Protein 3KXW (pdb70)

Organism: Legionella pneumophila subsp. pneumophila (strain Philadelphia 1 / ATCC 33152 / DSM 7513) (NCBI:txid272624)

CATH classification: 3.30.300.30

Nearest PDB structures (foldseek):
  3kxw-assembly1_A  TM=1.002E+00  e=0.000E+00  Legionella pneumophila subsp. pneumophila str. Philadelphia 1
  3lnv-assembly1_A  TM=9.818E-01  e=0.000E+00  Legionella pneumophila subsp. pneumophila str. Philadelphia 1
  7r7e-assembly2_B  TM=7.739E-01  e=5.861E-59  Picosynechococcus sp. PCC 7002
  7r7f-assembly2_B  TM=7.727E-01  e=1.108E-57  Picosynechococcus sp. PCC 7002
  8hcz-assembly1_A  TM=8.948E-01  e=1.606E-40  Mycobacterium tuberculosis H37Rv

Secondary structure (DSSP, 8-state):
--SHHHHT-SSHHHHHHHHHHH-TTS--B-EEETTEEE--HHHHHHHHHHHHHHHHHTT--TT-EEEEE--SSHHHHHHHHHHHHTT-EEEEE----SHHHHHHHHHHHHHH--SEE--HHHHHHH----EETTEEB--GGG--GGGGGG-------TTSB-B--BPSS-----B--BHHHHHHHHHHHHHHT--TT-EE---S-TT----IIIIIHHHHHT-EE--HHHHHH-THHHHHHHHHHT-SEEEE-THHHHHHHHH--GGGGTT---TT--EEEE-SS---S---HHHHHHGGGT--GGGEEEEEE-GGGSSEEEE--TTSPPPEEEE-S---SSSB--B--TT-TT-EEEE---EESSEEEEE-TTT-PBPPTTB-EEEEEESTTS----TT-HHHHHHHH-B--TT---BEEEEEEEEEETTEEEEEEESS-HHHHHHHTTHHHHHHHH---GGGGGB-----EEEEETTEEEEE--EES----HHHHHHHHHHHHHHHHHHHS----EEEEEETT----S-HHHHHHHHHHHHHHT-S--SEEEETT--

Solvent-accessible surface area: 25122 Å² total

Structure (mmCIF, N/CA/C/O backbone):
data_3KXW
#
_entry.id   3KXW
#
_cell.length_a   48.590
_cell.length_b   112.695
_cell.length_c   67.731
_cell.angle_alpha   90.00
_cell.angle_beta   104.84
_cell.angle_gamma   90.00
#
_symmetry.space_group_name_H-M   'P 1 21 1'
#
loop_
_entity.id
_entity.type
_entity.pdbx_description
1 polymer 'Saframycin Mx1 synthetase B'
2 non-polymer "5'-O-[(S)-(dodecanoyloxy)(hydroxy)phosphoryl]adenosine"
3 water water
#
loop_
_atom_site.group_PDB
_atom_site.id
_atom_site.type_symbol
_atom_site.label_atom_id
_atom_site.label_alt_id
_atom_site.label_comp_id
_atom_site.label_asym_id
_atom_site.label_entity_id
_atom_site.label_seq_id
_atom_site.pdbx_PDB_ins_code
_atom_site.Cartn_x
_atom_site.Cartn_y
_atom_site.Cartn_z
_atom_site.occupancy
_atom_site.B_iso_or_equiv
_atom_site.auth_seq_id
_atom_site.auth_comp_id
_atom_site.auth_asym_id
_atom_site.auth_atom_id
_atom_site.pdbx_PDB_model_num
ATOM 1 N N . SER A 1 2 ? -9.716 56.750 24.583 1.00 38.06 0 SER A N 1
ATOM 2 C CA . SER A 1 2 ? -10.666 56.310 23.568 1.00 35.03 0 SER A CA 1
ATOM 3 C C . SER A 1 2 ? -11.630 57.426 23.228 1.00 40.76 0 SER A C 1
ATOM 4 O O . SER A 1 2 ? -11.236 58.467 22.685 1.00 43.85 0 SER A O 1
ATOM 7 N N . LEU A 1 3 ? -12.897 57.197 23.568 1.00 39.69 1 LEU A N 1
ATOM 8 C CA . LEU A 1 3 ? -13.988 58.017 23.090 1.00 38.43 1 LEU A CA 1
ATOM 9 C C . LEU A 1 3 ? -14.098 59.334 23.872 1.00 37.10 1 LEU A C 1
ATOM 10 O O . LEU A 1 3 ? -13.693 60.373 23.369 1.00 38.91 1 LEU A O 1
ATOM 15 N N . LYS A 1 4 ? -14.613 59.299 25.099 1.00 37.05 2 LYS A N 1
ATOM 16 C CA . LYS A 1 4 ? -14.927 60.548 25.801 1.00 36.54 2 LYS A CA 1
ATOM 17 C C . LYS A 1 4 ? -13.699 61.389 26.164 1.00 34.98 2 LYS A C 1
ATOM 18 O O . LYS A 1 4 ? -12.646 60.857 26.531 1.00 32.17 2 LYS A O 1
ATOM 24 N N . LYS A 1 5 ? -13.837 62.708 26.064 1.00 33.83 3 LYS A N 1
ATOM 25 C CA . LYS A 1 5 ? -12.678 63.591 26.189 1.00 34.97 3 LYS A CA 1
ATOM 26 C C . LYS A 1 5 ? -12.008 63.522 27.551 1.00 32.25 3 LYS A C 1
ATOM 27 O O . LYS A 1 5 ? -10.784 63.567 27.652 1.00 29.40 3 LYS A O 1
ATOM 33 N N . GLU A 1 6 ? -12.813 63.415 28.599 1.00 32.39 4 GLU A N 1
ATOM 34 C CA . GLU A 1 6 ? -12.286 63.345 29.957 1.00 31.68 4 GLU A CA 1
ATOM 35 C C . GLU A 1 6 ? -11.306 62.155 30.112 1.00 28.72 4 GLU A C 1
ATOM 36 O O . GLU A 1 6 ? -10.274 62.255 30.793 1.00 26.56 4 GLU A O 1
ATOM 42 N N . TYR A 1 7 ? -11.603 61.037 29.454 1.00 26.23 5 TYR A N 1
ATOM 43 C CA . TYR A 1 7 ? -10.688 59.894 29.505 1.00 26.17 5 TYR A CA 1
ATOM 44 C C . TYR A 1 7 ? -9.422 60.088 28.650 1.00 27.27 5 TYR A C 1
ATOM 45 O O . TYR A 1 7 ? -8.316 59.643 29.023 1.00 25.59 5 TYR A O 1
ATOM 54 N N . LEU A 1 8 ? -9.576 60.743 27.504 1.00 28.70 6 LEU A N 1
ATOM 55 C CA . LEU A 1 8 ? -8.432 61.025 26.636 1.00 27.11 6 LEU A CA 1
ATOM 56 C C . LEU A 1 8 ? -7.410 61.894 27.347 1.00 27.28 6 LEU A C 1
ATOM 57 O O . LEU A 1 8 ? -6.212 61.843 27.047 1.00 27.94 6 LEU A O 1
ATOM 62 N N . GLN A 1 9 ? -7.886 62.680 28.307 1.00 27.77 7 GLN A N 1
ATOM 63 C CA . GLN A 1 9 ? -7.039 63.638 28.999 1.00 29.55 7 GLN A CA 1
ATOM 64 C C . GLN A 1 9 ? -6.203 63.002 30.114 1.00 26.80 7 GLN A C 1
ATOM 65 O O . GLN A 1 9 ? -5.232 63.600 30.589 1.00 24.77 7 GLN A O 1
ATOM 71 N N . CYS A 1 10 ? -6.562 61.788 30.522 1.00 23.63 8 CYS A N 1
ATOM 72 C CA . CYS A 1 10 ? -5.856 61.129 31.616 1.00 22.40 8 CYS A CA 1
ATOM 73 C C . CYS A 1 10 ? -4.438 60.799 31.189 1.00 23.86 8 CYS A C 1
ATOM 74 O O . CYS A 1 10 ? -4.194 60.482 30.031 1.00 22.31 8 CYS A O 1
ATOM 77 N N . GLN A 1 11 ? -3.501 60.865 32.124 1.00 23.51 9 GLN A N 1
ATOM 78 C CA . GLN A 1 11 ? -2.101 60.699 31.771 1.00 25.01 9 GLN A CA 1
ATOM 79 C C . GLN A 1 11 ? -1.597 59.292 32.043 1.00 21.45 9 GLN A C 1
ATOM 80 O O . GLN A 1 11 ? -0.497 58.939 31.637 1.00 20.19 9 GLN A O 1
ATOM 86 N N . SER A 1 12 ? -2.401 58.495 32.742 1.00 18.76 10 SER A N 1
ATOM 87 C CA . SER A 1 12 ? -2.084 57.091 32.917 1.00 17.62 10 SER A CA 1
ATOM 88 C C . SER A 1 12 ? -3.348 56.249 32.959 1.00 15.14 10 SER A C 1
ATOM 89 O O . SER A 1 12 ? -4.437 56.764 33.179 1.00 15.40 10 SER A O 1
ATOM 92 N N . LEU A 1 13 ? -3.193 54.937 32.776 1.00 13.93 11 LEU A N 1
ATOM 93 C CA . LEU A 1 13 ? -4.325 54.031 32.880 1.00 14.32 11 LEU A CA 1
ATOM 94 C C . LEU A 1 13 ? -4.916 54.080 34.282 1.00 13.43 11 LEU A C 1
ATOM 95 O O . LEU A 1 13 ? -6.110 53.845 34.468 1.00 13.59 11 LEU A O 1
ATOM 100 N N . VAL A 1 14 ? -4.077 54.372 35.268 1.00 14.53 12 VAL A N 1
ATOM 101 C CA . VAL A 1 14 ? -4.565 54.500 36.654 1.00 14.60 12 VAL A CA 1
ATOM 102 C C . VAL A 1 14 ? -5.728 55.500 36.729 1.00 14.86 12 VAL A C 1
ATOM 103 O O . VAL A 1 14 ? -6.782 55.211 37.316 1.00 15.05 12 VAL A O 1
ATOM 107 N N . ASP A 1 15 ? -5.531 56.679 36.151 1.00 14.13 13 ASP A N 1
ATOM 108 C CA . ASP A 1 15 ? -6.557 57.723 36.221 1.00 16.17 13 ASP A CA 1
ATOM 109 C C . ASP A 1 15 ? -7.766 57.416 35.362 1.00 15.32 13 ASP A C 1
ATOM 110 O O . ASP A 1 15 ? -8.890 57.826 35.685 1.00 15.19 13 ASP A O 1
ATOM 115 N N . VAL A 1 16 ? -7.551 56.686 34.269 1.00 14.80 14 VAL A N 1
ATOM 116 C CA . VAL A 1 16 ? -8.679 56.239 33.467 1.00 13.98 14 VAL A CA 1
ATOM 117 C C . VAL A 1 16 ? -9.583 55.328 34.297 1.00 13.34 14 VAL A C 1
ATOM 118 O O . VAL A 1 16 ? -10.815 55.483 34.293 1.00 13.96 14 VAL A O 1
ATOM 122 N N . VAL A 1 17 ? -8.985 54.358 34.994 1.00 12.78 15 VAL A N 1
ATOM 123 C CA . VAL A 1 17 ? -9.776 53.436 35.809 1.00 13.59 15 VAL A CA 1
ATOM 124 C C . VAL A 1 17 ? -10.473 54.183 36.953 1.00 14.56 15 VAL A C 1
ATOM 125 O O . VAL A 1 17 ? -11.652 53.956 37.218 1.00 15.32 15 VAL A O 1
ATOM 129 N N . ARG A 1 18 ? -9.737 55.065 37.620 1.00 14.24 16 ARG A N 1
ATOM 130 C CA . ARG A 1 18 ? -10.316 55.870 38.709 1.00 17.02 16 ARG A CA 1
ATOM 131 C C . ARG A 1 18 ? -11.550 56.643 38.243 1.00 15.34 16 ARG A C 1
ATOM 132 O O . ARG A 1 18 ? -12.557 56.683 38.945 1.00 16.55 16 ARG A O 1
ATOM 140 N N . LEU A 1 19 ? -11.449 57.270 37.074 1.00 15.48 17 LEU A N 1
ATOM 141 C CA . LEU A 1 19 ? -12.526 58.105 36.551 1.00 17.51 17 LEU A CA 1
ATOM 142 C C . LEU A 1 19 ? -13.720 57.271 36.099 1.00 15.85 17 LEU A C 1
ATOM 143 O O . LEU A 1 19 ? -14.869 57.611 36.372 1.00 15.97 17 LEU A O 1
ATOM 148 N N . ARG A 1 20 ? -13.452 56.175 35.406 1.00 14.92 18 ARG A N 1
ATOM 149 C CA . ARG A 1 20 ? -14.532 55.263 35.056 1.00 14.76 18 ARG A CA 1
ATOM 150 C C . ARG A 1 20 ? -15.290 54.763 36.283 1.00 15.78 18 ARG A C 1
ATOM 151 O O . ARG A 1 20 ? -16.505 54.603 36.228 1.00 16.14 18 ARG A O 1
ATOM 159 N N . ALA A 1 21 ? -14.563 54.471 37.356 1.00 14.61 19 ALA A N 1
ATOM 160 C CA . ALA A 1 21 ? -15.206 54.022 38.599 1.00 16.81 19 ALA A CA 1
ATOM 161 C C . ALA A 1 21 ? -16.109 55.092 39.250 1.00 15.92 19 ALA A C 1
ATOM 162 O O . ALA A 1 21 ? -17.016 54.758 40.026 1.00 14.41 19 ALA A O 1
ATOM 164 N N . LEU A 1 22 ? -15.860 56.361 38.930 1.00 15.13 20 LEU A N 1
ATOM 165 C CA . LEU A 1 22 ? -16.746 57.446 39.386 1.00 17.14 20 LEU A CA 1
ATOM 166 C C . LEU A 1 22 ? -17.939 57.662 38.470 1.00 17.19 20 LEU A C 1
ATOM 167 O O . LEU A 1 22 ? -19.042 57.929 38.948 1.00 17.56 20 LEU A O 1
ATOM 172 N N . HIS A 1 23 ? -17.717 57.588 37.157 1.00 15.57 21 HIS A N 1
ATOM 173 C CA . HIS A 1 23 ? -18.780 57.819 36.184 1.00 17.87 21 HIS A CA 1
ATOM 174 C C . HIS A 1 23 ? -19.719 56.623 36.104 1.00 18.37 21 HIS A C 1
ATOM 175 O O . HIS A 1 23 ? -20.924 56.779 35.882 1.00 17.04 21 HIS A O 1
ATOM 182 N N . SER A 1 24 ? -19.163 55.424 36.240 1.00 16.97 22 SER A N 1
ATOM 183 C CA . SER A 1 24 ? -19.968 54.216 36.040 1.00 16.20 22 SER A CA 1
ATOM 184 C C . SER A 1 24 ? -19.504 53.084 36.951 1.00 17.95 22 SER A C 1
ATOM 185 O O . SER A 1 24 ? -18.995 52.067 36.485 1.00 16.18 22 SER A O 1
ATOM 188 N N . PRO A 1 25 ? -19.698 53.258 38.261 1.00 16.46 23 PRO A N 1
ATOM 189 C CA . PRO A 1 25 ? -19.202 52.316 39.268 1.00 17.40 23 PRO A CA 1
ATOM 190 C C . PRO A 1 25 ? -19.715 50.916 39.014 1.00 16.66 23 PRO A C 1
ATOM 191 O O . PRO A 1 25 ? -18.959 49.970 39.219 1.00 15.43 23 PRO A O 1
ATOM 195 N N . ASN A 1 26 ? -20.973 50.773 38.597 1.00 16.73 24 ASN A N 1
ATOM 196 C CA . ASN A 1 26 ? -21.556 49.432 38.441 1.00 18.67 24 ASN A CA 1
ATOM 197 C C . ASN A 1 26 ? -21.439 48.812 37.053 1.00 17.07 24 ASN A C 1
ATOM 198 O O . ASN A 1 26 ? -21.957 47.720 36.825 1.00 17.50 24 ASN A O 1
ATOM 203 N N . LYS A 1 27 ? -20.772 49.501 36.137 1.00 15.52 25 LYS A N 1
ATOM 204 C CA . LYS A 1 27 ? -20.526 48.956 34.805 1.00 16.39 25 LYS A 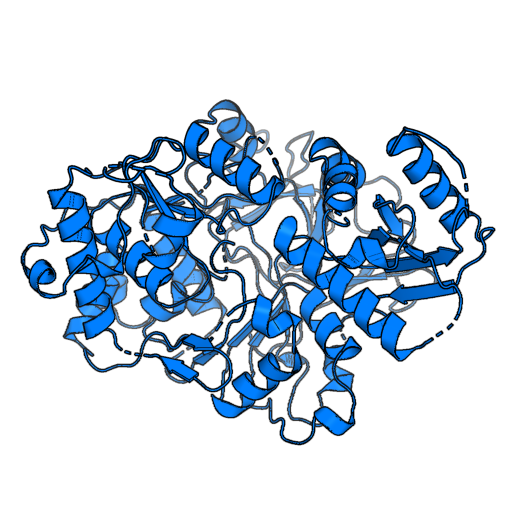CA 1
ATOM 205 C C . LYS A 1 27 ? -19.614 47.729 34.916 1.00 16.03 25 LYS A C 1
ATOM 206 O O . LYS A 1 27 ? -18.540 47.787 35.517 1.00 14.84 25 LYS A O 1
ATOM 212 N N . LYS A 1 28 ? -20.054 46.623 34.337 1.00 16.95 26 LYS A N 1
ATOM 213 C CA . LYS A 1 28 ? -19.249 45.403 34.303 1.00 18.43 26 LYS A CA 1
ATOM 214 C C . LYS A 1 28 ? -17.967 45.648 33.531 1.00 15.99 26 LYS A C 1
ATOM 215 O O . LYS A 1 28 ? -17.992 46.188 32.440 1.00 16.53 26 LYS A O 1
ATOM 221 N N . SER A 1 29 ? -16.843 45.217 34.077 1.00 15.44 27 SER A N 1
ATOM 222 C CA . SER A 1 29 ? -15.590 45.339 33.350 1.00 14.74 27 SER A CA 1
ATOM 223 C C . SER A 1 29 ? -15.049 43.979 32.906 1.00 15.33 27 SER A C 1
ATOM 224 O O . SER A 1 29 ? -14.970 43.687 31.712 1.00 16.14 27 SER A O 1
ATOM 227 N N . CYS A 1 30 ? -14.693 43.141 33.871 1.00 15.77 28 CYS A N 1
ATOM 228 C CA . CYS A 1 30 ? -14.007 41.889 33.569 1.00 16.46 28 CYS A CA 1
ATOM 229 C C . CYS A 1 30 ? -14.788 40.700 34.084 1.00 16.59 28 CYS A C 1
ATOM 230 O O . CYS A 1 30 ? -15.239 40.695 35.231 1.00 17.09 28 CYS A O 1
ATOM 233 N N . THR A 1 31 ? -14.934 39.693 33.235 1.00 14.70 29 THR A N 1
ATOM 234 C CA . THR A 1 31 ? -15.570 38.449 33.617 1.00 14.68 29 THR A CA 1
ATOM 235 C C . THR A 1 31 ? -14.615 37.306 33.305 1.00 15.37 29 THR A C 1
ATOM 236 O O . THR A 1 31 ? -14.102 37.198 32.177 1.00 13.91 29 THR A O 1
ATOM 240 N N . PHE A 1 32 ? -14.395 36.447 34.290 1.00 14.24 30 PHE A N 1
ATOM 241 C CA . PHE A 1 32 ? -13.563 35.256 34.076 1.00 14.53 30 PHE A CA 1
ATOM 242 C C . PHE A 1 32 ? -14.394 33.971 34.271 1.00 16.83 30 PHE A C 1
ATOM 243 O O . PHE A 1 32 ? -15.184 33.866 35.215 1.00 19.35 30 PHE A O 1
ATOM 251 N N . LEU A 1 33 ? -14.201 33.012 33.374 1.00 15.91 31 LEU A N 1
ATOM 252 C CA . LEU A 1 33 ? -15.022 31.823 33.314 1.00 18.29 31 LEU A CA 1
ATOM 253 C C . LEU A 1 33 ? -14.134 30.634 33.578 1.00 21.55 31 LEU A C 1
ATOM 254 O O . LEU A 1 33 ? -13.044 30.545 33.018 1.00 19.34 31 LEU A O 1
ATOM 259 N N . ASN A 1 34 ? -14.574 29.752 34.471 1.00 23.20 32 ASN A N 1
ATOM 260 C CA . ASN A 1 34 ? -13.929 28.455 34.618 1.00 28.43 32 ASN A CA 1
ATOM 261 C C . ASN A 1 34 ? -15.011 27.394 34.584 1.00 28.72 32 ASN A C 1
ATOM 262 O O . ASN A 1 34 ? -15.812 27.310 35.503 1.00 31.03 32 ASN A O 1
ATOM 267 N N . LYS A 1 35 ? -15.037 26.600 33.520 1.00 28.59 33 LYS A N 1
ATOM 268 C CA . LYS A 1 35 ? -16.120 25.636 33.301 1.00 33.11 33 LYS A CA 1
ATOM 269 C C . LYS A 1 35 ? -17.429 26.399 33.205 1.00 32.61 33 LYS A C 1
ATOM 270 O O . LYS A 1 35 ? -17.589 27.256 32.333 1.00 31.06 33 LYS A O 1
ATOM 276 N N . GLU A 1 36 ? -18.355 26.123 34.119 1.00 31.44 34 GLU A N 1
ATOM 277 C CA . GLU A 1 36 ? -19.643 26.800 34.074 1.00 33.36 34 GLU A CA 1
ATOM 278 C C . GLU A 1 36 ? -19.732 27.896 35.136 1.00 34.80 34 GLU A C 1
ATOM 279 O O . GLU A 1 36 ? -20.797 28.453 35.368 1.00 34.48 34 GLU A O 1
ATOM 285 N N . LEU A 1 37 ? -18.605 28.200 35.772 1.00 31.16 35 LEU A N 1
ATOM 286 C CA . LEU A 1 37 ? -18.572 29.222 36.813 1.00 32.56 35 LEU A CA 1
ATOM 287 C C . LEU A 1 37 ? -18.258 30.590 36.207 1.00 30.37 35 LEU A C 1
ATOM 288 O O . LEU A 1 37 ? -17.522 30.687 35.217 1.00 26.78 35 LEU A O 1
ATOM 293 N N . GLU A 1 38 ? -18.823 31.631 36.814 1.00 27.83 36 GLU A N 1
ATOM 294 C CA . GLU A 1 38 ? -18.696 33.015 36.349 1.00 26.98 36 GLU A CA 1
ATOM 295 C C . GLU A 1 38 ? -18.276 33.905 37.515 1.00 28.49 36 GLU A C 1
ATOM 296 O O . GLU A 1 38 ? -18.869 33.825 38.590 1.00 28.00 36 GLU A O 1
ATOM 302 N N . GLU A 1 39 ? -17.262 34.745 37.317 1.00 23.65 37 GLU A N 1
ATOM 303 C CA . GLU A 1 39 ? -16.965 35.806 38.271 1.00 23.47 37 GLU A CA 1
ATOM 304 C C . GLU A 1 39 ? -16.711 37.112 37.535 1.00 22.72 37 GLU A C 1
ATOM 305 O O . GLU A 1 39 ? -15.953 37.159 36.562 1.00 18.47 37 GLU A O 1
ATOM 311 N N . THR A 1 40 ? -17.347 38.173 38.014 1.00 20.32 38 THR A N 1
ATOM 312 C CA . THR A 1 40 ? -17.349 39.452 37.313 1.00 19.22 38 THR A CA 1
ATOM 313 C C . THR A 1 40 ? -16.891 40.555 38.257 1.00 20.67 38 THR A C 1
ATOM 314 O O . THR A 1 40 ? -17.169 40.504 39.448 1.00 19.91 38 THR A O 1
ATOM 326 N N . THR A 1 42 ? -16.871 44.922 38.542 1.00 16.18 40 THR A N 1
ATOM 327 C CA . THR A 1 42 ? -17.287 46.195 37.991 1.00 15.27 40 THR A CA 1
ATOM 328 C C . THR A 1 42 ? -16.106 47.153 38.070 1.00 15.27 40 THR A C 1
ATOM 329 O O . THR A 1 42 ? -15.088 46.823 38.663 1.00 14.30 40 THR A O 1
ATOM 333 N N . TYR A 1 43 ? -16.230 48.337 37.464 1.00 15.38 41 TYR A N 1
ATOM 334 C CA . TYR A 1 43 ? -15.181 49.349 37.624 1.00 14.45 41 TYR A CA 1
ATOM 335 C C . TYR A 1 43 ? -14.980 49.752 39.089 1.00 14.39 41 TYR A C 1
ATOM 336 O O . TYR A 1 43 ? -13.854 49.873 39.564 1.00 14.03 41 TYR A O 1
ATOM 345 N N . GLU A 1 44 ? -16.072 49.945 39.823 1.00 14.38 42 GLU A N 1
ATOM 346 C CA . GLU A 1 44 ? -15.928 50.288 41.239 1.00 13.74 42 GLU A CA 1
ATOM 347 C C . GLU A 1 44 ? -15.073 49.247 41.946 1.00 13.60 42 GLU A C 1
ATOM 348 O O . GLU A 1 44 ? -14.186 49.584 42.727 1.00 14.39 42 GLU A O 1
ATOM 354 N N . GLN A 1 45 ? -15.341 47.978 41.678 1.00 13.53 43 GLN A N 1
ATOM 355 C CA . GLN A 1 45 ? -14.606 46.894 42.347 1.00 13.59 43 GLN A CA 1
ATOM 356 C C . GLN A 1 45 ? -13.130 46.837 41.933 1.00 15.28 43 GLN A C 1
ATOM 357 O O . GLN A 1 45 ? -12.224 46.711 42.776 1.00 14.56 43 GLN A O 1
ATOM 363 N N . LEU A 1 46 ? -12.893 46.914 40.628 1.00 14.92 44 LEU A N 1
ATOM 364 C CA . LEU A 1 46 ? -11.532 46.913 40.117 1.00 15.52 44 LEU A CA 1
ATOM 365 C C . LEU A 1 46 ? -10.700 48.038 40.754 1.00 14.19 44 LEU A C 1
ATOM 366 O O . LEU A 1 46 ? -9.588 47.825 41.241 1.00 14.83 44 LEU A O 1
ATOM 371 N N . ASP A 1 47 ? -11.240 49.246 40.747 1.00 13.55 45 ASP A N 1
ATOM 372 C CA . ASP A 1 47 ? -10.588 50.387 41.397 1.00 14.28 45 ASP A CA 1
ATOM 373 C C . ASP A 1 47 ? -10.342 50.141 42.910 1.00 13.70 45 ASP A C 1
ATOM 374 O O . ASP A 1 47 ? -9.244 50.425 43.433 1.00 13.85 45 ASP A O 1
ATOM 379 N N . GLN A 1 48 ? -11.337 49.615 43.621 1.00 15.05 46 GLN A N 1
ATOM 380 C CA . GLN A 1 48 ? -11.150 49.357 45.056 1.00 14.99 46 GLN A CA 1
ATOM 381 C C . GLN A 1 48 ? -10.066 48.290 45.323 1.00 15.00 46 GLN A C 1
ATOM 382 O O . GLN A 1 48 ? -9.213 48.472 46.201 1.00 15.23 46 GLN A O 1
ATOM 388 N N . HIS A 1 49 ? -10.102 47.180 44.581 1.00 17.33 47 HIS A N 1
ATOM 389 C CA . HIS A 1 49 ? -9.053 46.158 44.713 1.00 15.17 47 HIS A CA 1
ATOM 390 C C . HIS A 1 49 ? -7.662 46.703 44.400 1.00 14.40 47 HIS A C 1
ATOM 391 O O . HIS A 1 49 ? -6.720 46.472 45.145 1.00 13.75 47 HIS A O 1
ATOM 398 N N . ALA A 1 50 ? -7.543 47.446 43.300 1.00 15.26 48 ALA A N 1
ATOM 399 C CA . ALA A 1 50 ? -6.277 48.074 42.928 1.00 14.57 48 ALA A CA 1
ATOM 400 C C . ALA A 1 50 ? -5.732 48.985 44.021 1.00 15.24 48 ALA A C 1
ATOM 401 O O . ALA A 1 50 ? -4.529 48.957 44.341 1.00 14.05 48 ALA A O 1
ATOM 403 N N . LYS A 1 51 ? -6.610 49.798 44.606 1.00 14.77 49 LYS A N 1
ATOM 404 C CA . LYS A 1 51 ? -6.206 50.663 45.717 1.00 16.07 49 LYS A CA 1
ATOM 405 C C . LYS A 1 51 ? -5.749 49.873 46.933 1.00 15.81 49 LYS A C 1
ATOM 406 O O . LYS A 1 51 ? -4.725 50.213 47.543 1.00 15.26 49 LYS A O 1
ATOM 412 N N . ALA A 1 52 ? -6.499 48.827 47.282 1.00 14.69 50 ALA A N 1
ATOM 413 C CA . ALA A 1 52 ? -6.141 47.970 48.414 1.00 16.45 50 ALA A CA 1
ATOM 414 C C . ALA A 1 52 ? -4.768 47.324 48.213 1.00 16.64 50 ALA A C 1
ATOM 415 O O . ALA A 1 52 ? -3.948 47.253 49.135 1.00 14.59 50 ALA A O 1
ATOM 417 N N . ILE A 1 53 ? -4.522 46.839 47.001 1.00 15.25 51 ILE A N 1
ATOM 418 C CA . ILE A 1 53 ? -3.255 46.187 46.709 1.00 14.93 51 ILE A CA 1
ATOM 419 C C . ILE A 1 53 ? -2.127 47.199 46.700 1.00 14.61 51 ILE A C 1
ATOM 420 O O . ILE A 1 53 ? -1.049 46.946 47.257 1.00 15.69 51 ILE A O 1
ATOM 425 N N . ALA A 1 54 ? -2.367 48.359 46.095 1.00 14.13 52 ALA A N 1
ATOM 426 C CA . ALA A 1 54 ? -1.354 49.413 46.104 1.00 15.08 52 ALA A CA 1
ATOM 427 C C . ALA A 1 54 ? -1.014 49.868 47.536 1.00 16.74 52 ALA A C 1
ATOM 428 O O . ALA A 1 54 ? 0.148 50.134 47.856 1.00 14.81 52 ALA A O 1
ATOM 430 N N . ALA A 1 55 ? -2.021 49.963 48.394 1.00 15.39 53 ALA A N 1
ATOM 431 C CA . ALA A 1 55 ? -1.771 50.418 49.768 1.00 16.12 53 ALA A CA 1
ATOM 432 C C . ALA A 1 55 ? -0.907 49.390 50.511 1.00 18.42 53 ALA A C 1
ATOM 433 O O . ALA A 1 55 ? -0.046 49.745 51.314 1.00 17.87 53 ALA A O 1
ATOM 435 N N . THR A 1 56 ? -1.170 48.114 50.254 1.00 16.16 54 THR A N 1
ATOM 436 C CA . THR A 1 56 ? -0.359 47.049 50.819 1.00 17.49 54 THR A CA 1
ATOM 437 C C . THR A 1 56 ? 1.090 47.111 50.320 1.00 18.20 54 THR A C 1
ATOM 438 O O . THR A 1 56 ? 2.038 47.015 51.107 1.00 16.87 54 THR A O 1
ATOM 442 N N . LEU A 1 57 ? 1.268 47.291 49.014 1.00 15.57 55 LEU A N 1
ATOM 443 C CA . LEU A 1 57 ? 2.621 47.438 48.467 1.00 16.70 55 LEU A CA 1
ATOM 444 C C . LEU A 1 57 ? 3.360 48.608 49.128 1.00 16.53 55 LEU A C 1
ATOM 445 O O . LEU A 1 57 ? 4.523 48.505 49.525 1.00 17.76 55 LEU A O 1
ATOM 450 N N . GLN A 1 58 ? 2.672 49.737 49.240 1.00 16.97 56 GLN A N 1
ATOM 451 C CA . GLN A 1 58 ? 3.259 50.901 49.881 1.00 17.48 56 GLN A CA 1
ATOM 452 C C . GLN A 1 58 ? 3.586 50.618 51.353 1.00 20.39 56 GLN A C 1
ATOM 453 O O . GLN A 1 58 ? 4.673 50.985 51.839 1.00 19.29 56 GLN A O 1
ATOM 459 N N . ALA A 1 59 ? 2.677 49.932 52.046 1.00 18.68 57 ALA A N 1
ATOM 460 C CA . ALA A 1 59 ? 2.875 49.638 53.461 1.00 20.16 57 ALA A CA 1
ATOM 461 C C . ALA A 1 59 ? 4.068 48.716 53.648 1.00 23.94 57 ALA A C 1
ATOM 462 O O . ALA A 1 59 ? 4.732 48.748 54.691 1.00 22.69 57 ALA A O 1
ATOM 464 N N . GLU A 1 60 ? 4.350 47.909 52.630 1.00 20.82 58 GLU A N 1
ATOM 465 C CA . GLU A 1 60 ? 5.456 46.957 52.699 1.00 21.29 58 GLU A CA 1
ATOM 466 C C . GLU A 1 60 ? 6.775 47.494 52.159 1.00 21.97 58 GLU A C 1
ATOM 467 O O . GLU A 1 60 ? 7.748 46.747 52.028 1.00 25.53 58 GLU A O 1
ATOM 473 N N . GLY A 1 61 ? 6.812 48.780 51.846 1.00 20.16 59 GLY A N 1
ATOM 474 C CA . GLY A 1 61 ? 8.058 49.433 51.521 1.00 22.54 59 GLY A CA 1
ATOM 475 C C . GLY A 1 61 ? 8.353 49.543 50.036 1.00 22.05 59 GLY A C 1
ATOM 476 O O . GLY A 1 61 ? 9.398 50.059 49.677 1.00 19.51 59 GLY A O 1
ATOM 477 N N . ALA A 1 62 ? 7.455 49.075 49.168 1.00 18.56 60 ALA A N 1
ATOM 478 C CA . ALA A 1 62 ? 7.674 49.267 47.729 1.00 18.68 60 ALA A CA 1
ATOM 479 C C . ALA A 1 62 ? 7.531 50.733 47.325 1.00 19.71 60 ALA A C 1
ATOM 480 O O . ALA A 1 62 ? 6.607 51.420 47.768 1.00 21.99 60 ALA A O 1
ATOM 482 N N . LYS A 1 63 ? 8.430 51.190 46.459 1.00 19.73 61 LYS A N 1
ATOM 483 C CA . LYS A 1 63 ? 8.522 52.596 46.052 1.00 20.23 61 LYS A CA 1
ATOM 484 C C . LYS A 1 63 ? 8.315 52.718 44.550 1.00 19.59 61 LYS A C 1
ATOM 485 O O . LYS A 1 63 ? 8.505 51.743 43.835 1.00 17.95 61 LYS A O 1
ATOM 491 N N . PRO A 1 64 ? 7.937 53.916 44.063 1.00 18.93 62 PRO A N 1
ATOM 492 C CA . PRO A 1 64 ? 7.798 54.093 42.616 1.00 20.19 62 PRO A CA 1
ATOM 493 C C . PRO A 1 64 ? 9.052 53.697 41.862 1.00 19.55 62 PRO A C 1
ATOM 494 O O . PRO A 1 64 ? 10.158 54.125 42.220 1.00 19.90 62 PRO A O 1
ATOM 498 N N . GLY A 1 65 ? 8.884 52.888 40.821 1.00 16.62 63 GLY A N 1
ATOM 499 C CA . GLY A 1 65 ? 10.019 52.400 40.055 1.00 16.78 63 GLY A CA 1
ATOM 500 C C . GLY A 1 65 ? 10.518 51.018 40.464 1.00 15.89 63 GLY A C 1
ATOM 501 O O . GLY A 1 65 ? 11.203 50.370 39.685 1.00 14.65 63 GLY A O 1
ATOM 502 N N . ASP A 1 66 ? 10.161 50.561 41.663 1.00 16.92 64 ASP A N 1
ATOM 503 C CA . ASP A 1 66 ? 10.473 49.190 42.091 1.00 15.65 64 ASP A CA 1
ATOM 504 C C . ASP A 1 66 ? 9.672 48.198 41.233 1.00 15.19 64 ASP A C 1
ATOM 505 O O . ASP A 1 66 ? 8.522 48.487 40.840 1.00 15.07 64 ASP A O 1
ATOM 510 N N . ARG A 1 67 ? 10.255 47.032 40.972 1.00 13.73 65 ARG A N 1
ATOM 511 C CA . ARG A 1 67 ? 9.551 45.988 40.251 1.00 14.02 65 ARG A CA 1
ATOM 512 C C . ARG A 1 67 ? 8.824 45.085 41.244 1.00 14.34 65 ARG A C 1
ATOM 513 O O . ARG A 1 67 ? 9.372 44.723 42.284 1.00 16.60 65 ARG A O 1
ATOM 521 N N . VAL A 1 68 ? 7.596 44.719 40.892 1.00 14.11 66 VAL A N 1
ATOM 522 C CA . VAL A 1 68 ? 6.816 43.768 41.667 1.00 14.69 66 VAL A CA 1
ATOM 523 C C . VAL A 1 68 ? 6.483 42.606 40.756 1.00 14.73 66 VAL A C 1
ATOM 524 O O . VAL A 1 68 ? 5.866 42.785 39.703 1.00 14.94 66 VAL A O 1
ATOM 528 N N . LEU A 1 69 ? 6.946 41.419 41.139 1.00 14.79 67 LEU A N 1
ATOM 529 C CA . LEU A 1 69 ? 6.715 40.206 40.367 1.00 14.37 67 LEU A CA 1
ATOM 530 C C . LEU A 1 69 ? 5.283 39.711 40.570 1.00 14.14 67 LEU A C 1
ATOM 531 O O . LEU A 1 69 ? 4.800 39.666 41.694 1.00 14.90 67 LEU A O 1
ATOM 536 N N . LEU A 1 70 ? 4.610 39.314 39.499 1.00 12.77 68 LEU A N 1
ATOM 537 C CA . LEU A 1 70 ? 3.231 38.859 39.630 1.00 15.04 68 LEU A CA 1
ATOM 538 C C . LEU A 1 70 ? 3.139 37.431 39.163 1.00 15.29 68 LEU A C 1
ATOM 539 O O . LEU A 1 70 ? 3.196 37.166 37.973 1.00 14.89 68 LEU A O 1
ATOM 544 N N . LEU A 1 71 ? 3.030 36.511 40.118 1.00 16.49 69 LEU A N 1
ATOM 545 C CA . LEU A 1 71 ? 3.015 35.092 39.784 1.00 14.82 69 LEU A CA 1
ATOM 546 C C . LEU A 1 71 ? 1.582 34.617 39.884 1.00 15.48 69 LEU A C 1
ATOM 547 O O . LEU A 1 71 ? 1.080 34.371 40.996 1.00 17.66 69 LEU A O 1
ATOM 552 N N . PHE A 1 72 ? 0.905 34.512 38.736 1.00 15.96 70 PHE A N 1
ATOM 553 C CA . PHE A 1 72 ? -0.517 34.164 38.700 1.00 16.60 70 PHE A CA 1
ATOM 554 C C . PHE A 1 72 ? -0.864 33.358 37.471 1.00 18.14 70 PHE A C 1
ATOM 555 O O . PHE A 1 72 ? -0.355 33.635 36.370 1.00 18.69 70 PHE A O 1
ATOM 563 N N . ALA A 1 73 ? -1.757 32.390 37.647 1.00 17.89 71 ALA A N 1
ATOM 564 C CA . ALA A 1 73 ? -2.475 31.817 36.520 1.00 17.89 71 ALA A CA 1
ATOM 565 C C . ALA A 1 73 ? -3.467 32.874 36.006 1.00 17.24 71 ALA A C 1
ATOM 566 O O . ALA A 1 73 ? -3.767 33.850 36.708 1.00 17.08 71 ALA A O 1
ATOM 568 N N . PRO A 1 74 ? -3.979 32.686 34.787 1.00 17.19 72 PRO A N 1
ATOM 569 C CA . PRO A 1 74 ? -5.004 33.601 34.287 1.00 17.64 72 PRO A CA 1
ATOM 570 C C . PRO A 1 74 ? -6.183 33.710 35.261 1.00 16.88 72 PRO A C 1
ATOM 571 O O . PRO A 1 74 ? -6.542 32.735 35.900 1.00 15.49 72 PRO A O 1
ATOM 575 N N . GLY A 1 75 ? -6.789 34.886 35.353 1.00 17.61 73 GLY A N 1
ATOM 576 C CA . GLY A 1 75 ? -7.897 35.089 36.255 1.00 15.54 73 GLY A CA 1
ATOM 577 C C . GLY A 1 75 ? -8.040 36.531 36.685 1.00 15.61 73 GLY A C 1
ATOM 578 O O . GLY A 1 75 ? -7.274 37.412 36.273 1.00 13.78 73 GLY A O 1
ATOM 579 N N . LEU A 1 76 ? -9.030 36.791 37.531 1.00 15.02 74 LEU A N 1
ATOM 580 C CA . LEU A 1 76 ? -9.229 38.157 37.987 1.00 16.69 74 LEU A CA 1
ATOM 581 C C . LEU A 1 76 ? -8.131 38.595 38.966 1.00 15.33 74 LEU A C 1
ATOM 582 O O . LEU A 1 76 ? -7.781 39.781 38.981 1.00 14.97 74 LEU A O 1
ATOM 587 N N . PRO A 1 77 ? -7.597 37.665 39.790 1.00 15.54 75 PRO A N 1
ATOM 588 C CA . PRO A 1 77 ? -6.536 38.140 40.707 1.00 14.52 75 PRO A CA 1
ATOM 589 C C . PRO A 1 77 ? -5.314 38.726 39.979 1.00 15.11 75 PRO A C 1
ATOM 590 O O . PRO A 1 77 ? -4.763 39.739 40.418 1.00 14.21 75 PRO A O 1
ATOM 594 N N . LEU A 1 78 ? -4.903 38.118 38.872 1.00 15.48 76 LEU A N 1
ATOM 595 C CA . LEU A 1 78 ? -3.794 38.687 38.097 1.00 14.13 76 LEU A CA 1
ATOM 596 C C . LEU A 1 78 ? -4.101 40.132 37.685 1.00 12.11 76 LEU A C 1
ATOM 597 O O . LEU A 1 78 ? -3.252 41.008 37.780 1.00 12.38 76 LEU A O 1
ATOM 602 N N . ILE A 1 79 ? -5.322 40.378 37.233 1.00 12.77 77 ILE A N 1
ATOM 603 C CA . ILE A 1 79 ? -5.704 41.710 36.740 1.00 13.19 77 ILE A CA 1
ATOM 604 C C . ILE A 1 79 ? -5.760 42.728 37.875 1.00 13.95 77 ILE A C 1
ATOM 605 O O . ILE A 1 79 ? -5.295 43.867 37.738 1.00 12.90 77 ILE A O 1
ATOM 610 N N . GLN A 1 80 ? -6.310 42.321 39.012 1.00 13.15 78 GLN A N 1
ATOM 611 C CA . GLN A 1 80 ? -6.310 43.203 40.188 1.00 14.38 78 GLN A CA 1
ATOM 612 C C . GLN A 1 80 ? -4.871 43.551 40.605 1.00 13.96 78 GLN A C 1
ATOM 613 O O . GLN A 1 80 ? -4.575 44.699 40.932 1.00 13.24 78 GLN A O 1
ATOM 619 N N . ALA A 1 81 ? -3.995 42.549 40.618 1.00 12.55 79 ALA A N 1
ATOM 620 C CA . ALA A 1 81 ? -2.611 42.740 41.087 1.00 13.48 79 ALA A CA 1
ATOM 621 C C . ALA A 1 81 ? -1.854 43.654 40.135 1.00 12.56 79 ALA A C 1
ATOM 622 O O . ALA A 1 81 ? -1.109 44.536 40.564 1.00 12.18 79 ALA A O 1
ATOM 624 N N . PHE A 1 82 ? -2.068 43.461 38.835 1.00 12.24 80 PHE A N 1
ATOM 625 C CA . PHE A 1 82 ? -1.431 44.289 37.816 1.00 11.28 80 PHE A CA 1
ATOM 626 C C . PHE A 1 82 ? -1.832 45.765 38.004 1.00 12.47 80 PHE A C 1
ATOM 627 O O . PHE A 1 82 ? -0.978 46.657 38.030 1.00 12.59 80 PHE A O 1
ATOM 635 N N . LEU A 1 83 ? -3.123 46.038 38.137 1.00 12.18 81 LEU A N 1
ATOM 636 C CA . LEU A 1 83 ? -3.528 47.424 38.306 1.00 13.25 81 LEU A CA 1
ATOM 637 C C . LEU A 1 83 ? -3.012 47.949 39.655 1.00 13.18 81 LEU A C 1
ATOM 638 O O . LEU A 1 83 ? -2.603 49.112 39.781 1.00 14.01 81 LEU A O 1
ATOM 643 N N . GLY A 1 84 ? -3.042 47.092 40.662 1.00 13.47 82 GLY A N 1
ATOM 644 C CA . GLY A 1 84 ? -2.566 47.470 41.984 1.00 13.50 82 GLY A CA 1
ATOM 645 C C . GLY A 1 84 ? -1.106 47.920 41.904 1.00 14.81 82 GLY A C 1
ATOM 646 O O . GLY A 1 84 ? -0.721 48.902 42.539 1.00 13.02 82 GLY A O 1
ATOM 647 N N . CYS A 1 85 ? -0.301 47.234 41.087 1.00 13.59 83 CYS A N 1
ATOM 648 C CA . CYS A 1 85 ? 1.088 47.666 40.873 1.00 12.97 83 CYS A CA 1
ATOM 649 C C . CYS A 1 85 ? 1.135 49.050 40.258 1.00 13.69 83 CYS A C 1
ATOM 650 O O . CYS A 1 85 ? 1.889 49.912 40.702 1.00 14.71 83 CYS A O 1
ATOM 653 N N . LEU A 1 86 ? 0.348 49.267 39.212 1.00 12.90 84 LEU A N 1
ATOM 654 C CA . LEU A 1 86 ? 0.367 50.559 38.554 1.00 14.27 84 LEU A CA 1
ATOM 655 C C . LEU A 1 86 ? -0.057 51.695 39.497 1.00 13.95 84 LEU A C 1
ATOM 656 O O . LEU A 1 86 ? 0.529 52.777 39.472 1.00 13.31 84 LEU A O 1
ATOM 661 N N . TYR A 1 87 ? -1.100 51.459 40.290 1.00 12.33 85 TYR A N 1
ATOM 662 C CA . TYR A 1 87 ? -1.557 52.461 41.248 1.00 13.34 85 TYR A CA 1
ATOM 663 C C . TYR A 1 87 ? -0.486 52.819 42.269 1.00 14.20 85 TYR A C 1
ATOM 664 O O . TYR A 1 87 ? -0.520 53.904 42.820 1.00 16.62 85 TYR A O 1
ATOM 673 N N . ALA A 1 88 ? 0.428 51.898 42.546 1.00 14.10 86 ALA A N 1
ATOM 674 C CA . ALA A 1 88 ? 1.535 52.179 43.463 1.00 14.60 86 ALA A CA 1
ATOM 675 C C . ALA A 1 88 ? 2.746 52.802 42.764 1.00 16.13 86 ALA A C 1
ATOM 676 O O . ALA A 1 88 ? 3.750 53.106 43.409 1.00 19.46 86 ALA A O 1
ATOM 678 N N . GLY A 1 89 ? 2.661 52.992 41.454 1.00 15.01 87 GLY A N 1
ATOM 679 C CA . GLY A 1 89 ? 3.791 53.470 40.677 1.00 17.86 87 GLY A CA 1
ATOM 680 C C . GLY A 1 89 ? 4.894 52.432 40.531 1.00 17.28 87 GLY A C 1
ATOM 681 O O . GLY A 1 89 ? 6.018 52.758 40.146 1.00 19.52 87 GLY A O 1
ATOM 682 N N . CYS A 1 90 ? 4.573 51.180 40.837 1.00 15.17 88 CYS A N 1
ATOM 683 C CA . CYS A 1 90 ? 5.534 50.094 40.708 1.00 14.72 88 CYS A CA 1
ATOM 684 C C . CYS A 1 90 ? 5.473 49.496 39.303 1.00 15.81 88 CYS A C 1
ATOM 685 O O . CYS A 1 90 ? 4.466 49.629 38.609 1.00 15.97 88 CYS A O 1
ATOM 688 N N . ILE A 1 91 ? 6.577 48.883 38.891 1.00 12.79 89 ILE A N 1
ATOM 689 C CA . ILE A 1 91 ? 6.694 48.274 37.575 1.00 13.05 89 ILE A CA 1
ATOM 690 C C . ILE A 1 91 ? 6.215 46.816 37.675 1.00 12.19 89 ILE A C 1
ATOM 691 O O . ILE A 1 91 ? 6.859 45.994 38.311 1.00 13.61 89 ILE A O 1
ATOM 696 N N . ALA A 1 92 ? 5.080 46.504 37.054 1.00 11.86 90 ALA A N 1
ATOM 697 C CA . ALA A 1 92 ? 4.540 45.154 37.139 1.00 12.47 90 ALA A CA 1
ATOM 698 C C . ALA A 1 92 ? 5.377 44.200 36.312 1.00 13.89 90 ALA A C 1
ATOM 699 O O . ALA A 1 92 ? 5.769 44.539 35.200 1.00 12.82 90 ALA A O 1
ATOM 701 N N . VAL A 1 93 ? 5.637 43.005 36.847 1.00 14.06 91 VAL A N 1
ATOM 702 C CA . VAL A 1 93 ? 6.371 41.982 36.108 1.00 13.65 91 VAL A CA 1
ATOM 703 C C . VAL A 1 93 ? 5.628 40.647 36.166 1.00 14.74 91 VAL A C 1
ATOM 704 O O . VAL A 1 93 ? 5.849 39.826 37.063 1.00 14.60 91 VAL A O 1
ATOM 708 N N . PRO A 1 94 ? 4.730 40.429 35.202 1.00 14.26 92 PRO A N 1
ATOM 709 C CA . PRO A 1 94 ? 3.934 39.200 35.137 1.00 15.36 92 PRO A CA 1
ATOM 710 C C . PRO A 1 94 ? 4.725 37.976 34.689 1.00 16.38 92 PRO A C 1
ATOM 711 O O . PRO A 1 94 ? 5.479 38.072 33.719 1.00 18.10 92 PRO A O 1
ATOM 715 N N . ILE A 1 95 ? 4.541 36.845 35.364 1.00 17.63 93 ILE A N 1
ATOM 716 C CA . ILE A 1 95 ? 5.157 35.597 34.918 1.00 19.89 93 ILE A CA 1
ATOM 717 C C . ILE A 1 95 ? 4.184 34.421 35.049 1.00 21.07 93 ILE A C 1
ATOM 718 O O . ILE A 1 95 ? 3.337 34.410 35.938 1.00 20.73 93 ILE A O 1
ATOM 723 N N . TYR A 1 96 ? 4.314 33.448 34.149 1.00 23.78 94 TYR A N 1
ATOM 724 C CA . TYR A 1 96 ? 3.621 32.161 34.251 1.00 24.78 94 TYR A CA 1
ATOM 725 C C . TYR A 1 96 ? 4.034 31.469 35.536 1.00 23.57 94 TYR A C 1
ATOM 726 O O . TYR A 1 96 ? 5.209 31.468 35.880 1.00 24.33 94 TYR A O 1
ATOM 735 N N . PRO A 1 97 ? 3.082 30.862 36.250 1.00 21.98 95 PRO A N 1
ATOM 736 C CA . PRO A 1 97 ? 3.481 30.061 37.411 1.00 24.96 95 PRO A CA 1
ATOM 737 C C . PRO A 1 97 ? 4.506 28.999 36.983 1.00 26.28 95 PRO A C 1
ATOM 738 O O . PRO A 1 97 ? 4.313 28.361 35.941 1.00 27.79 95 PRO A O 1
ATOM 742 N N . PRO A 1 98 ? 5.601 28.848 37.752 1.00 26.15 96 PRO A N 1
ATOM 743 C CA . PRO A 1 98 ? 6.744 27.997 37.374 1.00 25.02 96 PRO A CA 1
ATOM 744 C C . PRO A 1 98 ? 6.459 26.528 37.676 1.00 27.76 96 PRO A C 1
ATOM 745 O O . PRO A 1 98 ? 7.118 25.918 38.525 1.00 27.08 96 PRO A O 1
ATOM 749 N N . ALA A 1 99 ? 5.475 25.978 36.974 1.00 26.23 97 ALA A N 1
ATOM 750 C CA . ALA A 1 99 ? 4.938 24.657 37.296 1.00 30.60 97 ALA A CA 1
ATOM 751 C C . ALA A 1 99 ? 5.865 23.515 36.896 1.00 30.46 97 ALA A C 1
ATOM 752 O O . ALA A 1 99 ? 5.779 22.416 37.440 1.00 29.94 97 ALA A O 1
ATOM 754 N N . GLN A 1 100 ? 6.753 23.772 35.947 1.00 30.03 98 GLN A N 1
ATOM 755 C CA . GLN A 1 100 ? 7.675 22.736 35.496 1.00 29.21 98 GLN A CA 1
ATOM 756 C C . GLN A 1 100 ? 9.075 23.301 35.310 1.00 29.21 98 GLN A C 1
ATOM 757 O O . GLN A 1 100 ? 9.322 24.501 35.492 1.00 25.43 98 GLN A O 1
ATOM 763 N N . GLU A 1 101 ? 10.002 22.421 34.952 1.00 27.90 99 GLU A N 1
ATOM 764 C CA . GLU A 1 101 ? 11.413 22.772 35.009 1.00 28.74 99 GLU A CA 1
ATOM 765 C C . GLU A 1 101 ? 11.766 24.046 34.245 1.00 27.33 99 GLU A C 1
ATOM 766 O O . GLU A 1 101 ? 12.383 24.971 34.801 1.00 25.29 99 GLU A O 1
ATOM 772 N N . LYS A 1 102 ? 11.383 24.083 32.971 1.00 25.54 100 LYS A N 1
ATOM 773 C CA . LYS A 1 102 ? 11.737 25.204 32.104 1.00 27.63 100 LYS A CA 1
ATOM 774 C C . LYS A 1 102 ? 11.012 26.483 32.530 1.00 27.04 100 LYS A C 1
ATOM 775 O O . LYS A 1 102 ? 11.598 27.568 32.511 1.00 28.59 100 LYS A O 1
ATOM 781 N N . LEU A 1 103 ? 9.743 26.370 32.911 1.00 25.89 101 LEU A N 1
ATOM 782 C CA . LEU A 1 103 ? 9.024 27.552 33.410 1.00 28.88 101 LEU A CA 1
ATOM 783 C C . LEU A 1 103 ? 9.692 28.127 34.662 1.00 26.01 101 LEU A C 1
ATOM 784 O O . LEU A 1 103 ? 9.596 29.327 34.936 1.00 26.19 101 LEU A O 1
ATOM 789 N N . LEU A 1 104 ? 10.342 27.260 35.432 1.00 26.50 102 LEU A N 1
ATOM 790 C CA . LEU A 1 104 ? 10.994 27.690 36.673 1.00 26.43 102 LEU A CA 1
ATOM 791 C C . LEU A 1 104 ? 12.343 28.342 36.394 1.00 25.78 102 LEU A C 1
ATOM 792 O O . LEU A 1 104 ? 12.711 29.349 37.011 1.00 23.07 102 LEU A O 1
ATOM 797 N N . ASP A 1 105 ? 13.068 27.768 35.444 1.00 26.35 103 ASP A N 1
ATOM 798 C CA . ASP A 1 105 ? 14.287 28.376 34.943 1.00 25.92 103 ASP A CA 1
ATOM 799 C C . ASP A 1 105 ? 14.001 29.784 34.393 1.00 23.99 103 ASP A C 1
ATOM 800 O O . ASP A 1 105 ? 14.741 30.728 34.661 1.00 23.78 103 ASP A O 1
ATOM 805 N N . LYS A 1 106 ? 12.936 29.915 33.608 1.00 23.71 104 LYS A N 1
ATOM 806 C CA . LYS A 1 106 ? 12.569 31.212 33.048 1.00 23.77 104 LYS A CA 1
ATOM 807 C C . LYS A 1 106 ? 12.259 32.208 34.170 1.00 22.83 104 LYS A C 1
ATOM 808 O O . LYS A 1 106 ? 12.710 33.353 34.146 1.00 21.41 104 LYS A O 1
ATOM 814 N N . ALA A 1 107 ? 11.493 31.764 35.161 1.00 22.30 105 ALA A N 1
ATOM 815 C CA . ALA A 1 107 ? 11.181 32.622 36.304 1.00 21.63 105 ALA A CA 1
ATOM 816 C C . ALA A 1 107 ? 12.451 33.082 37.018 1.00 20.21 105 ALA A C 1
ATOM 817 O O . ALA A 1 107 ? 12.588 34.248 37.356 1.00 17.46 105 ALA A O 1
ATOM 819 N N . GLN A 1 108 ? 13.387 32.171 37.262 1.00 19.93 106 GLN A N 1
ATOM 820 C CA . GLN A 1 108 ? 14.623 32.559 37.926 1.00 18.68 106 GLN A CA 1
ATOM 821 C C . GLN A 1 108 ? 15.418 33.582 37.108 1.00 19.14 106 GLN A C 1
ATOM 822 O O . GLN A 1 108 ? 16.017 34.508 37.658 1.00 17.91 106 GLN A O 1
ATOM 828 N N . ARG A 1 109 ? 15.457 33.407 35.790 1.00 19.13 107 ARG A N 1
ATOM 829 C CA . ARG A 1 109 ? 16.189 34.364 34.959 1.00 18.72 107 ARG A CA 1
ATOM 830 C C . ARG A 1 109 ? 15.508 35.728 34.978 1.00 17.76 107 ARG A C 1
ATOM 831 O O . ARG A 1 109 ? 16.170 36.746 34.926 1.00 17.70 107 ARG A O 1
ATOM 839 N N . ILE A 1 110 ? 14.183 35.736 35.065 1.00 16.67 108 ILE A N 1
ATOM 840 C CA . ILE A 1 110 ? 13.435 36.990 35.132 1.00 16.97 108 ILE A CA 1
ATOM 841 C C . ILE A 1 110 ? 13.648 37.686 36.483 1.00 17.17 108 ILE A C 1
ATOM 842 O O . ILE A 1 110 ? 13.852 38.902 36.558 1.00 16.04 108 ILE A O 1
ATOM 847 N N . VAL A 1 111 ? 13.649 36.908 37.553 1.00 15.60 109 VAL A N 1
ATOM 848 C CA . VAL A 1 111 ? 13.971 37.474 38.857 1.00 16.83 109 VAL A CA 1
ATOM 849 C C . VAL A 1 111 ? 15.373 38.083 38.893 1.00 17.20 109 VAL A C 1
ATOM 850 O O . VAL A 1 111 ? 15.568 39.169 39.413 1.00 16.70 109 VAL A O 1
ATOM 854 N N . THR A 1 112 ? 16.349 37.389 38.331 1.00 18.40 110 THR A N 1
ATOM 855 C CA . THR A 1 112 ? 17.710 37.909 38.351 1.00 19.20 110 THR A CA 1
ATOM 856 C C . THR A 1 112 ? 17.822 39.216 37.559 1.00 19.55 110 THR A C 1
ATOM 857 O O . THR A 1 112 ? 18.517 40.134 37.964 1.00 19.08 110 THR A O 1
ATOM 861 N N . ASN A 1 113 ? 17.136 39.278 36.423 1.00 18.27 111 ASN A N 1
ATOM 862 C CA . ASN A 1 113 ? 17.176 40.460 35.576 1.00 19.25 111 ASN A CA 1
ATOM 863 C C . ASN A 1 113 ? 16.447 41.652 36.222 1.00 19.02 111 ASN A C 1
ATOM 864 O O . ASN A 1 113 ? 17.005 42.747 36.336 1.00 18.43 111 ASN A O 1
ATOM 869 N N . SER A 1 114 ? 15.216 41.419 36.668 1.00 17.61 112 SER A N 1
ATOM 870 C CA . SER A 1 114 ? 14.329 42.506 37.081 1.00 16.31 112 SER A CA 1
ATOM 871 C C . SER A 1 114 ? 14.468 42.905 38.553 1.00 16.61 112 SER A C 1
ATOM 872 O O . SER A 1 114 ? 14.013 43.978 38.933 1.00 16.56 112 SER A O 1
ATOM 875 N N . LYS A 1 115 ? 15.050 42.028 39.366 1.00 16.12 113 LYS A N 1
ATOM 876 C CA . LYS A 1 115 ? 15.270 42.298 40.795 1.00 18.95 113 LYS A CA 1
ATOM 877 C C . LYS A 1 115 ? 14.062 42.912 41.532 1.00 15.46 113 LYS A C 1
ATOM 878 O O . LYS A 1 115 ? 14.151 43.995 42.115 1.00 14.31 113 LYS A O 1
ATOM 884 N N . PRO A 1 116 ? 12.939 42.197 41.526 1.00 15.53 114 PRO A N 1
ATOM 885 C CA . PRO A 1 116 ? 11.724 42.731 42.146 1.00 16.00 114 PRO A CA 1
ATOM 886 C C . PRO A 1 116 ? 11.857 42.772 43.674 1.00 16.27 114 PRO A C 1
ATOM 887 O O . PRO A 1 116 ? 12.634 41.992 44.255 1.00 18.86 114 PRO A O 1
ATOM 891 N N . VAL A 1 117 ? 11.109 43.657 44.305 1.00 17.04 115 VAL A N 1
ATOM 892 C CA . VAL A 1 117 ? 11.180 43.808 45.755 1.00 16.93 115 VAL A CA 1
ATOM 893 C C . VAL A 1 117 ? 10.174 42.937 46.472 1.00 18.43 115 VAL A C 1
ATOM 894 O O . VAL A 1 117 ? 10.399 42.564 47.617 1.00 19.13 115 VAL A O 1
ATOM 898 N N . ILE A 1 118 ? 9.077 42.613 45.781 1.00 18.19 116 ILE A N 1
ATOM 899 C CA . ILE A 1 118 ? 7.963 41.832 46.320 1.00 17.80 116 ILE A CA 1
ATOM 900 C C . ILE A 1 118 ? 7.418 40.954 45.203 1.00 16.70 116 ILE A C 1
ATOM 901 O O . ILE A 1 118 ? 7.500 41.326 44.042 1.00 15.74 116 ILE A O 1
ATOM 906 N N . VAL A 1 119 ? 6.919 39.770 45.544 1.00 16.16 117 VAL A N 1
ATOM 907 C CA . VAL A 1 119 ? 6.141 38.972 44.598 1.00 16.49 117 VAL A CA 1
ATOM 908 C C . VAL A 1 119 ? 4.735 38.741 45.166 1.00 17.02 117 VAL A C 1
ATOM 909 O O . VAL A 1 119 ? 4.575 38.438 46.347 1.00 15.23 117 VAL A O 1
ATOM 913 N N . LEU A 1 120 ? 3.728 38.954 44.326 1.00 14.53 118 LEU A N 1
ATOM 914 C CA . LEU A 1 120 ? 2.344 38.645 44.661 1.00 15.80 118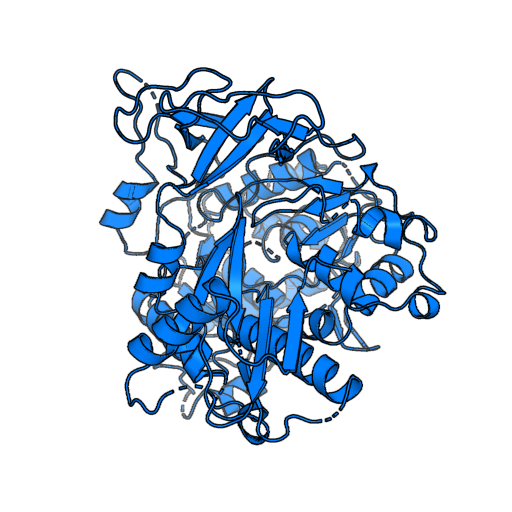 LEU A CA 1
ATOM 915 C C . LEU A 1 120 ? 1.917 37.344 44.004 1.00 16.63 118 LEU A C 1
ATOM 916 O O . LEU A 1 120 ? 2.270 37.059 42.864 1.00 15.10 118 LEU A O 1
ATOM 929 N N . ILE A 1 122 ? -1.342 33.904 44.562 1.00 18.93 120 ILE A N 1
ATOM 930 C CA . ILE A 1 122 ? -2.449 33.464 45.421 1.00 21.23 120 ILE A CA 1
ATOM 931 C C . ILE A 1 122 ? -1.972 32.562 46.572 1.00 23.01 120 ILE A C 1
ATOM 932 O O . ILE A 1 122 ? -0.911 31.954 46.487 1.00 22.24 120 ILE A O 1
ATOM 937 N N . ALA A 1 123 ? -2.764 32.489 47.644 1.00 21.72 121 ALA A N 1
ATOM 938 C CA . ALA A 1 123 ? -2.381 31.735 48.839 1.00 24.62 121 ALA A CA 1
ATOM 939 C C . ALA A 1 123 ? -1.968 30.295 48.542 1.00 24.72 121 ALA A C 1
ATOM 940 O O . ALA A 1 123 ? -0.965 29.813 49.064 1.00 26.63 121 ALA A O 1
ATOM 942 N N . ASP A 1 124 ? -2.733 29.618 47.699 1.00 26.13 122 ASP A N 1
ATOM 943 C CA . ASP A 1 124 ? -2.388 28.264 47.271 1.00 26.62 122 ASP A CA 1
ATOM 944 C C . ASP A 1 124 ? -0.970 28.200 46.737 1.00 28.82 122 ASP A C 1
ATOM 945 O O . ASP A 1 124 ? -0.275 27.195 46.915 1.00 28.99 122 ASP A O 1
ATOM 950 N N . HIS A 1 125 ? -0.539 29.265 46.068 1.00 26.63 123 HIS A N 1
ATOM 951 C CA . HIS A 1 125 ? 0.757 29.228 45.398 1.00 26.82 123 HIS A CA 1
ATOM 952 C C . HIS A 1 125 ? 1.915 29.533 46.338 1.00 26.67 123 HIS A C 1
ATOM 953 O O . HIS A 1 125 ? 3.035 29.081 46.101 1.00 26.58 123 HIS A O 1
ATOM 960 N N . ILE A 1 126 ? 1.657 30.279 47.413 1.00 25.72 124 ILE A N 1
ATOM 961 C CA . ILE A 1 126 ? 2.717 30.477 48.384 1.00 28.63 124 ILE A CA 1
ATOM 962 C C . ILE A 1 126 ? 3.054 29.117 49.022 1.00 31.95 124 ILE A C 1
ATOM 963 O O . ILE A 1 126 ? 4.203 28.853 49.362 1.00 31.88 124 ILE A O 1
ATOM 968 N N . LYS A 1 127 ? 2.059 28.240 49.141 1.00 30.02 125 LYS A N 1
ATOM 969 C CA . LYS A 1 127 ? 2.327 26.885 49.621 1.00 33.60 125 LYS A CA 1
ATOM 970 C C . LYS A 1 127 ? 3.083 26.034 48.596 1.00 30.99 125 LYS A C 1
ATOM 971 O O . LYS A 1 127 ? 4.040 25.342 48.931 1.00 31.42 125 LYS A O 1
ATOM 977 N N . LYS A 1 128 ? 2.661 26.105 47.345 1.00 29.51 126 LYS A N 1
ATOM 978 C CA . LYS A 1 128 ? 3.273 25.304 46.303 1.00 30.74 126 LYS A CA 1
ATOM 979 C C . LYS A 1 128 ? 4.661 25.791 45.904 1.00 32.30 126 LYS A C 1
ATOM 980 O O . LYS A 1 128 ? 5.536 24.975 45.614 1.00 35.13 126 LYS A O 1
ATOM 986 N N . PHE A 1 129 ? 4.880 27.104 45.890 1.00 29.29 127 PHE A N 1
ATOM 987 C CA . PHE A 1 129 ? 6.145 27.624 45.364 1.00 32.08 127 PHE A CA 1
ATOM 988 C C . PHE A 1 129 ? 7.119 28.198 46.373 1.00 32.31 127 PHE A C 1
ATOM 989 O O . PHE A 1 129 ? 8.233 28.559 46.006 1.00 32.62 127 PHE A O 1
ATOM 997 N N . THR A 1 130 ? 6.728 28.304 47.636 1.00 32.53 128 THR A N 1
ATOM 998 C CA . THR A 1 130 ? 7.689 28.788 48.625 1.00 34.57 128 THR A CA 1
ATOM 999 C C . THR A 1 130 ? 7.919 27.758 49.733 1.00 37.05 128 THR A C 1
ATOM 1000 O O . THR A 1 130 ? 7.349 26.665 49.691 1.00 36.59 128 THR A O 1
ATOM 1004 N N . ALA A 1 131 ? 8.760 28.109 50.707 1.00 38.06 129 ALA A N 1
ATOM 1005 C CA . ALA A 1 131 ? 9.179 27.164 51.752 1.00 42.04 129 ALA A CA 1
ATOM 1006 C C . ALA A 1 131 ? 8.000 26.635 52.571 1.00 44.32 129 ALA A C 1
ATOM 1007 O O . ALA A 1 131 ? 7.105 27.397 52.961 1.00 45.24 129 ALA A O 1
ATOM 1009 N N . ASN A 1 137 ? 8.419 34.755 57.252 1.00 38.66 135 ASN A N 1
ATOM 1010 C CA . ASN A 1 137 ? 8.043 35.463 56.033 1.00 37.08 135 ASN A CA 1
ATOM 1011 C C . ASN A 1 137 ? 8.377 34.649 54.785 1.00 34.66 135 ASN A C 1
ATOM 1012 O O . ASN A 1 137 ? 9.540 34.357 54.512 1.00 34.28 135 ASN A O 1
ATOM 1017 N N . PRO A 1 138 ? 7.346 34.269 54.029 1.00 30.47 136 PRO A N 1
ATOM 1018 C CA . PRO A 1 138 ? 7.537 33.420 52.852 1.00 28.21 136 PRO A CA 1
ATOM 1019 C C . PRO A 1 138 ? 8.356 34.146 51.794 1.00 26.70 136 PRO A C 1
ATOM 1020 O O . PRO A 1 138 ? 8.253 35.367 51.674 1.00 23.57 136 PRO A O 1
ATOM 1024 N N . LYS A 1 139 ? 9.153 33.389 51.043 1.00 26.09 137 LYS A N 1
ATOM 1025 C CA . LYS A 1 139 ? 9.956 33.925 49.945 1.00 25.08 137 LYS A CA 1
ATOM 1026 C C . LYS A 1 139 ? 9.909 33.009 48.725 1.00 25.50 137 LYS A C 1
ATOM 1027 O O . LYS A 1 139 ? 9.892 31.788 48.858 1.00 23.81 137 LYS A O 1
ATOM 1033 N N . PHE A 1 140 ? 9.848 33.609 47.537 1.00 22.65 138 PHE A N 1
ATOM 1034 C CA . PHE A 1 140 ? 9.962 32.858 46.297 1.00 21.16 138 PHE A CA 1
ATOM 1035 C C . PHE A 1 140 ? 11.253 33.276 45.600 1.00 22.85 138 PHE A C 1
ATOM 1036 O O . PHE A 1 140 ? 11.441 34.451 45.299 1.00 20.82 138 PHE A O 1
ATOM 1044 N N . LEU A 1 141 ? 12.154 32.322 45.374 1.00 23.23 139 LEU A N 1
ATOM 1045 C CA . LEU A 1 141 ? 13.473 32.653 44.844 1.00 23.13 139 LEU A CA 1
ATOM 1046 C C . LEU A 1 141 ? 14.036 33.905 45.508 1.00 21.67 139 LEU A C 1
ATOM 1047 O O . LEU A 1 141 ? 14.467 34.854 44.835 1.00 23.77 139 LEU A O 1
ATOM 1052 N N . LYS A 1 142 ? 14.010 33.900 46.842 1.00 22.36 140 LYS A N 1
ATOM 1053 C CA . LYS A 1 142 ? 14.557 34.960 47.697 1.00 22.13 140 LYS A CA 1
ATOM 1054 C C . LYS A 1 142 ? 13.789 36.269 47.706 1.00 21.48 140 LYS A C 1
ATOM 1055 O O . LYS A 1 142 ? 14.234 37.228 48.321 1.00 22.42 140 LYS A O 1
ATOM 1061 N N . ILE A 1 143 ? 12.651 36.321 47.022 1.00 20.98 141 ILE A N 1
ATOM 1062 C CA . ILE A 1 143 ? 11.860 37.550 47.003 1.00 19.65 141 ILE A CA 1
ATOM 1063 C C . ILE A 1 143 ? 10.723 37.431 48.003 1.00 20.34 141 ILE A C 1
ATOM 1064 O O . ILE A 1 143 ? 9.981 36.456 47.966 1.00 21.73 141 ILE A O 1
ATOM 1069 N N . PRO A 1 144 ? 10.571 38.419 48.892 1.00 20.07 142 PRO A N 1
ATOM 1070 C CA . PRO A 1 144 ? 9.456 38.343 49.841 1.00 22.78 142 PRO A CA 1
ATOM 1071 C C . PRO A 1 144 ? 8.122 38.216 49.107 1.00 22.33 142 PRO A C 1
ATOM 1072 O O . PRO A 1 144 ? 7.860 38.952 48.147 1.00 19.64 142 PRO A O 1
ATOM 1076 N N . ALA A 1 145 ? 7.295 37.289 49.571 1.00 20.69 143 ALA A N 1
ATOM 1077 C CA . ALA A 1 145 ? 6.055 36.951 48.887 1.00 19.88 143 ALA A CA 1
ATOM 1078 C C . ALA A 1 145 ? 4.857 37.348 49.736 1.00 20.43 143 ALA A C 1
ATOM 1079 O O . ALA A 1 145 ? 4.938 37.387 50.971 1.00 20.67 143 ALA A O 1
ATOM 1081 N N . ILE A 1 146 ? 3.758 37.684 49.071 1.00 19.70 144 ILE A N 1
ATOM 1082 C CA . ILE A 1 146 ? 2.529 38.081 49.744 1.00 19.85 144 ILE A CA 1
ATOM 1083 C C . ILE A 1 146 ? 1.357 37.441 49.031 1.00 20.32 144 ILE A C 1
ATOM 1084 O O . ILE A 1 146 ? 1.230 37.540 47.801 1.00 18.35 144 ILE A O 1
ATOM 1089 N N . ALA A 1 147 ? 0.516 36.756 49.793 1.00 19.22 145 ALA A N 1
ATOM 1090 C CA . ALA A 1 147 ? -0.691 36.159 49.247 1.00 19.69 145 ALA A CA 1
ATOM 1091 C C . ALA A 1 147 ? -1.732 37.226 48.974 1.00 18.28 145 ALA A C 1
ATOM 1092 O 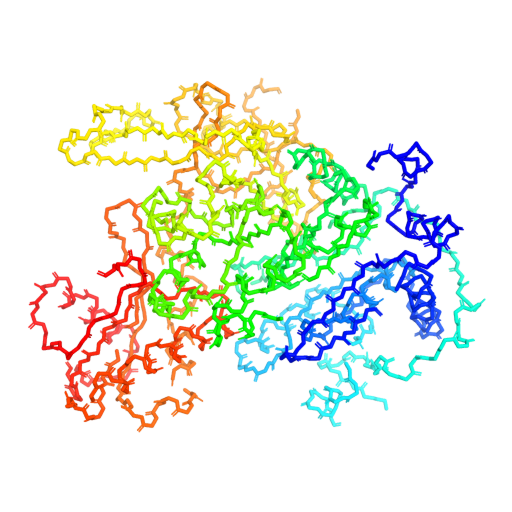O . ALA A 1 147 ? -2.074 38.009 49.858 1.00 19.14 145 ALA A O 1
ATOM 1094 N N . LEU A 1 148 ? -2.278 37.238 47.762 1.00 18.25 146 LEU A N 1
ATOM 1095 C CA . LEU A 1 148 ? -3.219 38.294 47.413 1.00 20.09 146 LEU A CA 1
ATOM 1096 C C . LEU A 1 148 ? -4.457 38.249 48.322 1.00 18.82 146 LEU A C 1
ATOM 1097 O O . LEU A 1 148 ? -4.971 39.295 48.712 1.00 19.99 146 LEU A O 1
ATOM 1102 N N . GLU A 1 149 ? -4.907 37.053 48.691 1.00 18.32 147 GLU A N 1
ATOM 1103 C CA . GLU A 1 149 ? -6.059 36.938 49.578 1.00 23.50 147 GLU A CA 1
ATOM 1104 C C . GLU A 1 149 ? -5.890 37.611 50.945 1.00 22.68 147 GLU A C 1
ATOM 1105 O O . GLU A 1 149 ? -6.878 37.842 51.652 1.00 22.72 147 GLU A O 1
ATOM 1111 N N . SER A 1 150 ? -4.649 37.898 51.330 1.00 20.71 148 SER A N 1
ATOM 1112 C CA . SER A 1 150 ? -4.372 38.513 52.623 1.00 22.11 148 SER A CA 1
ATOM 1113 C C . SER A 1 150 ? -4.726 40.000 52.575 1.00 23.23 148 SER A C 1
ATOM 1114 O O . SER A 1 150 ? -4.758 40.700 53.602 1.00 22.40 148 SER A O 1
ATOM 1117 N N . ILE A 1 151 ? -4.981 40.482 51.367 1.00 20.34 149 ILE A N 1
ATOM 1118 C CA . ILE A 1 151 ? -5.267 41.898 51.155 1.00 22.32 149 ILE A CA 1
ATOM 1119 C C . ILE A 1 151 ? -6.775 42.226 51.237 1.00 22.73 149 ILE A C 1
ATOM 1120 O O . ILE A 1 151 ? -7.560 41.811 50.394 1.00 21.53 149 ILE A O 1
ATOM 1125 N N . GLU A 1 152 ? -7.152 42.984 52.267 1.00 20.77 150 GLU A N 1
ATOM 1126 C CA . GLU A 1 152 ? -8.544 43.332 52.524 1.00 21.39 150 GLU A CA 1
ATOM 1127 C C . GLU A 1 152 ? -8.928 44.694 51.935 1.00 22.20 150 GLU A C 1
ATOM 1128 O O . GLU A 1 152 ? -8.109 45.630 51.886 1.00 19.75 150 GLU A O 1
ATOM 1134 N N . LEU A 1 153 ? -10.191 44.801 51.534 1.00 19.87 151 LEU A N 1
ATOM 1135 C CA . LEU A 1 153 ? -10.729 46.038 50.986 1.00 21.12 151 LEU A CA 1
ATOM 1136 C C . LEU A 1 153 ? -10.698 47.202 51.978 1.00 20.95 151 LEU A C 1
ATOM 1137 O O . LEU A 1 153 ? -10.746 48.368 51.580 1.00 19.83 151 LEU A O 1
ATOM 1142 N N . ASN A 1 154 ? -10.593 46.902 53.268 1.00 20.64 152 ASN A N 1
ATOM 1143 C CA . ASN A 1 154 ? -10.456 47.981 54.246 1.00 21.41 152 ASN A CA 1
ATOM 1144 C C . ASN A 1 154 ? -9.113 48.721 54.136 1.00 22.87 152 ASN A C 1
ATOM 1145 O O . ASN A 1 154 ? -8.884 49.701 54.841 1.00 22.08 152 ASN A O 1
ATOM 1150 N N . ARG A 1 155 ? -8.226 48.262 53.255 1.00 18.93 153 ARG A N 1
ATOM 1151 C CA . ARG A 1 155 ? -6.992 49.014 53.000 1.00 20.78 153 ARG A CA 1
ATOM 1152 C C . ARG A 1 155 ? -7.128 50.044 51.879 1.00 19.89 153 ARG A C 1
ATOM 1153 O O . ARG A 1 155 ? -6.282 50.931 51.768 1.00 19.51 153 ARG A O 1
ATOM 1161 N N . SER A 1 156 ? -8.178 49.929 51.053 1.00 18.83 154 SER A N 1
ATOM 1162 C CA . SER A 1 156 ? -8.313 50.803 49.882 1.00 20.47 154 SER A CA 1
ATOM 1163 C C . SER A 1 156 ? -8.108 52.284 50.230 1.00 20.54 154 SER A C 1
ATOM 1164 O O . SER A 1 156 ? -7.391 52.998 49.527 1.00 19.41 154 SER A O 1
ATOM 1167 N N . SER A 1 157 ? -8.740 52.744 51.306 1.00 21.32 155 SER A N 1
ATOM 1168 C CA . SER A 1 157 ? -8.725 54.176 51.609 1.00 22.12 155 SER A CA 1
ATOM 1169 C C . SER A 1 157 ? -7.353 54.607 52.107 1.00 22.87 155 SER A C 1
ATOM 1170 O O . SER A 1 157 ? -7.089 55.796 52.248 1.00 23.99 155 SER A O 1
ATOM 1173 N N . SER A 1 158 ? -6.476 53.644 52.373 1.00 19.99 156 SER A N 1
ATOM 1174 C CA . SER A 1 158 ? -5.135 53.989 52.804 1.00 21.57 156 SER A CA 1
ATOM 1175 C C . SER A 1 158 ? -4.179 54.287 51.639 1.00 22.24 156 SER A C 1
ATOM 1176 O O . SER A 1 158 ? -3.039 54.702 51.858 1.00 22.03 156 SER A O 1
ATOM 1179 N N . TRP A 1 159 ? -4.638 54.092 50.405 1.00 21.61 157 TRP A N 1
ATOM 1180 C CA . TRP A 1 159 ? -3.738 54.253 49.261 1.00 19.57 157 TRP A CA 1
ATOM 1181 C C . TRP A 1 159 ? -3.251 55.704 49.131 1.00 21.56 157 TRP A C 1
ATOM 1182 O O . TRP A 1 159 ? -4.034 56.634 49.273 1.00 23.05 157 TRP A O 1
ATOM 1193 N N . GLN A 1 160 ? -1.960 55.890 48.863 1.00 21.28 158 GLN A N 1
ATOM 1194 C CA . GLN A 1 160 ? -1.439 57.238 48.600 1.00 22.04 158 GLN A CA 1
ATOM 1195 C C . GLN A 1 160 ? -1.063 57.376 47.130 1.00 20.47 158 GLN A C 1
ATOM 1196 O O . GLN A 1 160 ? -0.103 56.760 46.690 1.00 21.37 158 GLN A O 1
ATOM 1202 N N . PRO A 1 161 ? -1.810 58.193 46.372 1.00 20.88 159 PRO A N 1
ATOM 1203 C CA . PRO A 1 161 ? -1.504 58.426 44.956 1.00 21.29 159 PRO A CA 1
ATOM 1204 C C . PRO A 1 161 ? -0.058 58.886 44.800 1.00 24.90 159 PRO A C 1
ATOM 1205 O O . PRO A 1 161 ? 0.431 59.657 45.631 1.00 23.86 159 PRO A O 1
ATOM 1209 N N . THR A 1 162 ? 0.617 58.409 43.760 1.00 21.35 160 THR A N 1
ATOM 1210 C CA . THR A 1 162 ? 1.982 58.829 43.475 1.00 22.34 160 THR A CA 1
ATOM 1211 C C . THR A 1 162 ? 1.919 59.790 42.297 1.00 24.45 160 THR A C 1
ATOM 1212 O O . THR A 1 162 ? 0.862 59.982 41.717 1.00 24.45 160 THR A O 1
ATOM 1216 N N . SER A 1 163 ? 3.023 60.436 41.954 1.00 24.27 161 SER A N 1
ATOM 1217 C CA . SER A 1 163 ? 2.988 61.321 40.786 1.00 25.50 161 SER A CA 1
ATOM 1218 C C . SER A 1 163 ? 3.512 60.600 39.560 1.00 25.02 161 SER A C 1
ATOM 1219 O O . SER A 1 163 ? 4.694 60.658 39.269 1.00 29.34 161 SER A O 1
ATOM 1222 N N . ILE A 1 164 ? 2.625 59.908 38.860 1.00 24.16 162 ILE A N 1
ATOM 1223 C CA . ILE A 1 164 ? 3.007 59.186 37.657 1.00 23.55 162 ILE A CA 1
ATOM 1224 C C . ILE A 1 164 ? 3.241 60.135 36.500 1.00 21.41 162 ILE A C 1
ATOM 1225 O O . ILE A 1 164 ? 2.402 60.987 36.219 1.00 23.37 162 ILE A O 1
ATOM 1230 N N . LYS A 1 165 ? 4.403 60.008 35.864 1.00 20.71 163 LYS A N 1
ATOM 1231 C CA . LYS A 1 165 ? 4.723 60.761 34.663 1.00 23.02 163 LYS A CA 1
ATOM 1232 C C . LYS A 1 165 ? 4.607 59.875 33.426 1.00 21.89 163 LYS A C 1
ATOM 1233 O O . LYS A 1 165 ? 4.818 58.656 33.497 1.00 19.26 163 LYS A O 1
ATOM 1239 N N . SER A 1 166 ? 4.286 60.503 32.302 1.00 21.87 164 SER A N 1
ATOM 1240 C CA . SER A 1 166 ? 4.108 59.799 31.034 1.00 20.82 164 SER A CA 1
ATOM 1241 C C . SER A 1 166 ? 5.215 58.816 30.735 1.00 19.26 164 SER A C 1
ATOM 1242 O O . SER A 1 166 ? 4.962 57.676 30.317 1.00 18.09 164 SER A O 1
ATOM 1245 N N . ASN A 1 167 ? 6.451 59.259 30.917 1.00 21.15 165 ASN A N 1
ATOM 1246 C CA . ASN A 1 167 ? 7.579 58.434 30.519 1.00 19.20 165 ASN A CA 1
ATOM 1247 C C . ASN A 1 167 ? 7.988 57.382 31.535 1.00 19.27 165 ASN A C 1
ATOM 1248 O O . ASN A 1 167 ? 8.836 56.553 31.246 1.00 18.73 165 ASN A O 1
ATOM 1253 N N . ASP A 1 168 ? 7.374 57.407 32.714 1.00 18.47 166 ASP A N 1
ATOM 1254 C CA . ASP A 1 168 ? 7.636 56.389 33.720 1.00 18.16 166 ASP A CA 1
ATOM 1255 C C . ASP A 1 168 ? 7.281 55.000 33.179 1.00 16.13 166 ASP A C 1
ATOM 1256 O O . ASP A 1 168 ? 6.274 54.836 32.512 1.00 15.79 166 ASP A O 1
ATOM 1261 N N . ILE A 1 169 ? 8.078 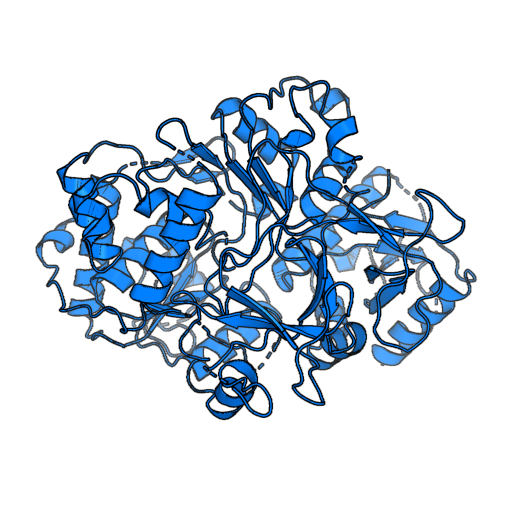54.001 33.509 1.00 14.73 167 ILE A N 1
ATOM 1262 C CA . ILE A 1 169 ? 7.763 52.633 33.107 1.00 13.37 167 ILE A CA 1
ATOM 1263 C C . ILE A 1 169 ? 6.584 52.088 33.913 1.00 15.48 167 ILE A C 1
ATOM 1264 O O . ILE A 1 169 ? 6.559 52.224 35.139 1.00 15.44 167 ILE A O 1
ATOM 1269 N N . ALA A 1 170 ? 5.606 51.497 33.221 1.00 13.57 168 ALA A N 1
ATOM 1270 C CA . ALA A 1 170 ? 4.430 50.909 33.838 1.00 14.57 168 ALA A CA 1
ATOM 1271 C C . ALA A 1 170 ? 4.603 49.410 34.098 1.00 14.35 168 ALA A C 1
ATOM 1272 O O . ALA A 1 170 ? 4.233 48.910 35.167 1.00 12.96 168 ALA A O 1
ATOM 1274 N N . PHE A 1 171 ? 5.183 48.689 33.139 1.00 13.01 169 PHE A N 1
ATOM 1275 C CA . PHE A 1 171 ? 5.377 47.255 33.326 1.00 12.79 169 PHE A CA 1
ATOM 1276 C C . PHE A 1 171 ? 6.436 46.697 32.414 1.00 13.75 169 PHE A C 1
ATOM 1277 O O . PHE A 1 171 ? 6.800 47.318 31.436 1.00 12.81 169 PHE A O 1
ATOM 1285 N N . LEU A 1 172 ? 6.955 45.530 32.764 1.00 14.51 170 LEU A N 1
ATOM 1286 C CA . LEU A 1 172 ? 7.863 44.836 31.879 1.00 13.99 170 LEU A CA 1
ATOM 1287 C C . LEU A 1 172 ? 7.119 43.721 31.179 1.00 14.85 170 LEU A C 1
ATOM 1288 O O . LEU A 1 172 ? 6.491 42.908 31.837 1.00 17.74 170 LEU A O 1
ATOM 1293 N N . GLN A 1 173 ? 7.175 43.672 29.857 1.00 13.52 171 GLN A N 1
ATOM 1294 C CA . GLN A 1 173 ? 6.658 42.489 29.198 1.00 17.40 171 GLN A CA 1
ATOM 1295 C C . GLN A 1 173 ? 7.788 41.663 28.597 1.00 17.42 171 GLN A C 1
ATOM 1296 O O . GLN A 1 173 ? 8.517 42.118 27.712 1.00 14.87 171 GLN A O 1
ATOM 1302 N N . TYR A 1 174 ? 7.939 40.454 29.114 1.00 17.61 172 TYR A N 1
ATOM 1303 C CA . TYR A 1 174 ? 8.991 39.564 28.645 1.00 19.41 172 TYR A CA 1
ATOM 1304 C C . TYR A 1 174 ? 8.566 38.827 27.388 1.00 22.19 172 TYR A C 1
ATOM 1305 O O . TYR A 1 174 ? 7.465 38.282 27.323 1.00 24.89 172 TYR A O 1
ATOM 1314 N N . THR A 1 175 ? 9.421 38.831 26.371 1.00 22.99 173 THR A N 1
ATOM 1315 C CA . THR A 1 175 ? 9.046 38.237 25.094 1.00 27.25 173 THR A CA 1
ATOM 1316 C C . THR A 1 175 ? 9.418 36.772 25.097 1.00 29.91 173 THR A C 1
ATOM 1317 O O . THR A 1 175 ? 10.154 36.317 25.975 1.00 30.53 173 THR A O 1
ATOM 1321 N N . SER A 1 176 ? 8.929 36.029 24.113 1.00 31.42 174 SER A N 1
ATOM 1322 C CA . SER A 1 176 ? 9.420 34.671 23.920 1.00 35.40 174 SER A CA 1
ATOM 1323 C C . SER A 1 176 ? 10.786 34.763 23.253 1.00 35.29 174 SER A C 1
ATOM 1324 O O . SER A 1 176 ? 11.220 35.835 22.800 1.00 36.04 174 SER A O 1
ATOM 1327 N N . GLY A 1 177 ? 11.460 33.634 23.159 1.00 33.05 175 GLY A N 1
ATOM 1328 C CA . GLY A 1 177 ? 12.771 33.652 22.585 1.00 32.08 175 GLY A CA 1
ATOM 1329 C C . GLY A 1 177 ? 13.670 34.230 23.646 1.00 33.00 175 GLY A C 1
ATOM 1330 O O . GLY A 1 177 ? 13.244 34.466 24.783 1.00 31.98 175 GLY A O 1
ATOM 1331 N N . SER A 1 178 ? 14.924 34.442 23.270 1.00 33.11 176 SER A N 1
ATOM 1332 C CA . SER A 1 178 ? 15.944 34.827 24.216 1.00 29.49 176 SER A CA 1
ATOM 1333 C C . SER A 1 178 ? 15.743 34.048 25.507 1.00 29.70 176 SER A C 1
ATOM 1334 O O . SER A 1 178 ? 15.735 34.635 26.579 1.00 28.29 176 SER A O 1
ATOM 1337 N N . THR A 1 179 ? 15.588 32.727 25.414 1.00 28.55 177 THR A N 1
ATOM 1338 C CA . THR A 1 179 ? 15.340 31.941 26.620 1.00 28.65 177 THR A CA 1
ATOM 1339 C C . THR A 1 179 ? 16.470 32.108 27.630 1.00 29.83 177 THR A C 1
ATOM 1340 O O . THR A 1 179 ? 16.231 32.057 28.840 1.00 28.00 177 THR A O 1
ATOM 1352 N N . HIS A 1 181 ? 18.623 34.865 28.070 1.00 26.53 179 HIS A N 1
ATOM 1353 C CA . HIS A 1 181 ? 18.589 36.169 28.726 1.00 25.47 179 HIS A CA 1
ATOM 1354 C C . HIS A 1 181 ? 17.275 36.857 28.368 1.00 23.99 179 HIS A C 1
ATOM 1355 O O . HIS A 1 181 ? 17.234 37.691 27.477 1.00 21.05 179 HIS A O 1
ATOM 1362 N N . PRO A 1 182 ? 16.187 36.472 29.043 1.00 24.38 180 PRO A N 1
ATOM 1363 C CA . PRO A 1 182 ? 14.859 36.943 28.652 1.00 21.59 180 PRO A CA 1
ATOM 1364 C C . PRO A 1 182 ? 14.845 38.458 28.567 1.00 20.95 180 PRO A C 1
ATOM 1365 O O . PRO A 1 182 ? 15.421 39.129 29.438 1.00 19.10 180 PRO A O 1
ATOM 1369 N N . LYS A 1 183 ? 14.175 38.982 27.547 1.00 18.98 181 LYS A N 1
ATOM 1370 C CA . LYS A 1 183 ? 14.124 40.433 27.308 1.00 18.39 181 LYS A CA 1
ATOM 1371 C C . LYS A 1 183 ? 12.842 41.014 27.871 1.00 16.95 181 LYS A C 1
ATOM 1372 O O . LYS A 1 183 ? 11.746 40.658 27.423 1.00 17.80 181 LYS A O 1
ATOM 1378 N N . GLY A 1 184 ? 12.980 41.876 28.876 1.00 15.42 182 GLY A N 1
ATOM 1379 C CA . GLY A 1 184 ? 11.851 42.545 29.497 1.00 15.61 182 GLY A CA 1
ATOM 1380 C C . GLY A 1 184 ? 11.652 43.921 28.892 1.00 15.09 182 GLY A C 1
ATOM 1381 O O . GLY A 1 184 ? 12.398 44.871 29.179 1.00 15.01 182 GLY A O 1
ATOM 1382 N N . VAL A 1 185 ? 10.664 44.021 28.016 1.00 14.37 183 VAL A N 1
ATOM 1383 C CA . VAL A 1 185 ? 10.395 45.268 27.317 1.00 13.40 183 VAL A CA 1
ATOM 1384 C C . VAL A 1 185 ? 9.791 46.289 28.284 1.00 13.22 183 VAL A C 1
ATOM 1385 O O . VAL A 1 185 ? 8.815 46.000 28.982 1.00 13.83 183 VAL A O 1
ATOM 1397 N N . VAL A 1 187 ? 7.616 49.065 29.029 1.00 11.82 185 VAL A N 1
ATOM 1398 C CA . VAL A 1 187 ? 6.468 49.797 28.472 1.00 12.56 185 VAL A CA 1
ATOM 1399 C C . VAL A 1 187 ? 6.088 50.947 29.389 1.00 13.17 185 VAL A C 1
ATOM 1400 O O . VAL A 1 187 ? 5.710 50.733 30.544 1.00 11.39 185 VAL A O 1
ATOM 1404 N N . SER A 1 188 ? 6.222 52.174 28.891 1.00 12.72 186 SER A N 1
ATOM 1405 C CA . SER A 1 188 ? 5.913 53.345 29.716 1.00 14.35 186 SER A CA 1
ATOM 1406 C C . SER A 1 188 ? 4.408 53.564 29.783 1.00 16.13 186 SER A C 1
ATOM 1407 O O . SER A 1 188 ? 3.660 52.974 29.016 1.00 13.32 186 SER A O 1
ATOM 1410 N N . HIS A 1 189 ? 3.967 54.405 30.718 1.00 13.87 187 HIS A N 1
ATOM 1411 C CA . HIS A 1 189 ? 2.565 54.762 30.788 1.00 16.54 187 HIS A CA 1
ATOM 1412 C C . HIS A 1 189 ? 2.072 55.411 29.493 1.00 14.35 187 HIS A C 1
ATOM 1413 O O . HIS A 1 189 ? 0.939 55.170 29.067 1.00 14.24 187 HIS A O 1
ATOM 1420 N N . HIS A 1 190 ? 2.921 56.230 28.879 1.00 15.51 188 HIS A N 1
ATOM 1421 C CA . HIS A 1 190 ? 2.603 56.895 27.609 1.00 18.22 188 HIS A CA 1
ATOM 1422 C C . HIS A 1 190 ? 2.560 55.863 26.461 1.00 16.54 188 HIS A C 1
ATOM 1423 O O . HIS A 1 190 ? 1.678 55.922 25.600 1.00 14.88 188 HIS A O 1
ATOM 1430 N N . ASN A 1 191 ? 3.492 54.913 26.461 1.00 13.67 189 ASN A N 1
ATOM 1431 C CA . ASN A 1 191 ? 3.488 53.859 25.434 1.00 14.25 189 ASN A CA 1
ATOM 1432 C C . ASN A 1 191 ? 2.164 53.120 25.455 1.00 12.76 189 ASN A C 1
ATOM 1433 O O . ASN A 1 191 ? 1.565 52.861 24.426 1.00 12.82 189 ASN A O 1
ATOM 1438 N N . LEU A 1 192 ? 1.763 52.733 26.659 1.00 13.81 190 LEU A N 1
ATOM 1439 C CA . LEU A 1 192 ? 0.574 51.933 26.879 1.00 13.45 190 LEU A CA 1
ATOM 1440 C C . LEU A 1 192 ? -0.679 52.666 26.411 1.00 14.13 190 LEU A C 1
ATOM 1441 O O . LEU A 1 192 ? -1.449 52.137 25.608 1.00 12.27 190 LEU A O 1
ATOM 1446 N N . LEU A 1 193 ? -0.892 53.882 26.905 1.00 14.16 191 LEU A N 1
ATOM 1447 C CA . LEU A 1 193 ? -2.070 54.636 26.465 1.00 14.50 191 LEU A CA 1
ATOM 1448 C C . LEU A 1 193 ? -2.043 54.879 24.961 1.00 14.72 191 LEU A C 1
ATOM 1449 O O . LEU A 1 193 ? -3.069 54.844 24.306 1.00 15.55 191 LEU A O 1
ATOM 1454 N N . ASP A 1 194 ? -0.875 55.146 24.398 1.00 14.61 192 ASP A N 1
ATOM 1455 C CA . ASP A 1 194 ? -0.837 55.390 22.973 1.00 15.00 192 ASP A CA 1
ATOM 1456 C C . ASP A 1 194 ? -1.350 54.164 22.208 1.00 14.53 192 ASP A C 1
ATOM 1457 O O . ASP A 1 194 ? -2.131 54.274 21.247 1.00 13.40 192 ASP A O 1
ATOM 1462 N N . ASN A 1 195 ? -0.873 52.994 22.604 1.00 13.33 193 ASN A N 1
ATOM 1463 C CA . ASN A 1 195 ? -1.272 51.787 21.885 1.00 12.76 193 ASN A CA 1
ATOM 1464 C C . ASN A 1 195 ? -2.716 51.382 22.131 1.00 13.70 193 ASN A C 1
ATOM 1465 O O . ASN A 1 195 ? -3.403 50.958 21.205 1.00 13.11 193 ASN A O 1
ATOM 1470 N N . LEU A 1 196 ? -3.177 51.513 23.375 1.00 13.04 194 LEU A N 1
ATOM 1471 C CA . LEU A 1 196 ? -4.578 51.260 23.687 1.00 13.95 194 LEU A CA 1
ATOM 1472 C C . LEU A 1 196 ? -5.487 52.106 22.818 1.00 13.34 194 LEU A C 1
ATOM 1473 O O . LEU A 1 196 ? -6.526 51.655 22.397 1.00 13.77 194 LEU A O 1
ATOM 1478 N N . ASN A 1 197 ? -5.105 53.349 22.580 1.00 16.41 195 ASN A N 1
ATOM 1479 C CA . ASN A 1 197 ? -5.905 54.211 21.713 1.00 15.42 195 ASN A CA 1
ATOM 1480 C C . ASN A 1 197 ? -5.858 53.739 20.261 1.00 16.39 195 ASN A C 1
ATOM 1481 O O . ASN A 1 197 ? -6.868 53.760 19.546 1.00 15.20 195 ASN A O 1
ATOM 1486 N N . LYS A 1 198 ? -4.681 53.325 19.822 1.00 15.23 196 LYS A N 1
ATOM 1487 C CA . LYS A 1 198 ? -4.542 52.824 18.468 1.00 15.09 196 LYS A CA 1
ATOM 1488 C C . LYS A 1 198 ? -5.386 51.558 18.266 1.00 15.42 196 LYS A C 1
ATOM 1489 O O . LYS A 1 198 ? -6.032 51.399 17.232 1.00 15.02 196 LYS A O 1
ATOM 1495 N N . ILE A 1 199 ? -5.391 50.679 19.261 1.00 14.86 197 ILE A N 1
ATOM 1496 C CA . ILE A 1 199 ? -6.192 49.452 19.208 1.00 13.79 197 ILE A CA 1
ATOM 1497 C C . ILE A 1 199 ? -7.697 49.751 19.213 1.00 15.72 197 ILE A C 1
ATOM 1498 O O . ILE A 1 199 ? -8.452 49.249 18.363 1.00 15.64 197 ILE A O 1
ATOM 1503 N N . PHE A 1 200 ? -8.140 50.555 20.174 1.00 14.81 198 PHE A N 1
ATOM 1504 C CA . PHE A 1 200 ? -9.559 50.920 20.264 1.00 15.86 198 PHE A CA 1
ATOM 1505 C C . PHE A 1 200 ? -10.042 51.533 18.953 1.00 16.85 198 PHE A C 1
ATOM 1506 O O . PHE A 1 200 ? -11.146 51.236 18.462 1.00 18.06 198 PHE A O 1
ATOM 1514 N N . THR A 1 201 ? -9.204 52.379 18.379 1.00 17.59 199 THR A N 1
ATOM 1515 C CA . THR A 1 201 ? -9.577 53.103 17.175 1.00 18.56 199 THR A CA 1
ATOM 1516 C C . THR A 1 201 ? -9.552 52.220 15.951 1.00 18.85 199 THR A C 1
ATOM 1517 O O . THR A 1 201 ? -10.516 52.194 15.177 1.00 20.42 199 THR A O 1
ATOM 1521 N N . SER A 1 202 ? -8.448 51.497 15.781 1.00 17.14 200 SER A N 1
ATOM 1522 C CA . SER A 1 202 ? -8.236 50.683 14.582 1.00 19.18 200 SER A CA 1
ATOM 1523 C C . SER A 1 202 ? -9.255 49.538 14.506 1.00 17.75 200 SER A C 1
ATOM 1524 O O . SER A 1 202 ? -9.689 49.175 13.416 1.00 18.50 200 SER A O 1
ATOM 1527 N N . PHE A 1 203 ? -9.645 49.010 15.667 1.00 15.36 201 PHE A N 1
ATOM 1528 C CA . PHE A 1 203 ? -10.639 47.934 15.755 1.00 18.30 201 PHE A CA 1
ATOM 1529 C C . PHE A 1 203 ? -12.090 48.443 15.720 1.00 17.25 201 PHE A C 1
ATOM 1530 O O . PHE A 1 203 ? -13.021 47.669 15.898 1.00 16.95 201 PHE A O 1
ATOM 1538 N N . HIS A 1 204 ? -12.274 49.742 15.501 1.00 18.38 202 HIS A N 1
ATOM 1539 C CA . HIS A 1 204 ? -13.617 50.318 15.437 1.00 19.91 202 HIS A CA 1
ATOM 1540 C C . HIS A 1 204 ? -14.469 49.926 16.642 1.00 19.56 202 HIS A C 1
ATOM 1541 O O . HIS A 1 204 ? -15.638 49.574 16.492 1.00 16.66 202 HIS A O 1
ATOM 1556 N N . ASN A 1 206 ? -16.729 50.290 20.009 1.00 19.05 204 ASN A N 1
ATOM 1557 C CA . ASN A 1 206 ? -17.808 51.203 20.373 1.00 22.63 204 ASN A CA 1
ATOM 1558 C C . ASN A 1 206 ? -18.504 50.595 21.570 1.00 26.34 204 ASN A C 1
ATOM 1559 O O . ASN A 1 206 ? -17.980 49.649 22.166 1.00 23.02 204 ASN A O 1
ATOM 1564 N N . ASP A 1 207 ? -19.675 51.099 21.941 1.00 27.77 205 ASP A N 1
ATOM 1565 C CA . ASP A 1 207 ? -20.278 50.603 23.179 1.00 29.81 205 ASP A CA 1
ATOM 1566 C C . ASP A 1 207 ? -21.198 49.391 22.975 1.00 27.47 205 ASP A C 1
ATOM 1567 O O . ASP A 1 207 ? -21.886 48.945 23.890 1.00 31.46 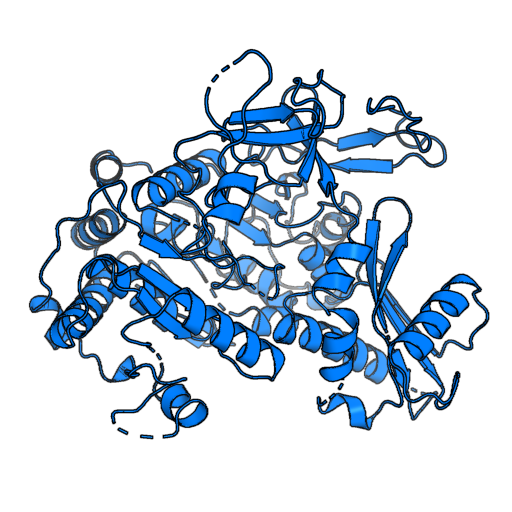205 ASP A O 1
ATOM 1572 N N . GLU A 1 208 ? -21.187 48.830 21.775 1.00 26.50 206 GLU A N 1
ATOM 1573 C CA . GLU A 1 208 ? -21.723 47.492 21.586 1.00 24.10 206 GLU A CA 1
ATOM 1574 C C . GLU A 1 208 ? -20.595 46.448 21.757 1.00 21.68 206 GLU A C 1
ATOM 1575 O O . GLU A 1 208 ? -20.855 45.250 21.900 1.00 18.47 206 GLU A O 1
ATOM 1581 N N . THR A 1 209 ? -19.349 46.909 21.750 1.00 17.59 207 THR A N 1
ATOM 1582 C CA . THR A 1 209 ? -18.213 45.980 21.670 1.00 17.86 207 THR A CA 1
ATOM 1583 C C . THR A 1 209 ? -18.144 45.071 22.886 1.00 16.23 207 THR A C 1
ATOM 1584 O O . THR A 1 209 ? -18.285 45.533 24.023 1.00 17.08 207 THR A O 1
ATOM 1588 N N . ILE A 1 210 ? -17.933 43.779 22.656 1.00 14.63 208 ILE A N 1
ATOM 1589 C CA . ILE A 1 210 ? -17.644 42.856 23.741 1.00 13.81 208 ILE A CA 1
ATOM 1590 C C . ILE A 1 210 ? -16.443 42.004 23.336 1.00 14.47 208 ILE A C 1
ATOM 1591 O O . ILE A 1 210 ? -16.423 41.400 22.278 1.00 12.59 208 ILE A O 1
ATOM 1596 N N . ILE A 1 211 ? -15.421 41.968 24.173 1.00 14.77 209 ILE A N 1
ATOM 1597 C CA . ILE A 1 211 ? -14.263 41.179 23.800 1.00 13.06 209 ILE A CA 1
ATOM 1598 C C . ILE A 1 211 ? -14.271 39.838 24.509 1.00 14.82 209 ILE A C 1
ATOM 1599 O O . ILE A 1 211 ? -14.521 39.771 25.714 1.00 16.81 209 ILE A O 1
ATOM 1604 N N . PHE A 1 212 ? -14.012 38.763 23.779 1.00 12.97 210 PHE A N 1
ATOM 1605 C CA . PHE A 1 212 ? -13.776 37.485 24.445 1.00 12.88 210 PHE A CA 1
ATOM 1606 C C . PHE A 1 212 ? -12.313 37.086 24.262 1.00 13.37 210 PHE A C 1
ATOM 1607 O O . PHE A 1 212 ? -11.746 37.292 23.190 1.00 12.98 210 PHE A O 1
ATOM 1615 N N . SER A 1 213 ? -11.699 36.533 25.294 1.00 12.25 211 SER A N 1
ATOM 1616 C CA . SER A 1 213 ? -10.333 36.072 25.143 1.00 12.54 211 SER A CA 1
ATOM 1617 C C . SER A 1 213 ? -10.019 34.842 25.958 1.00 12.00 211 SER A C 1
ATOM 1618 O O . SER A 1 213 ? -10.375 34.778 27.125 1.00 13.43 211 SER A O 1
ATOM 1621 N N . TRP A 1 214 ? -9.345 33.869 25.349 1.00 11.75 212 TRP A N 1
ATOM 1622 C CA . TRP A 1 214 ? -8.703 32.796 26.131 1.00 14.30 212 TRP A CA 1
ATOM 1623 C C . TRP A 1 214 ? -7.187 32.975 26.151 1.00 13.41 212 TRP A C 1
ATOM 1624 O O . TRP A 1 214 ? -6.477 32.122 26.685 1.00 11.59 212 TRP A O 1
ATOM 1635 N N . LEU A 1 215 ? -6.699 34.066 25.566 1.00 13.10 213 LEU A N 1
ATOM 1636 C CA . LEU A 1 215 ? -5.252 34.243 25.331 1.00 14.11 213 LEU A CA 1
ATOM 1637 C C . LEU A 1 215 ? -4.429 34.389 26.597 1.00 14.28 213 LEU A C 1
ATOM 1638 O O . LEU A 1 215 ? -4.886 34.948 27.582 1.00 15.27 213 LEU A O 1
ATOM 1643 N N . PRO A 1 216 ? -3.196 33.864 26.578 1.00 16.06 214 PRO A N 1
ATOM 1644 C CA . PRO A 1 216 ? -2.329 33.990 27.754 1.00 18.26 214 PRO A CA 1
ATOM 1645 C C . PRO A 1 216 ? -2.230 35.465 28.186 1.00 16.31 214 PRO A C 1
ATOM 1646 O O . PRO A 1 216 ? -1.836 36.286 27.364 1.00 16.50 214 PRO A O 1
ATOM 1650 N N . PRO A 1 217 ? -2.566 35.788 29.442 1.00 17.35 215 PRO A N 1
ATOM 1651 C CA . PRO A 1 217 ? -2.411 37.173 29.905 1.00 18.10 215 PRO A CA 1
ATOM 1652 C C . PRO A 1 217 ? -0.927 37.515 30.135 1.00 20.99 215 PRO A C 1
ATOM 1653 O O . PRO A 1 217 ? -0.631 38.653 30.470 1.00 24.36 215 PRO A O 1
ATOM 1657 N N . HIS A 1 218 ? -0.025 36.547 29.967 1.00 20.22 216 HIS A N 1
ATOM 1658 C CA . HIS A 1 218 ? 1.415 36.790 30.151 1.00 26.04 216 HIS A CA 1
ATOM 1659 C C . HIS A 1 218 ? 2.167 37.052 28.822 1.00 27.00 216 HIS A C 1
ATOM 1660 O O . HIS A 1 218 ? 3.407 37.105 28.773 1.00 26.87 216 HIS A O 1
ATOM 1667 N N . HIS A 1 219 ? 1.400 37.166 27.745 1.00 27.04 217 HIS A N 1
ATOM 1668 C CA . HIS A 1 219 ? 1.918 37.557 26.432 1.00 25.98 217 HIS A CA 1
ATOM 1669 C C . HIS A 1 219 ? 1.223 38.897 26.096 1.00 22.79 217 HIS A C 1
ATOM 1670 O O . HIS A 1 219 ? 0.098 39.135 26.520 1.00 19.24 217 HIS A O 1
ATOM 1677 N N . ASP A 1 220 ? 1.909 39.779 25.378 1.00 24.83 218 ASP A N 1
ATOM 1678 C CA . ASP A 1 220 ? 1.354 41.083 25.019 1.00 21.44 218 ASP A CA 1
ATOM 1679 C C . ASP A 1 220 ? -0.087 41.085 24.459 1.00 18.96 218 ASP A C 1
ATOM 1680 O O . ASP A 1 220 ? -0.903 41.868 24.905 1.00 17.07 218 ASP A O 1
ATOM 1693 N N . GLY A 1 222 ? -2.770 39.005 24.721 1.00 15.46 220 GLY A N 1
ATOM 1694 C CA . GLY A 1 222 ? -3.801 38.677 25.691 1.00 14.55 220 GLY A CA 1
ATOM 1695 C C . GLY A 1 222 ? -3.855 39.677 26.842 1.00 16.45 220 GLY A C 1
ATOM 1696 O O . GLY A 1 222 ? -4.901 39.840 27.474 1.00 16.25 220 GLY A O 1
ATOM 1697 N N . LEU A 1 223 ? -2.735 40.346 27.127 1.00 14.70 221 LEU A N 1
ATOM 1698 C CA . LEU A 1 223 ? -2.711 41.363 28.184 1.00 14.83 221 LEU A CA 1
ATOM 1699 C C . LEU A 1 223 ? -3.147 42.732 27.632 1.00 14.13 221 LEU A C 1
ATOM 1700 O O . LEU A 1 223 ? -4.125 43.318 28.094 1.00 13.73 221 LEU A O 1
ATOM 1705 N N . ILE A 1 224 ? -2.424 43.225 26.624 1.00 13.12 222 ILE A N 1
ATOM 1706 C CA . ILE A 1 224 ? -2.628 44.602 26.164 1.00 13.22 222 ILE A CA 1
ATOM 1707 C C . ILE A 1 224 ? -3.896 44.720 25.314 1.00 12.85 222 ILE A C 1
ATOM 1708 O O . ILE A 1 224 ? -4.722 45.595 25.524 1.00 12.67 222 ILE A O 1
ATOM 1713 N N . GLY A 1 225 ? -4.048 43.799 24.373 1.00 12.72 223 GLY A N 1
ATOM 1714 C CA . GLY A 1 225 ? -5.219 43.767 23.522 1.00 15.28 223 GLY A CA 1
ATOM 1715 C C . GLY A 1 225 ? -6.506 43.403 24.233 1.00 13.89 223 GLY A C 1
ATOM 1716 O O . GLY A 1 225 ? -7.516 44.079 24.069 1.00 13.81 223 GLY A O 1
ATOM 1717 N N . CYS A 1 226 ? -6.495 42.328 25.005 1.00 11.96 224 CYS A N 1
ATOM 1718 C CA . CYS A 1 226 ? -7.773 41.754 25.440 1.00 13.51 224 CYS A CA 1
ATOM 1719 C C . CYS A 1 226 ? -8.157 42.073 26.896 1.00 14.11 224 CYS A C 1
ATOM 1720 O O . CYS A 1 226 ? -9.244 41.731 27.340 1.00 14.74 224 CYS A O 1
ATOM 1723 N N . ILE A 1 227 ? -7.269 42.737 27.630 1.00 11.95 225 ILE A N 1
ATOM 1724 C CA . ILE A 1 227 ? -7.592 43.117 29.013 1.00 12.87 225 ILE A CA 1
ATOM 1725 C C . ILE A 1 227 ? -7.456 44.633 29.219 1.00 13.79 225 ILE A C 1
ATOM 1726 O O . ILE A 1 227 ? -8.409 45.302 29.630 1.00 12.43 225 ILE A O 1
ATOM 1731 N N . LEU A 1 228 ? -6.279 45.169 28.925 1.00 12.28 226 LEU A N 1
ATOM 1732 C CA . LEU A 1 228 ? -6.027 46.579 29.180 1.00 11.28 226 LEU A CA 1
ATOM 1733 C C . LEU A 1 228 ? -6.809 47.493 28.243 1.00 12.91 226 LEU A C 1
ATOM 1734 O O . LEU A 1 228 ? -7.328 48.523 28.686 1.00 12.49 226 LEU A O 1
ATOM 1739 N N . THR A 1 229 ? -6.934 47.106 26.977 1.00 12.02 227 THR A N 1
ATOM 1740 C CA . THR A 1 229 ? -7.745 47.905 26.058 1.00 12.25 227 THR A CA 1
ATOM 1741 C C . THR A 1 229 ? -9.224 48.021 26.489 1.00 12.34 227 THR A C 1
ATOM 1742 O O . THR A 1 229 ? -9.764 49.120 26.516 1.00 13.29 227 THR A O 1
ATOM 1746 N N . PRO A 1 230 ? -9.886 46.895 26.790 1.00 13.44 228 PRO A N 1
ATOM 1747 C CA . PRO A 1 230 ? -11.280 47.001 27.254 1.00 13.32 228 PRO A CA 1
ATOM 1748 C C . PRO A 1 230 ? -11.420 47.813 28.550 1.00 13.81 228 PRO A C 1
ATOM 1749 O O . PRO A 1 230 ? -12.354 48.597 28.698 1.00 13.56 228 PRO A O 1
ATOM 1753 N N . ILE A 1 231 ? -10.520 47.601 29.503 1.00 11.83 229 ILE A N 1
ATOM 1754 C CA . ILE A 1 231 ? -10.562 48.402 30.728 1.00 13.27 229 ILE A CA 1
ATOM 1755 C C . ILE A 1 231 ? -10.455 49.908 30.411 1.00 13.65 229 ILE A C 1
ATOM 1756 O O . ILE A 1 231 ? -11.260 50.720 30.884 1.00 14.45 229 ILE A O 1
ATOM 1761 N N . TYR A 1 232 ? -9.473 50.265 29.589 1.00 13.07 230 TYR A N 1
ATOM 1762 C CA . TYR A 1 232 ? -9.304 51.630 29.092 1.00 12.88 230 TYR A CA 1
ATOM 1763 C C . TYR A 1 232 ? -10.544 52.175 28.365 1.00 14.60 230 TYR A C 1
ATOM 1764 O O . TYR A 1 232 ? -10.935 53.337 28.538 1.00 14.17 230 TYR A O 1
ATOM 1773 N N . GLY A 1 233 ? -11.156 51.355 27.521 1.00 13.13 231 GLY A N 1
ATOM 1774 C CA . GLY A 1 233 ? -12.240 51.828 26.669 1.00 15.66 231 GLY A CA 1
ATOM 1775 C C . GLY A 1 233 ? -13.664 51.667 27.209 1.00 16.08 231 GLY A C 1
ATOM 1776 O O . GLY A 1 233 ? -14.626 52.000 26.520 1.00 16.22 231 GLY A O 1
ATOM 1777 N N . GLY A 1 234 ? -13.818 51.148 28.424 1.00 14.26 232 GLY A N 1
ATOM 1778 C CA . GLY A 1 234 ? -15.151 51.008 29.006 1.00 16.34 232 GLY A CA 1
ATOM 1779 C C . GLY A 1 234 ? -15.949 49.818 28.486 1.00 17.00 232 GLY A C 1
ATOM 1780 O O . GLY A 1 234 ? -17.186 49.822 28.484 1.00 17.15 232 GLY A O 1
ATOM 1781 N N . ILE A 1 235 ? -15.229 48.789 28.051 1.00 15.27 233 ILE A N 1
ATOM 1782 C CA . ILE A 1 235 ? -15.803 47.683 27.290 1.00 15.56 233 ILE A CA 1
ATOM 1783 C C . ILE A 1 235 ? -15.634 46.388 28.036 1.00 15.09 233 ILE A C 1
ATOM 1784 O O . ILE A 1 235 ? -14.579 46.153 28.639 1.00 14.10 233 ILE A O 1
ATOM 1789 N N . GLN A 1 236 ? -16.628 45.512 27.975 1.00 14.20 234 GLN A N 1
ATOM 1790 C CA . GLN A 1 236 ? -16.512 44.237 28.698 1.00 15.24 234 GLN A CA 1
ATOM 1791 C C . GLN A 1 236 ? -15.413 43.329 28.137 1.00 15.87 234 GLN A C 1
ATOM 1792 O O . GLN A 1 236 ? -15.275 43.191 26.915 1.00 14.21 234 GLN A O 1
ATOM 1798 N N . ALA A 1 237 ? -14.636 42.718 29.035 1.00 14.55 235 ALA A N 1
ATOM 1799 C CA . ALA A 1 237 ? -13.683 41.676 28.667 1.00 14.71 235 ALA A CA 1
ATOM 1800 C C . ALA A 1 237 ? -14.199 40.375 29.273 1.00 15.03 235 ALA A C 1
ATOM 1801 O O . ALA A 1 237 ? -14.412 40.295 30.492 1.00 18.24 235 ALA A O 1
ATOM 1803 N N . ILE A 1 238 ? -14.453 39.370 28.440 1.00 13.20 236 ILE A N 1
ATOM 1804 C CA . ILE A 1 238 ? -14.920 38.084 28.953 1.00 13.96 236 ILE A CA 1
ATOM 1805 C C . ILE A 1 238 ? -13.854 37.051 28.667 1.00 14.25 236 ILE A C 1
ATOM 1806 O O . ILE A 1 238 ? -13.415 36.937 27.522 1.00 15.33 236 ILE A O 1
ATOM 1827 N N . SER A 1 241 ? -9.093 30.640 30.579 1.00 14.55 239 SER A N 1
ATOM 1828 C CA . SER A 1 241 ? -7.672 30.322 30.476 1.00 15.50 239 SER A CA 1
ATOM 1829 C C . SER A 1 241 ? -7.309 29.595 29.175 1.00 14.75 239 SER A C 1
ATOM 1830 O O . SER A 1 241 ? -8.145 28.940 28.564 1.00 15.71 239 SER A O 1
ATOM 1833 N N . PRO A 1 242 ? -6.047 29.676 28.768 1.00 14.54 240 PRO A N 1
ATOM 1834 C CA . PRO A 1 242 ? -5.650 28.922 27.577 1.00 15.20 240 PRO A CA 1
ATOM 1835 C C . PRO A 1 242 ? -5.831 27.430 27.799 1.00 16.90 240 PRO A C 1
ATOM 1836 O O . PRO A 1 242 ? -6.158 26.715 26.849 1.00 15.88 240 PRO A O 1
ATOM 1840 N N . PHE A 1 243 ? -5.627 26.970 29.036 1.00 16.31 241 PHE A N 1
ATOM 1841 C CA . PHE A 1 243 ? -5.858 25.554 29.354 1.00 18.02 241 PHE A CA 1
ATOM 1842 C C . PHE A 1 243 ? -7.284 25.129 28.967 1.00 18.38 241 PHE A C 1
ATOM 1843 O O . PHE A 1 243 ? -7.496 24.074 28.369 1.00 19.31 241 PHE A O 1
ATOM 1851 N N . SER A 1 244 ? -8.259 25.966 29.295 1.00 17.02 242 SER A N 1
ATOM 1852 C CA . SER A 1 244 ? -9.661 25.689 28.973 1.00 18.92 242 SER A CA 1
ATOM 1853 C C . SER A 1 244 ? -9.869 25.586 27.469 1.00 17.93 242 SER A C 1
ATOM 1854 O O . SER A 1 244 ? -10.572 24.699 26.977 1.00 17.52 242 SER A O 1
ATOM 1857 N N . PHE A 1 245 ? -9.250 26.501 26.734 1.00 15.43 243 PHE A N 1
ATOM 1858 C CA . PHE A 1 245 ? -9.338 26.448 25.282 1.00 16.21 243 PHE A CA 1
ATOM 1859 C C . PHE A 1 245 ? -8.760 25.140 24.708 1.00 16.73 243 PHE A C 1
ATOM 1860 O O . PHE A 1 245 ? -9.404 24.465 23.898 1.00 17.53 243 PHE A O 1
ATOM 1868 N N . LEU A 1 246 ? -7.548 24.795 25.125 1.00 15.79 244 LEU A N 1
ATOM 1869 C CA . LEU A 1 246 ? -6.873 23.615 24.584 1.00 17.79 244 LEU A CA 1
ATOM 1870 C C . LEU A 1 246 ? -7.597 22.333 24.923 1.00 19.00 244 LEU A C 1
ATOM 1871 O O . LEU A 1 246 ? -7.714 21.442 24.087 1.00 20.66 244 LEU A O 1
ATOM 1876 N N . GLN A 1 247 ? -8.126 22.242 26.135 1.00 20.03 245 GLN A N 1
ATOM 1877 C CA . GLN A 1 247 ? -8.916 21.072 26.503 1.00 20.81 245 GLN A CA 1
ATOM 1878 C C . GLN A 1 247 ? -10.209 20.929 25.715 1.00 22.28 245 GLN A C 1
ATOM 1879 O O . GLN A 1 247 ? -10.708 19.818 25.542 1.00 21.92 245 GLN A O 1
ATOM 1885 N N . ASN A 1 248 ? -10.783 22.044 25.269 1.00 19.04 246 ASN A N 1
ATOM 1886 C CA . ASN A 1 248 ? -12.118 22.016 24.669 1.00 19.35 246 ASN A CA 1
ATOM 1887 C C . ASN A 1 248 ? -12.313 23.267 23.842 1.00 17.80 246 ASN A C 1
ATOM 1888 O O . ASN A 1 248 ? -12.964 24.204 24.290 1.00 19.56 246 ASN A O 1
ATOM 1893 N N . PRO A 1 249 ? -11.745 23.291 22.627 1.00 18.27 247 PRO A N 1
ATOM 1894 C CA . PRO A 1 249 ? -11.712 24.511 21.809 1.00 17.57 247 PRO A CA 1
ATOM 1895 C C . PRO A 1 249 ? -13.105 24.972 21.417 1.00 16.53 247 PRO A C 1
ATOM 1896 O O . PRO A 1 249 ? -13.315 26.169 21.172 1.00 16.58 247 PRO A O 1
ATOM 1900 N N . LEU A 1 250 ? -14.048 24.030 21.334 1.00 16.84 248 LEU A N 1
ATOM 1901 C CA . LEU A 1 250 ? -15.443 24.387 21.116 1.00 17.96 248 LEU A CA 1
ATOM 1902 C C . LEU A 1 250 ? -15.905 25.443 22.115 1.00 16.72 248 LEU A C 1
ATOM 1903 O O . LEU A 1 250 ? -16.745 26.287 21.780 1.00 16.56 248 LEU A O 1
ATOM 1908 N N . SER A 1 251 ? -15.378 25.409 23.337 1.00 16.16 249 SER A N 1
ATOM 1909 C CA . SER A 1 251 ? -15.847 26.370 24.343 1.00 16.42 249 SER A CA 1
ATOM 1910 C C . SER A 1 251 ? -15.574 27.824 23.931 1.00 16.13 249 SER A C 1
ATOM 1911 O O . SER A 1 251 ? -16.330 28.723 24.281 1.00 14.78 249 SER A O 1
ATOM 1914 N N . TRP A 1 252 ? -14.518 28.055 23.160 1.00 15.25 250 TRP A N 1
ATOM 1915 C CA . TRP A 1 252 ? -14.284 29.402 22.625 1.00 14.00 250 TRP A CA 1
ATOM 1916 C C . TRP A 1 252 ? -15.496 29.895 21.828 1.00 14.86 250 TRP A C 1
ATOM 1917 O O . TRP A 1 252 ? -15.960 31.024 21.997 1.00 13.54 250 TRP A O 1
ATOM 1928 N N . LEU A 1 253 ? -15.990 29.048 20.942 1.00 14.57 251 LEU A N 1
ATOM 1929 C CA . LEU A 1 253 ? -17.074 29.437 20.039 1.00 14.83 251 LEU A CA 1
ATOM 1930 C C . LEU A 1 253 ? -18.423 29.427 20.762 1.00 15.40 251 LEU A C 1
ATOM 1931 O O . LEU A 1 253 ? -19.289 30.258 20.484 1.00 16.81 251 LEU A O 1
ATOM 1936 N N . LYS A 1 254 ? -18.596 28.502 21.703 1.00 16.53 252 LYS A N 1
ATOM 1937 C CA . LYS A 1 254 ? -19.766 28.538 22.595 1.00 18.47 252 LYS A CA 1
ATOM 1938 C C . LYS A 1 254 ? -19.858 29.838 23.400 1.00 17.01 252 LYS A C 1
ATOM 1939 O O . LYS A 1 254 ? -20.936 30.453 23.502 1.00 16.08 252 LYS A O 1
ATOM 1945 N N . HIS A 1 255 ? -18.748 30.263 23.984 1.00 15.74 253 HIS A N 1
ATOM 1946 C CA . HIS A 1 255 ? -18.782 31.522 24.739 1.00 15.51 253 HIS A CA 1
ATOM 1947 C C . HIS A 1 255 ? -19.001 32.738 23.854 1.00 15.59 253 HIS A C 1
ATOM 1948 O O . HIS A 1 255 ? -19.709 33.660 24.252 1.00 14.99 253 HIS A O 1
ATOM 1955 N N . ILE A 1 256 ? -18.395 32.748 22.669 1.00 13.43 254 ILE A N 1
ATOM 1956 C CA . ILE A 1 256 ? -18.602 33.849 21.750 1.00 12.86 254 ILE A CA 1
ATOM 1957 C C . ILE A 1 256 ? -20.090 33.932 21.471 1.00 16.11 254 ILE A C 1
ATOM 1958 O O . ILE A 1 256 ? -20.674 35.029 21.397 1.00 15.72 254 ILE A O 1
ATOM 1963 N N . THR A 1 257 ? -20.697 32.756 21.331 1.00 16.04 255 THR A N 1
ATOM 1964 C CA . THR A 1 257 ? -22.117 32.645 21.043 1.00 16.07 255 THR A CA 1
ATOM 1965 C C . THR A 1 257 ? -22.957 33.189 22.205 1.00 17.56 255 THR A C 1
ATOM 1966 O O . THR A 1 257 ? -23.825 34.051 22.009 1.00 17.17 255 THR A O 1
ATOM 1970 N N . LYS A 1 258 ? -22.699 32.658 23.397 1.00 17.03 256 LYS A N 1
ATOM 1971 C CA . LYS A 1 258 ? -23.450 33.001 24.599 1.00 17.90 256 LYS A CA 1
ATOM 1972 C C . LYS A 1 258 ? -23.366 34.484 24.936 1.00 19.18 256 LYS A C 1
ATOM 1973 O O . LYS A 1 258 ? -24.376 35.107 25.223 1.00 17.70 256 LYS A O 1
ATOM 1979 N N . TYR A 1 259 ? -22.163 35.045 24.854 1.00 17.13 257 TYR A N 1
ATOM 1980 C CA . TYR A 1 259 ? -21.914 36.405 25.317 1.00 17.42 257 TYR A CA 1
ATOM 1981 C C . TYR A 1 259 ? -21.998 37.446 24.205 1.00 16.84 257 TYR A C 1
ATOM 1982 O O . TYR A 1 259 ? -21.744 38.630 24.435 1.00 18.51 257 TYR A O 1
ATOM 1991 N N . LYS A 1 260 ? -22.363 36.997 23.006 1.00 17.51 258 LYS A N 1
ATOM 1992 C CA . LYS A 1 260 ? -22.393 37.856 21.829 1.00 17.80 258 LYS A CA 1
ATOM 1993 C C . LYS A 1 260 ? -21.133 38.691 21.721 1.00 15.83 258 LYS A C 1
ATOM 1994 O O . LYS A 1 260 ? -21.190 39.896 21.523 1.00 15.44 258 LYS A O 1
ATOM 2000 N N . ALA A 1 261 ? -19.985 38.039 21.832 1.00 14.70 259 ALA A N 1
ATOM 2001 C CA . ALA A 1 261 ? -18.732 38.746 21.668 1.00 13.45 259 ALA A CA 1
ATOM 2002 C C . ALA A 1 261 ? -18.613 39.253 20.243 1.00 13.72 259 ALA A C 1
ATOM 2003 O O . ALA A 1 261 ? -19.057 38.597 19.279 1.00 13.54 259 ALA A O 1
ATOM 2005 N N . THR A 1 262 ? -18.014 40.428 20.100 1.00 12.49 260 THR A N 1
ATOM 2006 C CA . THR A 1 262 ? -17.863 41.057 18.797 1.00 13.47 260 THR A CA 1
ATOM 2007 C C . THR A 1 262 ? -16.410 41.004 18.317 1.00 13.01 260 THR A C 1
ATOM 2008 O O . THR A 1 262 ? -16.124 40.985 17.101 1.00 13.12 260 THR A O 1
ATOM 2012 N N . ILE A 1 263 ? -15.493 40.997 19.275 1.00 11.55 261 ILE A N 1
ATOM 2013 C CA . ILE A 1 263 ? -14.070 40.918 18.961 1.00 12.86 261 ILE A CA 1
ATOM 2014 C C . ILE A 1 263 ? -13.427 39.775 19.732 1.00 11.62 261 ILE A C 1
ATOM 2015 O O . ILE A 1 263 ? -13.610 39.669 20.928 1.00 13.44 261 ILE A O 1
ATOM 2020 N N . SER A 1 264 ? -12.731 38.891 19.028 1.00 13.24 262 SER A N 1
ATOM 2021 C CA . SER A 1 264 ? -11.990 37.816 19.683 1.00 12.86 262 SER A CA 1
ATOM 2022 C C . SER A 1 264 ? -10.979 37.362 18.666 1.00 12.87 262 SER A C 1
ATOM 2023 O O . SER A 1 264 ? -11.187 37.527 17.459 1.00 11.61 262 SER A O 1
ATOM 2026 N N . GLY A 1 265 ? -9.831 36.864 19.119 1.00 12.28 263 GLY A N 1
ATOM 2027 C CA . GLY A 1 265 ? -8.850 36.385 18.164 1.00 12.23 263 GLY A CA 1
ATOM 2028 C C . GLY A 1 265 ? -7.695 35.654 18.828 1.00 12.53 263 GLY A C 1
ATOM 2029 O O . GLY A 1 265 ? -7.770 35.328 19.999 1.00 13.02 263 GLY A O 1
ATOM 2030 N N . SER A 1 266 ? -6.616 35.438 18.076 1.00 12.44 264 SER A N 1
ATOM 2031 C CA . SER A 1 266 ? -5.574 34.509 18.491 1.00 12.20 264 SER A CA 1
ATOM 2032 C C . SER A 1 266 ? -4.478 34.470 17.443 1.00 12.50 264 SER A C 1
ATOM 2033 O O . SER A 1 266 ? -4.632 35.016 16.358 1.00 11.58 264 SER A O 1
ATOM 2036 N N . PRO A 1 267 ? -3.363 33.785 17.755 1.00 11.22 265 PRO A N 1
ATOM 2037 C CA . PRO A 1 267 ? -2.425 33.437 16.680 1.00 11.65 265 PRO A CA 1
ATOM 2038 C C . PRO A 1 267 ? -3.105 32.514 15.684 1.00 13.06 265 PRO A C 1
ATOM 2039 O O . PRO A 1 267 ? -4.096 31.854 15.998 1.00 12.08 265 PRO A O 1
ATOM 2043 N N . ASN A 1 268 ? -2.563 32.478 14.483 1.00 12.91 266 ASN A N 1
ATOM 2044 C CA . ASN A 1 268 ? -3.137 31.700 13.388 1.00 13.69 266 ASN A CA 1
ATOM 2045 C C . ASN A 1 268 ? -3.450 30.242 13.764 1.00 12.55 266 ASN A C 1
ATOM 2046 O O . ASN A 1 268 ? -4.498 29.717 13.405 1.00 12.62 266 ASN A O 1
ATOM 2051 N N . PHE A 1 269 ? -2.547 29.579 14.489 1.00 13.54 267 PHE A N 1
ATOM 2052 C CA . PHE A 1 269 ? -2.740 28.145 14.778 1.00 13.94 267 PHE A CA 1
ATOM 2053 C C . PHE A 1 269 ? -4.111 27.801 15.400 1.00 13.18 267 PHE A C 1
ATOM 2054 O O . PHE A 1 269 ? -4.639 26.695 15.208 1.00 12.16 267 PHE A O 1
ATOM 2062 N N . ALA A 1 270 ? -4.676 28.724 16.179 1.00 12.45 268 ALA A N 1
ATOM 2063 C CA . ALA A 1 270 ? -5.857 28.365 16.964 1.00 13.29 268 ALA A CA 1
ATOM 2064 C C . ALA A 1 270 ? -7.097 28.151 16.084 1.00 12.68 268 ALA A C 1
ATOM 2065 O O . ALA A 1 270 ? -8.016 27.391 16.447 1.00 13.47 268 ALA A O 1
ATOM 2067 N N . TYR A 1 271 ? -7.123 28.802 14.925 1.00 12.57 269 TYR A N 1
ATOM 2068 C CA . TYR A 1 271 ? -8.206 28.584 13.976 1.00 11.52 269 TYR A CA 1
ATOM 2069 C C . TYR A 1 271 ? -8.114 27.151 13.394 1.00 13.47 269 TYR A C 1
ATOM 2070 O O . TYR A 1 271 ? -9.117 26.445 13.280 1.00 12.88 269 TYR A O 1
ATOM 2079 N N . ASP A 1 272 ? -6.903 26.711 13.079 1.00 13.21 270 ASP A N 1
ATOM 2080 C CA . ASP A 1 272 ? -6.691 25.351 12.611 1.00 13.51 270 ASP A CA 1
ATOM 2081 C C . ASP A 1 272 ? -7.052 24.362 13.688 1.00 13.70 270 ASP A C 1
ATOM 2082 O O . ASP A 1 272 ? -7.580 23.294 13.411 1.00 14.74 270 ASP A O 1
ATOM 2087 N N . TYR A 1 273 ? -6.746 24.722 14.928 1.00 14.15 271 TYR A N 1
ATOM 2088 C CA . TYR A 1 273 ? -6.990 23.835 16.056 1.00 14.80 271 TYR A CA 1
ATOM 2089 C C . TYR A 1 273 ? -8.492 23.604 16.234 1.00 16.02 271 TYR A C 1
ATOM 2090 O O . TYR A 1 273 ? -8.920 22.479 16.514 1.00 14.77 271 TYR A O 1
ATOM 2099 N N . CYS A 1 274 ? -9.275 24.676 16.094 1.00 13.41 272 CYS A N 1
ATOM 2100 C CA . CYS A 1 274 ? -10.746 24.555 16.081 1.00 14.93 272 CYS A CA 1
ATOM 2101 C C . CYS A 1 274 ? -11.260 23.650 14.972 1.00 15.85 272 CYS A C 1
ATOM 2102 O O . CYS A 1 274 ? -12.091 22.777 15.213 1.00 16.50 272 CYS A O 1
ATOM 2105 N N . VAL A 1 275 ? -10.758 23.862 13.758 1.00 14.38 273 VAL A N 1
ATOM 2106 C CA . VAL A 1 275 ? -11.167 23.034 12.634 1.00 16.05 273 VAL A CA 1
ATOM 2107 C C . VAL A 1 275 ? -10.851 21.563 12.900 1.00 17.64 273 VAL A C 1
ATOM 2108 O O . VAL A 1 275 ? -11.673 20.681 12.639 1.00 19.18 273 VAL A O 1
ATOM 2112 N N . LYS A 1 276 ? -9.650 21.306 13.398 1.00 15.93 274 LYS A N 1
ATOM 2113 C CA . LYS A 1 276 ? -9.196 19.943 13.622 1.00 16.81 274 LYS A CA 1
ATOM 2114 C C . LYS A 1 276 ? -9.964 19.221 14.740 1.00 21.33 274 LYS A C 1
ATOM 2115 O O . LYS A 1 276 ? -10.245 18.012 14.635 1.00 19.42 274 LYS A O 1
ATOM 2121 N N . ARG A 1 277 ? -10.291 19.960 15.802 1.00 16.59 275 ARG A N 1
ATOM 2122 C CA . ARG A 1 277 ? -10.797 19.364 17.047 1.00 18.18 275 ARG A CA 1
ATOM 2123 C C . ARG A 1 277 ? -12.327 19.281 17.141 1.00 21.61 275 ARG A C 1
ATOM 2124 O O . ARG A 1 277 ? -12.852 18.511 17.935 1.00 22.30 275 ARG A O 1
ATOM 2132 N N . ILE A 1 278 ? -13.037 20.092 16.373 1.00 19.63 276 ILE A N 1
ATOM 2133 C CA . ILE A 1 278 ? -14.491 20.204 16.550 1.00 21.20 276 ILE A CA 1
ATOM 2134 C C . ILE A 1 278 ? -15.254 19.405 15.490 1.00 21.95 276 ILE A C 1
ATOM 2135 O O . ILE A 1 278 ? -15.252 19.748 14.317 1.00 20.52 276 ILE A O 1
ATOM 2140 N N . ARG A 1 279 ? -15.891 18.319 15.917 1.00 23.11 277 ARG A N 1
ATOM 2141 C CA . ARG A 1 279 ? -16.649 17.476 14.995 1.00 26.78 277 ARG A CA 1
ATOM 2142 C C . ARG A 1 279 ? -17.908 18.202 14.516 1.00 25.15 277 ARG A C 1
ATOM 2143 O O . ARG A 1 279 ? -18.516 18.961 15.269 1.00 23.57 277 ARG A O 1
ATOM 2151 N N . GLU A 1 280 ? -18.304 17.943 13.279 1.00 24.75 278 GLU A N 1
ATOM 2152 C CA . GLU A 1 280 ? -19.534 18.513 12.732 1.00 26.40 278 GLU A CA 1
ATOM 2153 C C . GLU A 1 280 ? -20.718 18.524 13.699 1.00 24.34 278 GLU A C 1
ATOM 2154 O O . GLU A 1 280 ? -21.411 19.527 13.817 1.00 23.73 278 GLU A O 1
ATOM 2160 N N . GLU A 1 281 ? -20.968 17.413 14.381 1.00 26.54 279 GLU A N 1
ATOM 2161 C CA . GLU A 1 281 ? -22.162 17.326 15.215 1.00 26.03 279 GLU A CA 1
ATOM 2162 C C . GLU A 1 281 ? -22.060 18.187 16.474 1.00 26.87 279 GLU A C 1
ATOM 2163 O O . GLU A 1 281 ? -23.068 18.595 17.063 1.00 25.92 279 GLU A O 1
ATOM 2169 N N . LYS A 1 282 ? -20.836 18.492 16.875 1.00 25.39 280 LYS A N 1
ATOM 2170 C CA . LYS A 1 282 ? -20.630 19.302 18.067 1.00 23.88 280 LYS A CA 1
ATOM 2171 C C . LYS A 1 282 ? -20.823 20.801 17.806 1.00 24.13 280 LYS A C 1
ATOM 2172 O O . LYS A 1 282 ? -20.852 21.589 18.751 1.00 23.67 280 LYS A O 1
ATOM 2178 N N . LYS A 1 283 ? -20.972 21.182 16.537 1.00 21.64 281 LYS A N 1
ATOM 2179 C CA . LYS A 1 283 ? -21.193 22.585 16.162 1.00 21.32 281 LYS A CA 1
ATOM 2180 C C . LYS A 1 283 ? -22.634 23.036 16.408 1.00 22.91 281 LYS A C 1
ATOM 2181 O O . LYS A 1 283 ? -22.929 24.235 16.402 1.00 21.95 281 LYS A O 1
ATOM 2187 N N . GLU A 1 284 ? -23.534 22.078 16.593 1.00 25.64 282 GLU A N 1
ATOM 2188 C CA . GLU A 1 284 ? -24.946 22.401 16.808 1.00 25.95 282 GLU A CA 1
ATOM 2189 C C . GLU A 1 284 ? -25.093 23.329 18.012 1.00 22.98 282 GLU A C 1
ATOM 2190 O O . GLU A 1 284 ? -24.539 23.070 19.071 1.00 23.62 282 GLU A O 1
ATOM 2196 N N . GLY A 1 285 ? -25.813 24.431 17.848 1.00 21.92 283 GLY A N 1
ATOM 2197 C CA . GLY A 1 285 ? -25.910 25.392 18.929 1.00 21.38 283 GLY A CA 1
ATOM 2198 C C . GLY A 1 285 ? -25.054 26.650 18.777 1.00 21.29 283 GLY A C 1
ATOM 2199 O O . GLY A 1 285 ? -25.276 27.625 19.488 1.00 19.97 283 GLY A O 1
ATOM 2200 N N . LEU A 1 286 ? -24.078 26.650 17.866 1.00 18.44 284 LEU A N 1
ATOM 2201 C CA . LEU A 1 286 ? -23.259 27.849 17.676 1.00 18.34 284 LEU A CA 1
ATOM 2202 C C . LEU A 1 286 ? -24.028 28.927 16.925 1.00 18.74 284 LEU A C 1
ATOM 2203 O O . LEU A 1 286 ? -24.897 28.623 16.133 1.00 20.98 284 LEU A O 1
ATOM 2208 N N . ASP A 1 287 ? -23.684 30.184 17.180 1.00 17.26 285 ASP A N 1
ATOM 2209 C CA . ASP A 1 287 ? -24.165 31.321 16.405 1.00 19.08 285 ASP A CA 1
ATOM 2210 C C . ASP A 1 287 ? -23.100 32.389 16.523 1.00 18.15 285 ASP A C 1
ATOM 2211 O O . ASP A 1 287 ? -22.980 33.036 17.556 1.00 17.78 285 ASP A O 1
ATOM 2216 N N . LEU A 1 288 ? -22.337 32.569 15.456 1.00 17.38 286 LEU A N 1
ATOM 2217 C CA . LEU A 1 288 ? -21.167 33.422 15.500 1.00 17.51 286 LEU A CA 1
ATOM 2218 C C . LEU A 1 288 ? -21.414 34.732 14.766 1.00 17.36 286 LEU A C 1
ATOM 2219 O O . LEU A 1 288 ? -20.469 35.432 14.398 1.00 16.97 286 LEU A O 1
ATOM 2224 N N . SER A 1 289 ? -22.686 35.066 14.532 1.00 17.98 287 SER A N 1
ATOM 2225 C CA . SER A 1 289 ? -22.996 36.292 13.786 1.00 18.58 287 SER A CA 1
ATOM 2226 C C . SER A 1 289 ? -22.528 37.579 14.472 1.00 16.25 287 SER A C 1
ATOM 2227 O O . SER A 1 289 ? -22.274 38.562 13.793 1.00 18.64 287 SER A O 1
ATOM 2230 N N . SER A 1 290 ? -22.439 37.580 15.801 1.00 16.99 288 SER A N 1
ATOM 2231 C CA . SER A 1 290 ? -21.988 38.762 16.543 1.00 18.60 288 SER A CA 1
ATOM 2232 C C . SER A 1 290 ? -20.508 39.063 16.316 1.00 16.44 288 SER A C 1
ATOM 2233 O O . SER A 1 290 ? -20.052 40.199 16.523 1.00 14.64 288 SER A O 1
ATOM 2236 N N . TRP A 1 291 ? -19.768 38.028 15.919 1.00 15.02 289 TRP A N 1
ATOM 2237 C CA . TRP A 1 291 ? -18.302 38.041 15.877 1.00 14.77 289 TRP A CA 1
ATOM 2238 C C . TRP A 1 291 ? -17.813 38.741 14.603 1.00 14.73 289 TRP A C 1
ATOM 2239 O O . TRP A 1 291 ? -17.625 38.105 13.573 1.00 17.81 289 TRP A O 1
ATOM 2250 N N . VAL A 1 292 ? -17.642 40.058 14.669 1.00 13.44 290 VAL A N 1
ATOM 2251 C CA . VAL A 1 292 ? -17.331 40.843 13.471 1.00 15.08 290 VAL A CA 1
ATOM 2252 C C . VAL A 1 292 ? -15.851 41.097 13.232 1.00 15.97 290 VAL A C 1
ATOM 2253 O O . VAL A 1 292 ? -15.473 41.466 12.128 1.00 15.72 290 VAL A O 1
ATOM 2257 N N . THR A 1 293 ? -15.025 40.876 14.257 1.00 14.11 291 THR A N 1
ATOM 2258 C CA . THR A 1 293 ? -13.576 41.005 14.120 1.00 14.10 291 THR A CA 1
ATOM 2259 C C . THR A 1 293 ? -12.901 39.802 14.758 1.00 13.53 291 THR A C 1
ATOM 2260 O O . THR A 1 293 ? -12.851 39.679 15.988 1.00 12.90 291 THR A O 1
ATOM 2264 N N . ALA A 1 294 ? -12.414 38.910 13.912 1.00 11.77 292 ALA A N 1
ATOM 2265 C CA . ALA A 1 294 ? -11.712 37.703 14.364 1.00 12.74 292 ALA A CA 1
ATOM 2266 C C . ALA A 1 294 ? -10.253 37.948 14.049 1.00 13.39 292 ALA A C 1
ATOM 2267 O O . ALA A 1 294 ? -9.797 37.671 12.918 1.00 12.95 292 ALA A O 1
ATOM 2269 N N . PHE A 1 295 ? -9.511 38.512 15.008 1.00 11.30 293 PHE A N 1
ATOM 2270 C CA . PHE A 1 295 ? -8.152 38.939 14.662 1.00 12.36 293 PHE A CA 1
ATOM 2271 C C . PHE A 1 295 ? -7.181 37.764 14.636 1.00 11.09 293 PHE A C 1
ATOM 2272 O O . PHE A 1 295 ? -7.394 36.748 15.305 1.00 12.25 293 PHE A O 1
ATOM 2280 N N . ASN A 1 296 ? -6.164 37.893 13.796 1.00 10.88 294 ASN A N 1
ATOM 2281 C CA . ASN A 1 296 ? -5.213 36.835 13.569 1.00 13.25 294 ASN A CA 1
ATOM 2282 C C . ASN A 1 296 ? -3.840 37.483 13.513 1.00 13.20 294 ASN A C 1
ATOM 2283 O O . ASN A 1 296 ? -3.489 38.116 12.516 1.00 13.79 294 ASN A O 1
ATOM 2288 N N . GLY A 1 297 ? -3.079 37.332 14.592 1.00 14.10 295 GLY A N 1
ATOM 2289 C CA . GLY A 1 297 ? -1.754 37.924 14.693 1.00 16.32 295 GLY A CA 1
ATOM 2290 C C . GLY A 1 297 ? -0.874 37.170 15.683 1.00 17.02 295 GLY A C 1
ATOM 2291 O O . GLY A 1 297 ? -1.385 36.383 16.482 1.00 17.02 295 GLY A O 1
ATOM 2292 N N . ALA A 1 298 ? 0.428 37.467 15.638 1.00 15.05 296 ALA A N 1
ATOM 2293 C CA . ALA A 1 298 ? 1.468 36.979 16.550 1.00 16.64 296 ALA A CA 1
ATOM 2294 C C . ALA A 1 298 ? 2.370 35.945 15.885 1.00 18.95 296 ALA A C 1
ATOM 2295 O O . ALA A 1 298 ? 3.432 35.586 16.414 1.00 17.99 296 ALA A O 1
ATOM 2297 N N . GLU A 1 299 ? 1.948 35.476 14.718 1.00 17.14 297 GLU A N 1
ATOM 2298 C CA . GLU A 1 299 ? 2.740 34.519 13.955 1.00 17.88 297 GLU A CA 1
ATOM 2299 C C . GLU A 1 299 ? 2.269 34.556 12.519 1.00 17.01 297 GLU A C 1
ATOM 2300 O O . GLU A 1 299 ? 1.299 35.233 12.205 1.00 14.50 297 GLU A O 1
ATOM 2306 N N . PRO A 1 300 ? 2.949 33.828 11.632 1.00 16.88 298 PRO A N 1
ATOM 2307 C CA . PRO A 1 300 ? 2.531 33.974 10.229 1.00 17.68 298 PRO A CA 1
ATOM 2308 C C . PRO A 1 300 ? 1.059 33.640 9.993 1.00 16.01 298 PRO A C 1
ATOM 2309 O O . PRO A 1 300 ? 0.529 32.662 10.487 1.00 15.42 298 PRO A O 1
ATOM 2313 N N . VAL A 1 301 ? 0.408 34.504 9.238 1.00 15.38 299 VAL A N 1
ATOM 2314 C CA . VAL A 1 301 ? -1.018 34.409 8.998 1.00 16.14 299 VAL A CA 1
ATOM 2315 C C . VAL A 1 301 ? -1.259 33.643 7.675 1.00 16.27 299 VAL A C 1
ATOM 2316 O O . VAL A 1 301 ? -0.691 33.993 6.630 1.00 17.03 299 VAL A O 1
ATOM 2320 N N . ARG A 1 302 ? -2.048 32.576 7.723 1.00 15.76 300 ARG A N 1
ATOM 2321 C CA . ARG A 1 302 ? -2.213 31.695 6.551 1.00 15.58 300 ARG A CA 1
ATOM 2322 C C . ARG A 1 302 ? -3.599 31.761 5.908 1.00 15.86 300 ARG A C 1
ATOM 2323 O O . ARG A 1 302 ? -4.599 31.599 6.579 1.00 14.64 300 ARG A O 1
ATOM 2331 N N . GLU A 1 303 ? -3.644 31.994 4.598 1.00 16.44 301 GLU A N 1
ATOM 2332 C CA . GLU A 1 303 ? -4.900 31.929 3.856 1.00 17.01 301 GLU A CA 1
ATOM 2333 C C . GLU A 1 303 ? -5.596 30.581 4.024 1.00 15.97 301 GLU A C 1
ATOM 2334 O O . GLU A 1 303 ? -6.788 30.529 4.277 1.00 14.72 301 GLU A O 1
ATOM 2340 N N . GLU A 1 304 ? -4.844 29.489 3.911 1.00 16.09 302 GLU A N 1
ATOM 2341 C CA . GLU A 1 304 ? -5.457 28.167 4.008 1.00 18.09 302 GLU A CA 1
ATOM 2342 C C . GLU A 1 304 ? -6.162 27.960 5.369 1.00 16.79 302 GLU A C 1
ATOM 2343 O O . GLU A 1 304 ? -7.266 27.428 5.425 1.00 16.29 302 GLU A O 1
ATOM 2349 N N . THR A 1 305 ? -5.505 28.376 6.449 1.00 15.23 303 THR A N 1
ATOM 2350 C CA . THR A 1 305 ? -6.108 28.354 7.775 1.00 14.76 303 THR A CA 1
ATOM 2351 C C . THR A 1 305 ? -7.433 29.073 7.825 1.00 14.24 303 THR A C 1
ATOM 2352 O O . THR A 1 305 ? -8.408 28.548 8.355 1.00 14.23 303 THR A O 1
ATOM 2364 N N . GLU A 1 307 ? -9.429 29.998 5.381 1.00 16.42 305 GLU A N 1
ATOM 2365 C CA . GLU A 1 307 ? -10.420 29.456 4.463 1.00 16.75 305 GLU A CA 1
ATOM 2366 C C . GLU A 1 307 ? -11.013 28.192 5.073 1.00 16.57 305 GLU A C 1
ATOM 2367 O O . GLU A 1 307 ? -12.219 28.020 5.027 1.00 18.59 305 GLU A O 1
ATOM 2373 N N . HIS A 1 308 ? -10.167 27.333 5.657 1.00 15.06 306 HIS A N 1
ATOM 2374 C CA . HIS A 1 308 ? -10.629 26.134 6.363 1.00 15.71 306 HIS A CA 1
ATOM 2375 C C . HIS A 1 308 ? -11.595 26.488 7.469 1.00 17.61 306 HIS A C 1
ATOM 2376 O O . HIS A 1 308 ? -12.614 25.836 7.634 1.00 16.28 306 HIS A O 1
ATOM 2383 N N . PHE A 1 309 ? -11.258 27.516 8.241 1.00 15.20 307 PHE A N 1
ATOM 2384 C CA . PHE A 1 309 ? -12.097 27.916 9.358 1.00 15.31 307 PHE A CA 1
ATOM 2385 C C . PHE A 1 309 ? -13.428 28.477 8.861 1.00 16.10 307 PHE A C 1
ATOM 2386 O O . PHE A 1 309 ? -14.489 28.199 9.424 1.00 15.70 307 PHE A O 1
ATOM 2394 N N . TYR A 1 310 ? -13.357 29.256 7.792 1.00 15.82 308 TYR A N 1
ATOM 2395 C CA . TYR A 1 310 ? -14.561 29.859 7.243 1.00 18.27 308 TYR A CA 1
ATOM 2396 C C . TYR A 1 310 ? -15.516 28.779 6.753 1.00 18.53 308 TYR A C 1
ATOM 2397 O O . TYR A 1 310 ? -16.698 28.810 7.078 1.00 18.83 308 TYR A O 1
ATOM 2406 N N . GLN A 1 311 ? -14.994 27.810 6.002 1.00 17.62 309 GLN A N 1
ATOM 2407 C CA . GLN A 1 311 ? -15.825 26.714 5.500 1.00 21.51 309 GLN A CA 1
ATOM 2408 C C . GLN A 1 311 ? -16.418 25.879 6.650 1.00 19.54 309 GLN A C 1
ATOM 2409 O O . GLN A 1 311 ? -17.561 25.423 6.583 1.00 19.32 309 GLN A O 1
ATOM 2415 N N . ALA A 1 312 ? -15.639 25.685 7.708 1.00 16.84 310 ALA A N 1
ATOM 2416 C CA . ALA A 1 312 ? -16.089 24.903 8.858 1.00 19.44 310 ALA A CA 1
ATOM 2417 C C . ALA A 1 312 ? -17.193 25.578 9.689 1.00 19.97 310 ALA A C 1
ATOM 2418 O O . ALA A 1 312 ? -17.986 24.888 10.343 1.00 19.33 310 ALA A O 1
ATOM 2420 N N . PHE A 1 313 ? -17.254 26.911 9.675 1.00 17.78 311 PHE A N 1
ATOM 2421 C CA . PHE A 1 313 ? -18.190 27.597 10.574 1.00 17.78 311 PHE A CA 1
ATOM 2422 C C . PHE A 1 313 ? -19.216 28.533 9.923 1.00 18.03 311 PHE A C 1
ATOM 2423 O O . PHE A 1 313 ? -20.054 29.108 10.608 1.00 17.96 311 PHE A O 1
ATOM 2431 N N . LYS A 1 314 ? -19.138 28.661 8.607 1.00 18.10 312 LYS A N 1
ATOM 2432 C CA . LYS A 1 314 ? -20.024 29.552 7.859 1.00 19.05 312 LYS A CA 1
ATOM 2433 C C . LYS A 1 314 ? -21.486 29.213 8.057 1.00 22.42 312 LYS A C 1
ATOM 2434 O O . LYS A 1 314 ? -22.330 30.098 8.065 1.00 22.54 312 LYS A O 1
ATOM 2440 N N . GLU A 1 315 ? -21.794 27.933 8.229 1.00 22.70 313 GLU A N 1
ATOM 2441 C CA . GLU A 1 315 ? -23.179 27.554 8.458 1.00 26.94 313 GLU A CA 1
ATOM 2442 C C . GLU A 1 315 ? -23.678 28.002 9.840 1.00 24.33 313 GLU A C 1
ATOM 2443 O O . GLU A 1 315 ? -24.886 27.985 10.116 1.00 23.65 313 GLU A O 1
ATOM 2449 N N . PHE A 1 316 ? -22.756 28.448 10.688 1.00 21.02 314 PHE A N 1
ATOM 2450 C CA . PHE A 1 316 ? -23.140 28.929 12.012 1.00 21.43 314 PHE A CA 1
ATOM 2451 C C . PHE A 1 316 ? -22.907 30.416 12.213 1.00 20.63 314 PHE A C 1
ATOM 2452 O O . PHE A 1 316 ? -22.677 30.859 13.331 1.00 21.25 314 PHE A O 1
ATOM 2460 N N . GLY A 1 317 ? -22.980 31.173 11.122 1.00 19.84 315 GLY A N 1
ATOM 2461 C CA . GLY A 1 317 ? -22.997 32.624 11.200 1.00 20.81 315 GLY A CA 1
ATOM 2462 C C . GLY A 1 317 ? -21.636 33.292 11.089 1.00 19.66 315 GLY A C 1
ATOM 2463 O O . GLY A 1 317 ? -21.544 34.522 11.049 1.00 18.46 315 GLY A O 1
ATOM 2464 N N . PHE A 1 318 ? -20.572 32.500 11.016 1.00 18.71 316 PHE A N 1
ATOM 2465 C CA . PHE A 1 318 ? -19.252 33.095 10.846 1.00 17.46 316 PHE A CA 1
ATOM 2466 C C . PHE A 1 318 ? -19.059 33.608 9.423 1.00 17.31 316 PHE A C 1
ATOM 2467 O O . PHE A 1 318 ? -19.305 32.881 8.466 1.00 18.06 316 PHE A O 1
ATOM 2475 N N . ARG A 1 319 ? -18.586 34.848 9.277 1.00 15.91 317 ARG A N 1
ATOM 2476 C CA . ARG A 1 319 ? -18.331 35.423 7.960 1.00 19.01 317 ARG A CA 1
ATOM 2477 C C . ARG A 1 319 ? -16.839 35.646 7.749 1.00 19.30 317 ARG A C 1
ATOM 2478 O O . ARG A 1 319 ? -16.146 36.102 8.645 1.00 16.65 317 ARG A O 1
ATOM 2486 N N . LYS A 1 320 ? -16.343 35.339 6.563 1.00 18.97 318 LYS A N 1
ATOM 2487 C CA . LYS A 1 320 ? -14.896 35.418 6.346 1.00 18.57 318 LYS A CA 1
ATOM 2488 C C . LYS A 1 320 ? -14.378 36.842 6.457 1.00 19.25 318 LYS A C 1
ATOM 2489 O O . LYS A 1 320 ? -13.199 37.046 6.771 1.00 17.69 318 LYS A O 1
ATOM 2495 N N . GLU A 1 321 ? -15.255 37.815 6.193 1.00 18.25 319 GLU A N 1
ATOM 2496 C CA . GLU A 1 321 ? -14.915 39.227 6.266 1.00 20.23 319 GLU A CA 1
ATOM 2497 C C . GLU A 1 321 ? -14.553 39.635 7.698 1.00 17.86 319 GLU A C 1
ATOM 2498 O O . GLU A 1 321 ? -13.971 40.688 7.921 1.00 17.54 319 GLU A O 1
ATOM 2504 N N . ALA A 1 322 ? -14.937 38.822 8.669 1.00 15.85 320 ALA A N 1
ATOM 2505 C CA . ALA A 1 322 ? -14.600 39.119 10.058 1.00 15.12 320 ALA A CA 1
ATOM 2506 C C . ALA A 1 322 ? -13.083 39.008 10.299 1.00 13.91 320 ALA A C 1
ATOM 2507 O O . ALA A 1 322 ? -12.521 39.672 11.189 1.00 14.46 320 ALA A O 1
ATOM 2509 N N . PHE A 1 323 ? -12.410 38.169 9.514 1.00 15.79 321 PHE A N 1
ATOM 2510 C CA . PHE A 1 323 ? -10.999 37.883 9.778 1.00 13.73 321 PHE A CA 1
ATOM 2511 C C . PHE A 1 323 ? -10.185 39.137 9.633 1.00 15.02 321 PHE A C 1
ATOM 2512 O O . PHE A 1 323 ? -10.344 39.864 8.648 1.00 15.71 321 PHE A O 1
ATOM 2520 N N . TYR A 1 324 ? -9.304 39.380 10.610 1.00 12.17 322 TYR A N 1
ATOM 2521 C CA . TYR A 1 324 ? -8.565 40.634 10.685 1.00 14.80 322 TYR A CA 1
ATOM 2522 C C . TYR A 1 324 ? -7.107 40.337 10.994 1.00 13.61 322 TYR A C 1
ATOM 2523 O O . TYR A 1 324 ? -6.717 40.325 12.164 1.00 13.12 322 TYR A O 1
ATOM 2532 N N . PRO A 1 325 ? -6.305 40.086 9.942 1.00 13.67 323 PRO A N 1
ATOM 2533 C CA . PRO A 1 325 ? -4.861 39.903 10.104 1.00 13.35 323 PRO A CA 1
ATOM 2534 C C . PRO A 1 325 ? -4.261 41.173 10.679 1.00 13.09 323 PRO A C 1
ATOM 2535 O O . PRO A 1 325 ? -4.703 42.267 10.342 1.00 12.31 323 PRO A O 1
ATOM 2539 N N . CYS A 1 326 ? -3.276 41.036 11.556 1.00 13.24 324 CYS A N 1
ATOM 2540 C CA . CYS A 1 326 ? -2.608 42.217 12.108 1.00 12.82 324 CYS A CA 1
ATOM 2541 C C . CYS A 1 326 ? -1.202 41.828 12.508 1.00 12.05 324 CYS A C 1
ATOM 2542 O O . CYS A 1 326 ? -0.916 40.645 12.720 1.00 13.16 324 CYS A O 1
ATOM 2545 N N . TYR A 1 327 ? -0.335 42.823 12.641 1.00 14.26 325 TYR A N 1
ATOM 2546 C CA . TYR A 1 327 ? 1.070 42.568 12.957 1.00 13.00 325 TYR A CA 1
ATOM 2547 C C . TYR A 1 327 ? 1.495 43.473 14.112 1.00 12.03 325 TYR A C 1
ATOM 2548 O O . TYR A 1 327 ? 1.006 44.582 14.245 1.00 12.28 325 TYR A O 1
ATOM 2557 N N . GLY A 1 328 ? 2.378 42.972 14.955 1.00 12.70 326 GLY A N 1
ATOM 2558 C CA . GLY A 1 328 ? 2.947 43.791 16.014 1.00 15.32 326 GLY A CA 1
ATOM 2559 C C . GLY A 1 328 ? 3.957 43.005 16.826 1.00 13.34 326 GLY A C 1
ATOM 2560 O O . GLY A 1 328 ? 4.237 41.838 16.529 1.00 13.72 326 GLY A O 1
ATOM 2561 N N . LEU A 1 329 ? 4.513 43.659 17.836 1.00 12.84 327 LEU A N 1
ATOM 2562 C CA . LEU A 1 329 ? 5.485 43.034 18.734 1.00 14.95 327 LEU A CA 1
ATOM 2563 C C . LEU A 1 329 ? 5.588 43.818 20.029 1.00 13.54 327 LEU A C 1
ATOM 2564 O O . LEU A 1 329 ? 5.213 44.987 20.086 1.00 12.76 327 LEU A O 1
ATOM 2569 N N . ALA A 1 330 ? 6.116 43.168 21.057 1.00 14.47 328 ALA A N 1
ATOM 2570 C CA . ALA A 1 330 ? 6.132 43.756 22.396 1.00 14.75 328 ALA A CA 1
ATOM 2571 C C . ALA A 1 330 ? 6.940 45.049 22.417 1.00 12.82 328 ALA A C 1
ATOM 2572 O O . ALA A 1 330 ? 6.620 45.965 23.156 1.00 11.56 328 ALA A O 1
ATOM 2574 N N . GLU A 1 331 ? 7.995 45.095 21.603 1.00 11.59 329 GLU A N 1
ATOM 2575 C CA . GLU A 1 331 ? 8.895 46.261 21.541 1.00 13.91 329 GLU A CA 1
ATOM 2576 C C . GLU A 1 331 ? 8.172 47.511 21.043 1.00 12.15 329 GLU A C 1
ATOM 2577 O O . GLU A 1 331 ? 8.630 48.639 21.253 1.00 13.40 329 GLU A O 1
ATOM 2583 N N . ALA A 1 332 ? 7.041 47.306 20.366 1.00 11.76 330 ALA A N 1
ATOM 2584 C CA . ALA A 1 332 ? 6.210 48.422 19.929 1.00 13.52 330 ALA A CA 1
ATOM 2585 C C . ALA A 1 332 ? 4.893 48.456 20.707 1.00 12.47 330 ALA A C 1
ATOM 2586 O O . ALA A 1 332 ? 3.875 48.963 20.223 1.00 14.20 330 ALA A O 1
ATOM 2588 N N . THR A 1 333 ? 4.954 47.945 21.937 1.00 13.32 331 THR A N 1
ATOM 2589 C CA . THR A 1 333 ? 3.818 47.789 22.824 1.00 12.44 331 THR A CA 1
ATOM 2590 C C . THR A 1 333 ? 2.907 46.681 22.335 1.00 12.84 331 THR A C 1
ATOM 2591 O O . THR A 1 333 ? 2.815 45.639 22.967 1.00 12.60 331 THR A O 1
ATOM 2595 N N . LEU A 1 334 ? 2.256 46.879 21.191 1.00 12.20 332 LEU A N 1
ATOM 2596 C CA . LEU A 1 334 ? 1.530 45.761 20.600 1.00 13.00 332 LEU A CA 1
ATOM 2597 C C . LEU A 1 334 ? 1.253 46.001 19.136 1.00 12.43 332 LEU A C 1
ATOM 2598 O O . LEU A 1 334 ? 1.981 45.507 18.288 1.00 13.36 332 LEU A O 1
ATOM 2603 N N . LEU A 1 335 ? 0.208 46.758 18.837 1.00 11.61 333 LEU A N 1
ATOM 2604 C CA . LEU A 1 335 ? -0.325 46.790 17.463 1.00 11.30 333 LEU A CA 1
ATOM 2605 C C . LEU A 1 335 ? 0.445 47.739 16.557 1.00 13.32 333 LEU A C 1
ATOM 2606 O O . LEU A 1 335 ? 0.556 48.920 16.877 1.00 12.92 333 LEU A O 1
ATOM 2611 N N . VAL A 1 336 ? 0.924 47.228 15.414 1.00 11.44 334 VAL A N 1
ATOM 2612 C CA . VAL A 1 336 ? 1.718 48.005 14.443 1.00 14.41 334 VAL A CA 1
ATOM 2613 C C . VAL A 1 336 ? 0.980 48.177 13.120 1.00 12.68 334 VAL A C 1
ATOM 2614 O O . VAL A 1 336 ? 0.912 49.289 12.597 1.00 13.48 334 VAL A O 1
ATOM 2618 N N . THR A 1 337 ? 0.420 47.088 12.590 1.00 13.01 335 THR A N 1
ATOM 2619 C CA . THR A 1 337 ? -0.376 47.171 11.358 1.00 14.12 335 THR A CA 1
ATOM 2620 C C . THR A 1 337 ? -1.690 46.409 11.476 1.00 15.26 335 THR A C 1
ATOM 2621 O O . THR A 1 337 ? -1.776 45.427 12.194 1.00 13.95 335 THR A O 1
ATOM 2625 N N . GLY A 1 338 ? -2.706 46.875 10.750 1.00 14.05 336 GLY A N 1
ATOM 2626 C CA . GLY A 1 338 ? -3.982 46.205 10.669 1.00 14.64 336 GLY A CA 1
ATOM 2627 C C . GLY A 1 338 ? -4.856 46.887 9.637 1.00 16.02 336 GLY A C 1
ATOM 2628 O O . GLY A 1 338 ? -4.655 48.063 9.330 1.00 16.55 336 GLY A O 1
ATOM 2629 N N . GLY A 1 339 ? -5.821 46.162 9.093 1.00 17.00 337 GLY A N 1
ATOM 2630 C CA . GLY A 1 339 ? -6.647 46.740 8.047 1.00 19.46 337 GLY A CA 1
ATOM 2631 C C . GLY A 1 339 ? -7.873 47.458 8.568 1.00 20.18 337 GLY A C 1
ATOM 2632 O O . GLY A 1 339 ? -7.889 47.964 9.692 1.00 19.51 337 GLY A O 1
ATOM 2633 N N . THR A 1 340 ? -8.920 47.476 7.744 1.00 20.81 338 THR A N 1
ATOM 2634 C CA . THR A 1 340 ? -10.210 48.036 8.121 1.00 23.05 338 THR A CA 1
ATOM 2635 C C . THR A 1 340 ? -11.177 46.902 8.496 1.00 22.46 338 THR A C 1
ATOM 2636 O O . THR A 1 340 ? -11.447 46.016 7.685 1.00 23.61 338 THR A O 1
ATOM 2640 N N . PRO A 1 341 ? -11.692 46.919 9.733 1.00 20.43 339 PRO A N 1
ATOM 2641 C CA . PRO A 1 341 ? -12.595 45.854 10.202 1.00 20.71 339 PRO A CA 1
ATOM 2642 C C . PRO A 1 341 ? -13.818 45.672 9.279 1.00 24.33 339 PRO A C 1
ATOM 2643 O O . PRO A 1 341 ? -14.371 46.657 8.809 1.00 22.14 339 PRO A O 1
ATOM 2647 N N . GLY A 1 342 ? -14.221 44.431 9.033 1.00 23.15 340 GLY A N 1
ATOM 2648 C CA . GLY A 1 342 ? -15.330 44.151 8.124 1.00 26.33 340 GLY A CA 1
ATOM 2649 C C . GLY A 1 342 ? -14.976 44.088 6.636 1.00 25.40 340 GLY A C 1
ATOM 2650 O O . GLY A 1 342 ? -15.738 43.557 5.815 1.00 24.08 340 GLY A O 1
ATOM 2651 N N . SER A 1 343 ? -13.826 44.632 6.267 1.00 22.54 341 SER A N 1
ATOM 2652 C CA . SER A 1 343 ? -13.363 44.524 4.890 1.00 26.68 341 SER A CA 1
ATOM 2653 C C . SER A 1 343 ? -12.663 43.178 4.653 1.00 26.03 341 SER A C 1
ATOM 2654 O O . SER A 1 343 ? -12.165 42.567 5.600 1.00 27.53 341 SER A O 1
ATOM 2657 N N . SER A 1 344 ? -12.630 42.704 3.410 1.00 25.87 342 SER A N 1
ATOM 2658 C CA . SER A 1 344 ? -11.915 41.462 3.089 1.00 24.62 342 SER A CA 1
ATOM 2659 C C . SER A 1 344 ? -10.425 41.724 3.096 1.00 23.74 342 SER A C 1
ATOM 2660 O O . SER A 1 344 ? -9.965 42.612 2.387 1.00 21.71 342 SER A O 1
ATOM 2663 N N . TYR A 1 345 ? -9.658 40.939 3.850 1.00 19.42 343 TYR A N 1
ATOM 2664 C CA . TYR A 1 345 ? -8.211 41.115 3.836 1.00 20.03 343 TYR A CA 1
ATOM 2665 C C . TYR A 1 345 ? -7.627 40.782 2.455 1.00 20.25 343 TYR A C 1
ATOM 2666 O O . TYR A 1 345 ? -8.176 39.961 1.712 1.00 20.06 343 TYR A O 1
ATOM 2675 N N . LYS A 1 346 ? -6.513 41.418 2.120 1.00 18.70 344 LYS A N 1
ATOM 2676 C CA . LYS A 1 346 ? -5.875 41.195 0.830 1.00 20.40 344 LYS A CA 1
ATOM 2677 C C . LYS A 1 346 ? -4.829 40.091 0.857 1.00 19.78 344 LYS A C 1
ATOM 2678 O O . LYS A 1 346 ? -4.239 39.806 1.898 1.00 17.35 344 LYS A O 1
ATOM 2684 N N . THR A 1 347 ? -4.612 39.465 -0.295 1.00 20.10 345 THR A N 1
ATOM 2685 C CA . THR A 1 347 ? -3.542 38.494 -0.454 1.00 19.37 345 THR A CA 1
ATOM 2686 C C . THR A 1 347 ? -2.731 38.810 -1.709 1.00 20.78 345 THR A C 1
ATOM 2687 O O . THR A 1 347 ? -3.199 39.519 -2.603 1.00 20.28 345 THR A O 1
ATOM 2691 N N . LEU A 1 348 ? -1.502 38.313 -1.754 1.00 18.51 346 LEU A N 1
ATOM 2692 C CA . LEU A 1 348 ? -0.695 38.381 -2.976 1.00 21.20 346 LEU A CA 1
ATOM 2693 C C . LEU A 1 348 ? -0.166 37.010 -3.334 1.00 22.60 346 LEU A C 1
ATOM 2694 O O . LEU A 1 348 ? 0.065 36.176 -2.462 1.00 22.59 346 LEU A O 1
ATOM 2699 N N . THR A 1 349 ? 0.022 36.768 -4.625 1.00 22.90 347 THR A N 1
ATOM 2700 C CA . THR A 1 349 ? 0.531 35.489 -5.072 1.00 22.79 347 THR A CA 1
ATOM 2701 C C . THR A 1 349 ? 1.946 35.670 -5.557 1.00 24.80 347 THR A C 1
ATOM 2702 O O . THR A 1 349 ? 2.194 36.417 -6.505 1.00 23.35 347 THR A O 1
ATOM 2706 N N . LEU A 1 350 ? 2.885 35.018 -4.886 1.00 23.73 348 LEU A N 1
ATOM 2707 C CA . LEU A 1 350 ? 4.273 35.113 -5.283 1.00 24.46 348 LEU A CA 1
ATOM 2708 C C . LEU A 1 350 ? 4.672 33.884 -6.089 1.00 26.92 348 LEU A C 1
ATOM 2709 O O . LEU A 1 350 ? 4.140 32.782 -5.884 1.00 24.07 348 LEU A O 1
ATOM 2714 N N . ALA A 1 351 ? 5.630 34.081 -6.990 1.00 25.87 349 ALA A N 1
ATOM 2715 C CA . ALA A 1 351 ? 6.211 32.995 -7.776 1.00 27.13 349 ALA A CA 1
ATOM 2716 C C . ALA A 1 351 ? 7.086 32.075 -6.932 1.00 27.03 349 ALA A C 1
ATOM 2717 O O . ALA A 1 351 ? 7.668 32.496 -5.933 1.00 27.63 349 ALA A O 1
ATOM 2719 N N . LYS A 1 352 ? 7.217 30.820 -7.352 1.00 28.64 350 LYS A N 1
ATOM 2720 C CA . LYS A 1 352 ? 8.107 29.900 -6.656 1.00 31.27 350 LYS A CA 1
ATOM 2721 C C . LYS A 1 352 ? 9.525 30.449 -6.631 1.00 31.30 350 LYS A C 1
ATOM 2722 O O . LYS A 1 352 ? 10.231 30.360 -5.627 1.00 31.51 350 LYS A O 1
ATOM 2728 N N . GLU A 1 353 ? 9.942 31.010 -7.757 1.00 30.46 351 GLU A N 1
ATOM 2729 C CA . GLU A 1 353 ? 11.289 31.519 -7.896 1.00 30.28 351 GLU A CA 1
ATOM 2730 C C . GLU A 1 353 ? 11.333 33.002 -7.553 1.00 28.99 351 GLU A C 1
ATOM 2731 O O . GLU A 1 353 ? 10.706 33.807 -8.228 1.00 29.91 351 GLU A O 1
ATOM 2737 N N . GLN A 1 354 ? 12.093 33.353 -6.522 1.00 27.80 352 GLN A N 1
ATOM 2738 C CA . GLN A 1 354 ? 12.226 34.740 -6.095 1.00 28.05 352 GLN A CA 1
ATOM 2739 C C . GLN A 1 354 ? 13.600 35.322 -6.398 1.00 29.05 352 GLN A C 1
ATOM 2740 O O . GLN A 1 354 ? 13.905 36.451 -6.016 1.00 27.20 352 GLN A O 1
ATOM 2746 N N . PHE A 1 355 ? 14.429 34.537 -7.079 1.00 31.71 353 PHE A N 1
ATOM 2747 C CA . PHE A 1 355 ? 15.749 34.995 -7.507 1.00 33.32 353 PHE A CA 1
ATOM 2748 C C . PHE A 1 355 ? 16.578 35.492 -6.327 1.00 37.34 353 PHE A C 1
ATOM 2749 O O . PHE A 1 355 ? 16.524 34.898 -5.246 1.00 38.49 353 PHE A O 1
ATOM 2757 N N . GLN A 1 356 ? 17.324 36.579 -6.524 1.00 37.85 354 GLN A N 1
ATOM 2758 C CA . GLN A 1 356 ? 18.300 37.045 -5.525 1.00 37.61 354 GLN A CA 1
ATOM 2759 C C . GLN A 1 356 ? 18.326 38.564 -5.329 1.00 37.71 354 GLN A C 1
ATOM 2760 O O . GLN A 1 356 ? 19.139 39.091 -4.568 1.00 40.24 354 GLN A O 1
ATOM 2766 N N . ASP A 1 357 ? 17.442 39.271 -6.018 1.00 34.13 355 ASP A N 1
ATOM 2767 C CA . ASP A 1 357 ? 17.462 40.728 -5.992 1.00 35.70 355 ASP A CA 1
ATOM 2768 C C . ASP A 1 357 ? 16.795 41.328 -4.753 1.00 34.06 355 ASP A C 1
ATOM 2769 O O . ASP A 1 357 ? 16.772 42.543 -4.592 1.00 35.58 355 ASP A O 1
ATOM 2774 N N . HIS A 1 358 ? 16.254 40.475 -3.888 1.00 32.51 356 HIS A N 1
ATOM 2775 C CA . HIS A 1 358 ? 15.472 40.931 -2.740 1.00 32.82 356 HIS A CA 1
ATOM 2776 C C . HIS A 1 358 ? 14.140 41.548 -3.141 1.00 29.23 356 HIS A C 1
ATOM 2777 O O . HIS A 1 358 ? 13.392 42.007 -2.285 1.00 28.33 356 HIS A O 1
ATOM 2784 N N . ARG A 1 359 ? 13.842 41.564 -4.435 1.00 26.74 357 ARG A N 1
ATOM 2785 C CA . ARG A 1 359 ? 12.561 42.088 -4.903 1.00 24.11 357 ARG A CA 1
ATOM 2786 C C . ARG A 1 359 ? 11.509 40.983 -4.922 1.00 22.70 357 ARG A C 1
ATOM 2787 O O . ARG A 1 359 ? 11.838 39.803 -5.013 1.00 23.24 357 ARG A O 1
ATOM 2795 N N . VAL A 1 360 ? 10.246 41.373 -4.806 1.00 21.61 358 VAL A N 1
ATOM 2796 C CA . VAL A 1 360 ? 9.153 40.417 -4.818 1.00 20.99 358 VAL A CA 1
ATOM 2797 C C . VAL A 1 360 ? 8.781 40.087 -6.269 1.00 22.52 358 VAL A C 1
ATOM 2798 O O . VAL A 1 360 ? 8.606 40.976 -7.101 1.00 21.41 358 VAL A O 1
ATOM 2802 N N . HIS A 1 361 ? 8.666 38.798 -6.543 1.00 22.28 359 HIS A N 1
ATOM 2803 C CA . HIS A 1 361 ? 8.313 38.298 -7.862 1.00 24.27 359 HIS A CA 1
ATOM 2804 C C . HIS A 1 361 ? 6.954 37.639 -7.789 1.00 23.24 359 HIS A C 1
ATOM 2805 O O . HIS A 1 361 ? 6.751 36.689 -7.035 1.00 24.75 359 HIS A O 1
ATOM 2812 N N . PHE A 1 362 ? 6.013 38.178 -8.552 1.00 24.27 360 PHE A N 1
ATOM 2813 C CA . PHE A 1 362 ? 4.617 37.813 -8.433 1.00 26.93 360 PHE A CA 1
ATOM 2814 C C . PHE A 1 362 ? 4.239 36.778 -9.494 1.00 28.83 360 PHE A C 1
ATOM 2815 O O . PHE A 1 362 ? 4.949 36.611 -10.476 1.00 27.24 360 PHE A O 1
ATOM 2823 N N . ALA A 1 363 ? 3.121 36.089 -9.293 1.00 28.89 361 ALA A N 1
ATOM 2824 C CA . ALA A 1 363 ? 2.686 35.059 -10.236 1.00 32.75 361 ALA A CA 1
ATOM 2825 C C . ALA A 1 363 ? 1.166 35.014 -10.355 1.00 35.04 361 ALA A C 1
ATOM 2826 O O . ALA A 1 363 ? 0.456 35.522 -9.484 1.00 33.46 361 ALA A O 1
ATOM 2828 N N . ASP A 1 364 ? 0.670 34.412 -11.436 1.00 36.57 362 ASP A N 1
ATOM 2829 C CA . ASP A 1 364 ? -0.768 34.269 -11.644 1.00 38.92 362 ASP A CA 1
ATOM 2830 C C . ASP A 1 364 ? -1.408 33.413 -10.547 1.00 39.57 362 ASP A C 1
ATOM 2831 O O . ASP A 1 364 ? -0.794 32.467 -10.043 1.00 37.20 362 ASP A O 1
ATOM 2836 N N . ASP A 1 365 ? -2.658 33.744 -10.227 1.00 41.99 363 ASP A N 1
ATOM 2837 C CA . ASP A 1 365 ? -3.341 33.311 -9.002 1.00 46.33 363 ASP A CA 1
ATOM 2838 C C . ASP A 1 365 ? -3.317 31.835 -8.628 1.00 45.98 363 ASP A C 1
ATOM 2839 O O . ASP A 1 365 ? -3.876 31.459 -7.601 1.00 50.91 363 ASP A O 1
ATOM 2844 N N . ASN A 1 366 ? -2.699 30.997 -9.443 1.00 46.44 364 ASN A N 1
ATOM 2845 C CA . ASN A 1 366 ? -2.442 29.622 -9.023 1.00 46.63 364 ASN A CA 1
ATOM 2846 C C . ASN A 1 366 ? -1.443 28.938 -9.929 1.00 46.77 364 ASN A C 1
ATOM 2847 O O . ASN A 1 366 ? -1.371 27.702 -9.986 1.00 48.57 364 ASN A O 1
ATOM 2852 N N . SER A 1 367 ? -0.681 29.766 -10.638 1.00 44.27 365 SER A N 1
ATOM 2853 C CA . SER A 1 367 ? 0.494 29.337 -11.383 1.00 42.38 365 SER A CA 1
ATOM 2854 C C . SER A 1 367 ? 1.192 28.222 -10.606 1.00 41.21 365 SER A C 1
ATOM 2855 O O . SER A 1 367 ? 1.076 28.156 -9.382 1.00 39.39 365 SER A O 1
ATOM 2858 N N . PRO A 1 368 ? 1.915 27.334 -11.309 1.00 43.32 366 PRO A N 1
ATOM 2859 C CA . PRO A 1 368 ? 2.587 26.209 -10.643 1.00 39.68 366 PRO A CA 1
ATOM 2860 C C . PRO A 1 368 ? 3.561 26.682 -9.576 1.00 37.69 366 PRO A C 1
ATOM 2861 O O . PRO A 1 368 ? 4.358 27.577 -9.837 1.00 37.76 366 PRO A O 1
ATOM 2865 N N . GLY A 1 369 ? 3.496 26.096 -8.387 1.00 35.40 367 GLY A N 1
ATOM 2866 C CA . GLY A 1 369 ? 4.477 26.389 -7.357 1.00 32.90 367 GLY A CA 1
ATOM 2867 C C . GLY A 1 369 ? 4.310 27.768 -6.725 1.00 31.33 367 GLY A C 1
ATOM 2868 O O . GLY A 1 369 ? 5.075 28.136 -5.840 1.00 29.44 367 GLY A O 1
ATOM 2869 N N . SER A 1 370 ? 3.310 28.522 -7.177 1.00 30.95 368 SER A N 1
ATOM 2870 C CA . SER A 1 370 ? 2.998 29.828 -6.593 1.00 28.86 368 SER A CA 1
ATOM 2871 C C . SER A 1 370 ? 2.463 29.660 -5.170 1.00 30.90 368 SER A C 1
ATOM 2872 O O . SER A 1 370 ? 1.976 28.589 -4.808 1.00 28.25 368 SER A O 1
ATOM 2875 N N . TYR A 1 371 ? 2.551 30.717 -4.365 1.00 28.02 369 TYR A N 1
ATOM 2876 C CA . TYR A 1 371 ? 2.030 30.683 -3.004 1.00 27.20 369 TYR A CA 1
ATOM 2877 C C . TYR A 1 371 ? 1.463 32.038 -2.631 1.00 25.92 369 TYR A C 1
ATOM 2878 O O . TYR A 1 371 ? 1.813 33.043 -3.235 1.00 27.21 369 TYR A O 1
ATOM 2887 N N . LYS A 1 372 ? 0.583 32.063 -1.639 1.00 25.44 370 LYS A N 1
ATOM 2888 C CA . LYS A 1 372 ? -0.110 33.286 -1.281 1.00 23.99 370 LYS A CA 1
ATOM 2889 C C . LYS A 1 372 ? 0.422 33.827 0.040 1.00 23.75 370 LYS A C 1
ATOM 2890 O O . LYS A 1 372 ? 0.662 33.063 0.976 1.00 22.48 370 LYS A O 1
ATOM 2896 N N . LEU A 1 373 ? 0.605 35.143 0.106 1.00 18.47 371 LEU A N 1
ATOM 2897 C CA . LEU A 1 373 ? 0.913 35.808 1.355 1.00 18.63 371 LEU A CA 1
ATOM 2898 C C . LEU A 1 373 ? -0.293 36.648 1.724 1.00 18.16 371 LEU A C 1
ATOM 2899 O O . LEU A 1 373 ? -0.958 37.205 0.841 1.00 18.38 371 LEU A O 1
ATOM 2904 N N . VAL A 1 374 ? -0.571 36.732 3.023 1.00 16.88 372 VAL A N 1
ATOM 2905 C CA . VAL A 1 374 ? -1.700 37.492 3.520 1.00 15.20 372 VAL A CA 1
ATOM 2906 C C . VAL A 1 374 ? -1.211 38.851 3.964 1.00 15.62 372 VAL A C 1
ATOM 2907 O O . VAL A 1 374 ? -0.164 38.958 4.601 1.00 15.80 372 VAL A O 1
ATOM 2911 N N . SER A 1 375 ? -1.966 39.889 3.636 1.00 14.74 373 SER A N 1
ATOM 2912 C CA . SER A 1 375 ? -1.654 41.218 4.139 1.00 14.81 373 SER A CA 1
ATOM 2913 C C . SER A 1 375 ? -1.865 41.314 5.655 1.00 15.45 373 SER A C 1
ATOM 2914 O O . SER A 1 375 ? -2.892 40.883 6.149 1.00 14.17 373 SER A O 1
ATOM 2917 N N . SER A 1 376 ? -0.906 41.906 6.364 1.00 14.93 374 SER A N 1
ATOM 2918 C CA . SER A 1 376 ? -1.117 42.247 7.771 1.00 15.08 374 SER A CA 1
ATOM 2919 C C . SER A 1 376 ? -1.722 43.650 7.948 1.00 14.86 374 SER A C 1
ATOM 2920 O O . SER A 1 376 ? -1.830 44.140 9.074 1.00 14.90 374 SER A O 1
ATOM 2923 N N . GLY A 1 377 ? -2.126 44.292 6.858 1.00 15.79 375 GLY A N 1
ATOM 2924 C CA . GLY A 1 377 ? -2.885 45.531 6.983 1.00 16.40 375 GLY A CA 1
ATOM 2925 C C . GLY A 1 377 ? -2.075 46.806 6.773 1.00 16.55 375 GLY A C 1
ATOM 2926 O O . GLY A 1 377 ? -0.926 46.768 6.351 1.00 15.55 375 GLY A O 1
ATOM 2927 N N . ASN A 1 378 ? -2.682 47.951 7.055 1.00 15.64 376 ASN A N 1
ATOM 2928 C CA . ASN A 1 378 ? -2.019 49.216 6.815 1.00 17.11 376 ASN A CA 1
ATOM 2929 C C . ASN A 1 378 ? -1.166 49.572 8.012 1.00 15.73 376 ASN A C 1
ATOM 2930 O O . ASN A 1 378 ? -1.529 49.214 9.117 1.00 14.99 376 ASN A O 1
A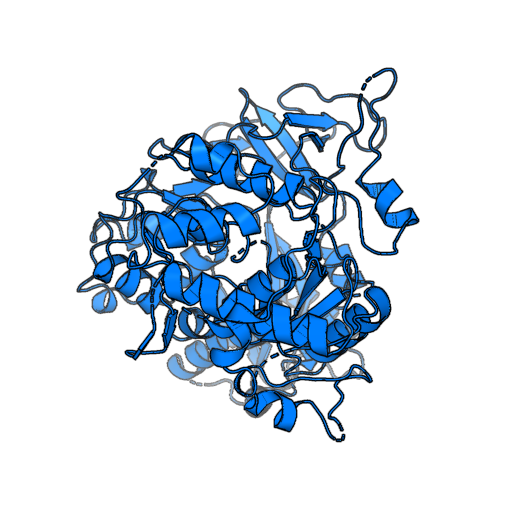TOM 2935 N N . PRO A 1 379 ? -0.073 50.335 7.804 1.00 17.09 377 PRO A N 1
ATOM 2936 C CA . PRO A 1 379 ? 0.692 50.829 8.959 1.00 15.97 377 PRO A CA 1
ATOM 2937 C C . PRO A 1 379 ? -0.167 51.700 9.865 1.00 15.74 377 PRO A C 1
ATOM 2938 O O . PRO A 1 379 ? -0.747 52.688 9.402 1.00 17.97 377 PRO A O 1
ATOM 2942 N N . ILE A 1 380 ? -0.261 51.335 11.140 1.00 15.86 378 ILE A N 1
ATOM 2943 C CA . ILE A 1 380 ? -0.940 52.151 12.133 1.00 15.49 378 ILE A CA 1
ATOM 2944 C C . ILE A 1 380 ? 0.113 52.932 12.901 1.00 16.69 378 ILE A C 1
ATOM 2945 O O . ILE A 1 380 ? -0.067 54.118 13.148 1.00 19.78 378 ILE A O 1
ATOM 2950 N N . GLN A 1 381 ? 1.205 52.261 13.291 1.00 13.65 379 GLN A N 1
ATOM 2951 C CA . GLN A 1 381 ? 2.428 52.951 13.653 1.00 15.15 379 GLN A CA 1
ATOM 2952 C C . GLN A 1 381 ? 3.173 53.187 12.351 1.00 15.67 379 GLN A C 1
ATOM 2953 O O . GLN A 1 381 ? 2.937 52.483 11.385 1.00 17.34 379 GLN A O 1
ATOM 2959 N N . GLU A 1 382 ? 4.067 54.175 12.314 1.00 17.66 380 GLU A N 1
ATOM 2960 C CA . GLU A 1 382 ? 4.882 54.376 11.113 1.00 16.67 380 GLU A CA 1
ATOM 2961 C C . GLU A 1 382 ? 5.769 53.151 10.847 1.00 18.46 380 GLU A C 1
ATOM 2962 O O . GLU A 1 382 ? 6.481 52.695 11.745 1.00 16.86 380 GLU A O 1
ATOM 2968 N N . VAL A 1 383 ? 5.740 52.642 9.611 1.00 17.04 381 VAL A N 1
ATOM 2969 C CA . VAL A 1 383 ? 6.511 51.459 9.218 1.00 16.81 381 VAL A CA 1
ATOM 2970 C C . VAL A 1 383 ? 7.403 51.796 8.019 1.00 17.12 381 VAL A C 1
ATOM 2971 O O . VAL A 1 383 ? 6.922 52.327 7.020 1.00 17.98 381 VAL A O 1
ATOM 2975 N N . LYS A 1 384 ? 8.700 51.543 8.132 1.00 14.80 382 LYS A N 1
ATOM 2976 C CA . LYS A 1 384 ? 9.607 51.635 6.995 1.00 18.08 382 LYS A CA 1
ATOM 2977 C C . LYS A 1 384 ? 10.255 50.288 6.695 1.00 17.13 382 LYS A C 1
ATOM 2978 O O . LYS A 1 384 ? 10.544 49.515 7.603 1.00 17.23 382 LYS A O 1
ATOM 2984 N N . ILE A 1 385 ? 10.473 49.996 5.418 1.00 15.88 383 ILE A N 1
ATOM 2985 C CA . ILE A 1 385 ? 11.168 48.780 5.034 1.00 16.19 383 ILE A CA 1
ATOM 2986 C C . ILE A 1 385 ? 12.587 49.198 4.691 1.00 18.26 383 ILE A C 1
ATOM 2987 O O . ILE A 1 385 ? 12.811 49.937 3.729 1.00 18.21 383 ILE A O 1
ATOM 2992 N N . ILE A 1 386 ? 13.532 48.735 5.500 1.00 16.28 384 ILE A N 1
ATOM 2993 C CA . ILE A 1 386 ? 14.915 49.161 5.415 1.00 17.65 384 ILE A CA 1
ATOM 2994 C C . ILE A 1 386 ? 15.836 47.947 5.260 1.00 19.20 384 ILE A C 1
ATOM 2995 O O . ILE A 1 386 ? 15.700 46.969 5.991 1.00 17.46 384 ILE A O 1
ATOM 3000 N N . ASP A 1 387 ? 16.757 47.997 4.297 1.00 20.36 385 ASP A N 1
ATOM 3001 C CA . ASP A 1 387 ? 17.759 46.938 4.145 1.00 22.37 385 ASP A CA 1
ATOM 3002 C C . ASP A 1 387 ? 18.615 46.8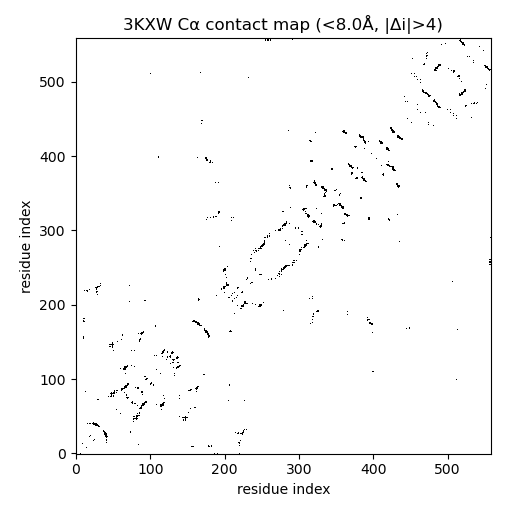17 5.420 1.00 22.42 385 ASP A C 1
ATOM 3003 O O . ASP A 1 387 ? 19.224 47.794 5.854 1.00 22.38 385 ASP A O 1
ATOM 3008 N N . PRO A 1 388 ? 18.632 45.622 6.048 1.00 23.92 386 PRO A N 1
ATOM 3009 C CA . PRO A 1 388 ? 19.200 45.480 7.400 1.00 23.65 386 PRO A CA 1
ATOM 3010 C C . PRO A 1 388 ? 20.718 45.583 7.412 1.00 26.45 386 PRO A C 1
ATOM 3011 O O . PRO A 1 388 ? 21.327 45.772 8.470 1.00 26.21 386 PRO A O 1
ATOM 3015 N N . ASP A 1 389 ? 21.312 45.454 6.232 1.00 26.21 387 ASP A N 1
ATOM 3016 C CA . ASP A 1 389 ? 22.769 45.485 6.096 1.00 27.05 387 ASP A CA 1
ATOM 3017 C C . ASP A 1 389 ? 23.279 46.859 5.673 1.00 28.12 387 ASP A C 1
ATOM 3018 O O . ASP A 1 389 ? 24.160 47.426 6.319 1.00 27.97 387 ASP A O 1
ATOM 3023 N N . THR A 1 390 ? 22.712 47.399 4.598 1.00 28.99 388 THR A N 1
ATOM 3024 C CA . THR A 1 390 ? 23.138 48.698 4.080 1.00 28.57 388 THR A CA 1
ATOM 3025 C C . THR A 1 390 ? 22.416 49.848 4.768 1.00 29.79 388 THR A C 1
ATOM 3026 O O . THR A 1 390 ? 22.887 50.983 4.745 1.00 26.46 388 THR A O 1
ATOM 3030 N N . LEU A 1 391 ? 21.268 49.557 5.381 1.00 25.52 389 LEU A N 1
ATOM 3031 C CA . LEU A 1 391 ? 20.482 50.583 6.068 1.00 25.88 389 LEU A CA 1
ATOM 3032 C C . LEU A 1 391 ? 19.859 51.602 5.096 1.00 25.31 389 LEU A C 1
ATOM 3033 O O . LEU A 1 391 ? 19.437 52.693 5.484 1.00 25.49 389 LEU A O 1
ATOM 3038 N N . ILE A 1 392 ? 19.789 51.220 3.830 1.00 25.09 390 ILE A N 1
ATOM 3039 C CA . ILE A 1 392 ? 19.136 52.035 2.823 1.00 24.79 390 ILE A CA 1
ATOM 3040 C C . ILE A 1 392 ? 17.673 51.606 2.647 1.00 21.70 390 ILE A C 1
ATOM 3041 O O . ILE A 1 392 ? 17.379 50.417 2.579 1.00 22.68 390 ILE A O 1
ATOM 3046 N N . PRO A 1 393 ? 16.754 52.573 2.565 1.00 21.73 391 PRO A N 1
ATOM 3047 C CA . PRO A 1 393 ? 15.332 52.242 2.403 1.00 21.56 391 PRO A CA 1
ATOM 3048 C C . PRO A 1 393 ? 15.069 51.368 1.191 1.00 23.05 391 PRO A C 1
ATOM 3049 O O . PRO A 1 393 ? 15.711 51.512 0.140 1.00 23.63 391 PRO A O 1
ATOM 3053 N N . CYS A 1 394 ? 14.129 50.444 1.337 1.00 19.22 392 CYS A N 1
ATOM 3054 C CA . CYS A 1 394 ? 13.761 49.570 0.231 1.00 21.22 392 CYS A CA 1
ATOM 3055 C C . CYS A 1 394 ? 12.652 50.219 -0.578 1.00 22.52 392 CYS A C 1
ATOM 3056 O O . CYS A 1 394 ? 11.865 50.965 -0.036 1.00 21.27 392 CYS A O 1
ATOM 3059 N N . ASP A 1 395 ? 12.597 49.918 -1.874 1.00 22.94 393 ASP A N 1
ATOM 3060 C CA . ASP A 1 395 ? 11.450 50.266 -2.697 1.00 22.61 393 ASP A CA 1
ATOM 3061 C C . ASP A 1 395 ? 10.205 49.480 -2.249 1.00 21.30 393 ASP A C 1
ATOM 3062 O O . ASP A 1 395 ? 10.315 48.463 -1.560 1.00 21.03 393 ASP A O 1
ATOM 3067 N N . PHE A 1 396 ? 9.024 49.936 -2.653 1.00 21.07 394 PHE A N 1
ATOM 3068 C CA . PHE A 1 396 ? 7.830 49.099 -2.514 1.00 21.49 394 PHE A CA 1
ATOM 3069 C C . PHE A 1 396 ? 8.055 47.798 -3.296 1.00 20.72 394 PHE A C 1
ATOM 3070 O O . PHE A 1 396 ? 8.784 47.783 -4.296 1.00 19.94 394 PHE A O 1
ATOM 3078 N N . ASP A 1 397 ? 7.448 46.708 -2.839 1.00 19.23 395 ASP A N 1
ATOM 3079 C CA . ASP A 1 397 ? 7.668 45.385 -3.423 1.00 19.44 395 ASP A CA 1
ATOM 3080 C C . ASP A 1 397 ? 9.123 44.968 -3.334 1.00 20.60 395 ASP A C 1
ATOM 3081 O O . ASP A 1 397 ? 9.602 44.153 -4.123 1.00 21.88 395 ASP A O 1
ATOM 3086 N N . GLN A 1 398 ? 9.832 45.528 -2.359 1.00 21.10 396 GLN A N 1
ATOM 3087 C CA . GLN A 1 398 ? 11.200 45.085 -2.080 1.00 22.28 396 GLN A CA 1
ATOM 3088 C C . GLN A 1 398 ? 11.335 44.702 -0.612 1.00 21.26 396 GLN A C 1
ATOM 3089 O O . GLN A 1 398 ? 10.940 45.459 0.276 1.00 19.17 396 GLN A O 1
ATOM 3095 N N . VAL A 1 399 ? 11.889 43.523 -0.372 1.00 22.39 397 VAL A N 1
ATOM 3096 C CA . VAL A 1 399 ? 11.933 42.953 0.962 1.00 20.07 397 VAL A CA 1
ATOM 3097 C C . VAL A 1 399 ? 13.098 43.501 1.778 1.00 18.86 397 VAL A C 1
ATOM 3098 O O . VAL A 1 399 ? 14.248 43.460 1.354 1.00 17.94 397 VAL A O 1
ATOM 3102 N N . GLY A 1 400 ? 12.785 44.005 2.972 1.00 16.61 398 GLY A N 1
ATOM 3103 C CA . GLY A 1 400 ? 13.807 44.480 3.881 1.00 15.89 398 GLY A CA 1
ATOM 3104 C C . GLY A 1 400 ? 13.316 44.291 5.301 1.00 16.27 398 GLY A C 1
ATOM 3105 O O . GLY A 1 400 ? 12.291 43.641 5.527 1.00 13.88 398 GLY A O 1
ATOM 3106 N N . GLU A 1 401 ? 14.050 44.845 6.256 1.00 17.08 399 GLU A N 1
ATOM 3107 C CA . GLU A 1 401 ? 13.646 44.745 7.642 1.00 16.47 399 GLU A CA 1
ATOM 3108 C C . GLU A 1 401 ? 12.529 45.728 7.960 1.00 14.95 399 GLU A C 1
ATOM 3109 O O . GLU A 1 401 ? 12.510 46.854 7.476 1.00 14.21 399 GLU A O 1
ATOM 3115 N N . ILE A 1 402 ? 11.589 45.280 8.785 1.00 14.61 400 ILE A N 1
ATOM 3116 C CA . ILE A 1 402 ? 10.499 46.127 9.195 1.00 14.51 400 ILE A CA 1
ATOM 3117 C C . ILE A 1 402 ? 11.012 47.012 10.319 1.00 15.28 400 ILE A C 1
ATOM 3118 O O . ILE A 1 402 ? 11.396 46.521 11.375 1.00 16.18 400 ILE A O 1
ATOM 3123 N N . TRP A 1 403 ? 11.073 48.312 10.060 1.00 14.55 401 TRP A N 1
ATOM 3124 C CA . TRP A 1 403 ? 11.432 49.306 11.077 1.00 15.14 401 TRP A CA 1
ATOM 3125 C C . TRP A 1 403 ? 10.189 50.096 11.499 1.00 15.63 401 TRP A C 1
ATOM 3126 O O . TRP A 1 403 ? 9.351 50.449 10.660 1.00 16.03 401 TRP A O 1
ATOM 3137 N N . VAL A 1 404 ? 10.090 50.401 12.788 1.00 14.32 402 VAL A N 1
ATOM 3138 C CA . VAL A 1 404 ? 8.879 51.009 13.334 1.00 16.79 402 VAL A CA 1
ATOM 3139 C C . VAL A 1 404 ? 9.198 52.270 14.112 1.00 16.00 402 VAL A C 1
ATOM 3140 O O . VAL A 1 404 ? 10.216 52.326 14.789 1.00 17.19 402 VAL A O 1
ATOM 3144 N N . GLN A 1 405 ? 8.328 53.272 14.016 1.00 18.19 403 GLN A N 1
ATOM 3145 C CA . GLN A 1 405 ? 8.435 54.479 14.851 1.00 19.94 403 GLN A CA 1
ATOM 3146 C C . GLN A 1 405 ? 7.073 54.991 15.282 1.00 17.69 403 GLN A C 1
ATOM 3147 O O . GLN A 1 405 ? 6.168 55.108 14.458 1.00 17.70 403 GLN A O 1
ATOM 3153 N N . SER A 1 406 ? 6.925 55.288 16.572 1.00 16.18 404 SER A N 1
ATOM 3154 C CA . SER A 1 406 ? 5.742 55.978 17.072 1.00 16.24 404 SER A CA 1
ATOM 3155 C C . SER A 1 406 ? 5.842 56.109 18.588 1.00 17.44 404 SER A C 1
ATOM 3156 O O . SER A 1 406 ? 6.755 55.568 19.216 1.00 15.35 404 SER A O 1
ATOM 3159 N N . ASN A 1 407 ? 4.874 56.794 19.178 1.00 16.48 405 ASN A N 1
ATOM 3160 C CA . ASN A 1 407 ? 4.823 56.924 20.629 1.00 18.09 405 ASN A CA 1
ATOM 3161 C C . ASN A 1 407 ? 4.553 55.590 21.355 1.00 17.04 405 ASN A C 1
ATOM 3162 O O . ASN A 1 407 ? 4.619 55.517 22.588 1.00 16.32 405 ASN A O 1
ATOM 3167 N N . SER A 1 408 ? 4.233 54.541 20.597 1.00 14.36 406 SER A N 1
ATOM 3168 C CA . SER A 1 408 ? 4.055 53.198 21.177 1.00 14.13 406 SER A CA 1
ATOM 3169 C C . SER A 1 408 ? 5.364 52.421 21.261 1.00 15.51 406 SER A C 1
ATOM 3170 O O . SER A 1 408 ? 5.418 51.347 21.859 1.00 15.04 406 SER A O 1
ATOM 3173 N N . VAL A 1 409 ? 6.419 52.937 20.646 1.00 14.97 407 VAL A N 1
ATOM 3174 C CA . VAL A 1 409 ? 7.693 52.237 20.693 1.00 16.51 407 VAL A CA 1
ATOM 3175 C C . VAL A 1 409 ? 8.287 52.329 22.088 1.00 16.27 407 VAL A C 1
ATOM 3176 O O . VAL A 1 409 ? 8.451 53.415 22.641 1.00 13.99 407 VAL A O 1
ATOM 3180 N N . ALA A 1 410 ? 8.591 51.172 22.642 1.00 13.10 408 ALA A N 1
ATOM 3181 C CA . ALA A 1 410 ? 9.018 51.046 24.027 1.00 16.08 408 ALA A CA 1
ATOM 3182 C C . ALA A 1 410 ? 10.408 51.643 24.276 1.00 17.41 408 ALA A C 1
ATOM 3183 O O . ALA A 1 410 ? 11.143 52.002 23.350 1.00 15.41 408 ALA A O 1
ATOM 3185 N N . LYS A 1 411 ? 10.758 51.711 25.554 1.00 18.14 409 LYS A N 1
ATOM 3186 C CA . LYS A 1 411 ? 11.942 52.400 26.023 1.00 20.98 409 LYS A CA 1
ATOM 3187 C C . LYS A 1 411 ? 13.246 51.568 25.972 1.00 22.62 409 LYS A C 1
ATOM 3188 O O . LYS A 1 411 ? 14.347 52.107 26.065 1.00 25.69 409 LYS A O 1
ATOM 3194 N N . GLY A 1 412 ? 13.136 50.261 25.833 1.00 17.24 410 GLY A N 1
ATOM 3195 C CA . GLY A 1 412 ? 14.322 49.425 25.801 1.00 16.08 410 GLY A CA 1
ATOM 3196 C C . GLY A 1 412 ? 14.036 48.100 26.480 1.00 16.51 410 GLY A C 1
ATOM 3197 O O . GLY A 1 412 ? 12.896 47.789 26.781 1.00 15.78 410 GLY A O 1
ATOM 3198 N N . TYR A 1 413 ? 15.079 47.322 26.712 1.00 16.33 411 TYR A N 1
ATOM 3199 C CA . TYR A 1 413 ? 14.975 46.094 27.470 1.00 16.08 411 TYR A CA 1
ATOM 3200 C C . TYR A 1 413 ? 15.572 46.337 28.853 1.00 17.51 411 TYR A C 1
ATOM 3201 O O . TYR A 1 413 ? 16.680 46.878 28.963 1.00 16.10 411 TYR A O 1
ATOM 3210 N N . TRP A 1 414 ? 14.858 45.915 29.894 1.00 14.91 412 TRP A N 1
ATOM 3211 C CA . TRP A 1 414 ? 15.316 46.155 31.264 1.00 16.51 412 TRP A CA 1
ATOM 3212 C C . TRP A 1 414 ? 16.738 45.646 31.497 1.00 15.72 412 TRP A C 1
ATOM 3213 O O . TRP A 1 414 ? 17.007 44.469 31.334 1.00 15.37 412 TRP A O 1
ATOM 3224 N N . ASN A 1 415 ? 17.642 46.555 31.844 1.00 16.95 413 ASN A N 1
ATOM 3225 C CA . ASN A 1 415 ? 18.995 46.170 32.238 1.00 18.29 413 ASN A CA 1
ATOM 3226 C C . ASN A 1 415 ? 19.767 45.386 31.162 1.00 19.99 413 ASN A C 1
ATOM 3227 O O . ASN A 1 415 ? 20.572 44.520 31.482 1.00 20.36 413 ASN A O 1
ATOM 3232 N N . GLN A 1 416 ? 19.502 45.682 29.895 1.00 18.76 414 GLN A N 1
ATOM 3233 C CA . GLN A 1 416 ? 20.223 45.070 28.775 1.00 19.21 414 GLN A CA 1
ATOM 3234 C C . GLN A 1 416 ? 20.592 46.166 27.780 1.00 18.67 414 GLN A C 1
ATOM 3235 O O . GLN A 1 416 ? 19.940 46.342 26.743 1.00 16.88 414 GLN A O 1
ATOM 3241 N N . PRO A 1 417 ? 21.633 46.926 28.109 1.00 18.32 415 PRO A N 1
ATOM 3242 C CA . PRO A 1 417 ? 21.944 48.161 27.377 1.00 18.73 415 PRO A CA 1
ATOM 3243 C C . PRO A 1 417 ? 22.405 47.873 25.961 1.00 18.89 415 PRO A C 1
ATOM 3244 O O . PRO A 1 417 ? 22.000 48.583 25.040 1.00 17.50 415 PRO A O 1
ATOM 3248 N N . GLU A 1 418 ? 23.212 46.835 25.775 1.00 17.32 416 GLU A N 1
ATOM 3249 C CA . GLU A 1 418 ? 23.706 46.522 24.431 1.00 18.80 416 GLU A CA 1
ATOM 3250 C C . GLU A 1 418 ? 22.591 46.003 23.533 1.00 17.89 416 GLU A C 1
ATOM 3251 O O . GLU A 1 418 ? 22.506 46.380 22.382 1.00 17.40 416 GLU A O 1
ATOM 3257 N N . GLU A 1 419 ? 21.769 45.094 24.055 1.00 18.27 417 GLU A N 1
ATOM 3258 C CA . GLU A 1 419 ? 20.644 44.579 23.280 1.00 17.68 417 GLU A CA 1
ATOM 3259 C C . GLU A 1 419 ? 19.676 45.720 22.957 1.00 18.53 417 GLU A C 1
ATOM 3260 O O . GLU A 1 419 ? 19.068 45.731 21.879 1.00 19.82 417 GLU A O 1
ATOM 3266 N N . THR A 1 420 ? 19.549 46.684 23.873 1.00 15.58 418 THR A N 1
ATOM 3267 C CA . THR A 1 420 ? 18.659 47.841 23.677 1.00 16.97 418 THR A CA 1
ATOM 3268 C C . THR A 1 420 ? 19.145 48.724 22.528 1.00 20.50 418 THR A C 1
ATOM 3269 O O . THR A 1 420 ? 18.358 49.156 21.686 1.00 17.72 418 THR A O 1
ATOM 3273 N N . ARG A 1 421 ? 20.451 48.976 22.479 1.00 18.67 419 ARG A N 1
ATOM 3274 C CA . ARG A 1 421 ? 21.011 49.721 21.363 1.00 21.76 419 ARG A CA 1
ATOM 3275 C C . ARG A 1 421 ? 20.863 48.963 20.031 1.00 22.60 419 ARG A C 1
ATOM 3276 O O . ARG A 1 421 ? 20.621 49.572 18.995 1.00 26.11 419 ARG A O 1
ATOM 3284 N N . HIS A 1 422 ? 21.020 47.646 20.088 1.00 23.02 420 HIS A N 1
ATOM 3285 C CA . HIS A 1 422 ? 20.861 46.726 18.945 1.00 22.85 420 HIS A CA 1
ATOM 3286 C C . HIS A 1 422 ? 19.468 46.803 18.303 1.00 25.31 420 HIS A C 1
ATOM 3287 O O . HIS A 1 422 ? 19.332 46.623 17.093 1.00 26.02 420 HIS A O 1
ATOM 3294 N N . ALA A 1 423 ? 18.442 47.102 19.093 1.00 20.90 421 ALA A N 1
ATOM 3295 C CA . ALA A 1 423 ? 17.071 47.034 18.587 1.00 21.87 421 ALA A CA 1
ATOM 3296 C C . ALA A 1 423 ? 16.340 48.371 18.489 1.00 20.41 421 ALA A C 1
ATOM 3297 O O . ALA A 1 423 ? 15.496 48.561 17.607 1.00 21.21 421 ALA A O 1
ATOM 3299 N N . PHE A 1 424 ? 16.616 49.279 19.418 1.00 19.43 422 PHE A N 1
ATOM 3300 C CA . PHE A 1 424 ? 15.859 50.513 19.522 1.00 21.67 422 PHE A CA 1
ATOM 3301 C C . PHE A 1 424 ? 16.588 51.755 18.970 1.00 21.77 422 PHE A C 1
ATOM 3302 O O . PHE A 1 424 ? 16.113 52.889 19.148 1.00 24.00 422 PHE A O 1
ATOM 3310 N N . ALA A 1 425 ? 17.722 51.556 18.316 1.00 21.88 423 ALA A N 1
ATOM 3311 C CA . ALA A 1 425 ? 18.486 52.703 17.818 1.00 25.23 423 ALA A CA 1
ATOM 3312 C C . ALA A 1 425 ? 18.742 52.639 16.314 1.00 25.97 423 ALA A C 1
ATOM 3313 O O . ALA A 1 425 ? 19.813 53.010 15.845 1.00 25.10 423 ALA A O 1
ATOM 3315 N N . GLY A 1 426 ? 17.768 52.148 15.557 1.00 24.73 424 GLY A N 1
ATOM 3316 C CA . GLY A 1 426 ? 17.927 52.039 14.121 1.00 22.12 424 GLY A CA 1
ATOM 3317 C C . GLY A 1 426 ? 18.032 53.402 13.448 1.00 24.13 424 GLY A C 1
ATOM 3318 O O . GLY A 1 426 ? 17.216 54.270 13.686 1.00 23.72 424 GLY A O 1
ATOM 3319 N N . LYS A 1 427 ? 19.047 53.594 12.610 1.00 25.44 425 LYS A N 1
ATOM 3320 C CA . LYS A 1 427 ? 19.198 54.874 11.901 1.00 27.84 425 LYS A CA 1
ATOM 3321 C C . LYS A 1 427 ? 19.368 54.636 10.418 1.00 24.61 425 LYS A C 1
ATOM 3322 O O . LYS A 1 427 ? 20.146 53.773 10.009 1.00 25.17 425 LYS A O 1
ATOM 3328 N N . ILE A 1 428 ? 18.657 55.420 9.622 1.00 24.41 426 ILE A N 1
ATOM 3329 C CA . ILE A 1 428 ? 18.666 55.252 8.183 1.00 26.06 426 ILE A CA 1
ATOM 3330 C C . ILE A 1 428 ? 19.852 56.001 7.604 1.00 29.04 426 ILE A C 1
ATOM 3331 O O . ILE A 1 428 ? 20.062 57.177 7.915 1.00 29.62 426 ILE A O 1
ATOM 3336 N N . LYS A 1 429 ? 20.624 55.297 6.783 1.00 29.53 427 LYS A N 1
ATOM 3337 C CA . LYS A 1 429 ? 21.799 55.848 6.111 1.00 32.51 427 LYS A CA 1
ATOM 3338 C C . LYS A 1 429 ? 21.477 57.173 5.448 1.00 34.46 427 LYS A C 1
ATOM 3339 O O . LYS A 1 429 ? 20.546 57.266 4.644 1.00 34.39 427 LYS A O 1
ATOM 3345 N N . ASP A 1 430 ? 22.244 58.194 5.820 1.00 37.81 428 ASP A N 1
ATOM 3346 C CA . ASP A 1 430 ? 22.121 59.534 5.255 1.00 37.72 428 ASP A CA 1
ATOM 3347 C C . ASP A 1 430 ? 20.805 60.236 5.578 1.00 40.04 428 ASP A C 1
ATOM 3348 O O . ASP A 1 430 ? 20.412 61.177 4.899 1.00 39.82 428 ASP A O 1
ATOM 3353 N N . ASP A 1 431 ? 20.133 59.800 6.636 1.00 38.77 429 ASP A N 1
ATOM 3354 C CA . ASP A 1 431 ? 18.894 60.455 7.034 1.00 41.40 429 ASP A CA 1
ATOM 3355 C C . ASP A 1 431 ? 19.153 61.661 7.950 1.00 42.80 429 ASP A C 1
ATOM 3356 O O . ASP A 1 431 ? 20.036 61.626 8.818 1.00 45.88 429 ASP A O 1
ATOM 3361 N N . ALA A 1 435 ? 15.698 60.660 12.634 1.00 38.32 433 ALA A N 1
ATOM 3362 C CA . ALA A 1 435 ? 14.762 59.869 13.440 1.00 37.50 433 ALA A CA 1
ATOM 3363 C C . ALA A 1 435 ? 15.387 58.556 13.878 1.00 32.32 433 ALA A C 1
ATOM 3364 O O . ALA A 1 435 ? 16.376 58.108 13.295 1.00 35.38 433 ALA A O 1
ATOM 3366 N N . ILE A 1 436 ? 14.812 57.945 14.914 1.00 33.11 434 ILE A N 1
ATOM 3367 C CA . ILE A 1 436 ? 15.293 56.664 15.430 1.00 29.06 434 ILE A CA 1
ATOM 3368 C C . ILE A 1 436 ? 14.188 55.610 15.351 1.00 25.79 434 ILE A C 1
ATOM 3369 O O . ILE A 1 436 ? 13.024 55.898 15.580 1.00 26.46 434 ILE A O 1
ATOM 3374 N N . TYR A 1 437 ? 14.562 54.386 15.022 1.00 23.86 435 TYR A N 1
ATOM 3375 C CA . TYR A 1 437 ? 13.560 53.373 14.719 1.00 22.93 435 TYR A CA 1
ATOM 3376 C C . TYR A 1 437 ? 13.763 52.109 15.542 1.00 20.82 435 TYR A C 1
ATOM 3377 O O . TYR A 1 437 ? 14.896 51.761 15.896 1.00 19.12 435 TYR A O 1
ATOM 3386 N N . LEU A 1 438 ? 12.659 51.419 15.815 1.00 17.75 436 LEU A N 1
ATOM 3387 C CA . LEU A 1 438 ? 12.722 50.060 16.307 1.00 17.87 436 LEU A CA 1
ATOM 3388 C C . LEU A 1 438 ? 13.028 49.101 15.168 1.00 16.54 436 LEU A C 1
ATOM 3389 O O . LEU A 1 438 ? 12.307 49.050 14.159 1.00 16.02 436 LEU A O 1
ATOM 3394 N N . ARG A 1 439 ? 14.096 48.340 15.323 1.00 14.78 437 ARG A N 1
ATOM 3395 C CA . ARG A 1 439 ? 14.427 47.280 14.378 1.00 14.91 437 ARG A CA 1
ATOM 3396 C C . ARG A 1 439 ? 13.771 45.958 14.822 1.00 17.72 437 ARG A C 1
ATOM 3397 O O . ARG A 1 439 ? 14.142 45.399 15.844 1.00 15.42 437 ARG A O 1
ATOM 3405 N N . THR A 1 440 ? 12.795 45.459 14.061 1.00 15.06 438 THR A N 1
ATOM 3406 C CA . THR A 1 440 ? 11.990 44.343 14.559 1.00 15.75 438 THR A CA 1
ATOM 3407 C C . THR A 1 440 ? 12.635 42.970 14.430 1.00 17.41 438 THR A C 1
ATOM 3408 O O . THR A 1 440 ? 12.221 42.015 15.097 1.00 17.11 438 THR A O 1
ATOM 3412 N N . GLY A 1 441 ? 13.603 42.849 13.534 1.00 17.90 439 GLY A N 1
ATOM 3413 C CA . GLY A 1 441 ? 14.116 41.533 13.189 1.00 18.67 439 GLY A CA 1
ATOM 3414 C C . GLY A 1 441 ? 13.249 40.794 12.188 1.00 17.39 439 GLY A C 1
ATOM 3415 O O . GLY A 1 441 ? 13.589 39.695 11.762 1.00 17.71 439 GLY A O 1
ATOM 3416 N N . ASP A 1 442 ? 12.128 41.404 11.814 1.00 16.95 440 ASP A N 1
ATOM 3417 C CA . ASP A 1 442 ? 11.186 40.830 10.853 1.00 16.52 440 ASP A CA 1
ATOM 3418 C C . ASP A 1 442 ? 11.449 41.316 9.429 1.00 17.40 440 ASP A C 1
ATOM 3419 O O . ASP A 1 442 ? 11.811 42.472 9.229 1.00 16.78 440 ASP A O 1
ATOM 3424 N N . LEU A 1 443 ? 11.268 40.435 8.440 1.00 15.85 441 LEU A N 1
ATOM 3425 C CA . LEU A 1 443 ? 11.412 40.828 7.041 1.00 17.01 441 LEU A CA 1
ATOM 3426 C C . LEU A 1 443 ? 10.022 40.923 6.414 1.00 15.27 441 LEU A C 1
ATOM 3427 O O . LEU A 1 443 ? 9.136 40.143 6.746 1.00 17.25 441 LEU A O 1
ATOM 3432 N N . GLY A 1 444 ? 9.846 41.881 5.524 1.00 14.16 442 GLY A N 1
ATOM 3433 C CA . GLY A 1 444 ? 8.602 41.988 4.782 1.00 15.85 442 GLY A CA 1
ATOM 3434 C C . GLY A 1 444 ? 8.718 43.073 3.732 1.00 16.03 442 GLY A C 1
ATOM 3435 O O . GLY A 1 444 ? 9.786 43.619 3.493 1.00 15.11 442 GLY A O 1
ATOM 3436 N N . PHE A 1 445 ? 7.585 43.403 3.141 1.00 16.27 443 PHE A N 1
ATOM 3437 C CA . PHE A 1 445 ? 7.543 44.433 2.140 1.00 17.89 443 PHE A CA 1
ATOM 3438 C C . PHE A 1 445 ? 6.210 45.154 2.177 1.00 15.88 443 PHE A C 1
ATOM 3439 O O . PHE A 1 445 ? 5.221 44.615 2.638 1.00 16.32 443 PHE A O 1
ATOM 3447 N N . LEU A 1 446 ? 6.205 46.387 1.685 1.00 16.79 444 LEU A N 1
ATOM 3448 C CA . LEU A 1 446 ? 4.981 47.168 1.555 1.00 16.60 444 LEU A CA 1
ATOM 3449 C C . LEU A 1 446 ? 4.499 47.102 0.111 1.00 18.69 444 LEU A C 1
ATOM 3450 O O . LEU A 1 446 ? 5.286 47.262 -0.828 1.00 18.75 444 LEU A O 1
ATOM 3455 N N . HIS A 1 447 ? 3.205 46.882 -0.049 1.00 16.66 445 HIS A N 1
ATOM 3456 C CA . HIS A 1 447 ? 2.586 46.879 -1.361 1.00 19.72 445 HIS A CA 1
ATOM 3457 C C . HIS A 1 447 ? 1.257 47.620 -1.279 1.00 17.82 445 HIS A C 1
ATOM 3458 O O . HIS A 1 447 ? 0.347 47.200 -0.566 1.00 19.23 445 HIS A O 1
ATOM 3465 N N . GLU A 1 448 ? 1.136 48.731 -1.993 1.00 20.64 446 GLU A N 1
ATOM 3466 C CA . GLU A 1 448 ? -0.094 49.537 -1.929 1.00 20.43 446 GLU A CA 1
ATOM 3467 C C . GLU A 1 448 ? -0.499 49.821 -0.481 1.00 18.61 446 GLU A C 1
ATOM 3468 O O . GLU A 1 448 ? -1.668 49.675 -0.070 1.00 19.30 446 GLU A O 1
ATOM 3474 N N . ASN A 1 449 ? 0.514 50.249 0.264 1.00 19.93 447 ASN A N 1
ATOM 3475 C CA . ASN A 1 449 ? 0.422 50.639 1.660 1.00 19.36 447 ASN A CA 1
ATOM 3476 C C . ASN A 1 449 ? -0.087 49.544 2.577 1.00 20.43 447 ASN A C 1
ATOM 3477 O O . ASN A 1 449 ? -0.709 49.825 3.600 1.00 19.44 447 ASN A O 1
ATOM 3482 N N . GLU A 1 450 ? 0.164 48.292 2.208 1.00 18.86 448 GLU A N 1
ATOM 3483 C CA . GLU A 1 450 ? -0.105 47.206 3.138 1.00 19.13 448 GLU A CA 1
ATOM 3484 C C . GLU A 1 450 ? 1.137 46.373 3.370 1.00 18.47 448 GLU A C 1
ATOM 3485 O O . GLU A 1 450 ? 1.955 46.180 2.460 1.00 16.92 448 GLU A O 1
ATOM 3491 N N . LEU A 1 451 ? 1.278 45.880 4.596 1.00 16.02 449 LEU A N 1
ATOM 3492 C CA . LEU A 1 451 ? 2.500 45.195 4.983 1.00 15.25 449 LEU A CA 1
ATOM 3493 C C . LEU A 1 451 ? 2.323 43.696 4.813 1.00 15.59 449 LEU A C 1
ATOM 3494 O O . LEU A 1 451 ? 1.385 43.111 5.358 1.00 15.81 449 LEU A O 1
ATOM 3499 N N . TYR A 1 452 ? 3.249 43.091 4.072 1.00 15.72 450 TYR A N 1
ATOM 3500 C CA . TYR A 1 452 ? 3.323 41.657 3.876 1.00 15.68 450 TYR A CA 1
ATOM 3501 C C . TYR A 1 452 ? 4.559 41.137 4.600 1.00 17.10 450 TYR A C 1
ATOM 3502 O O . TYR A 1 452 ? 5.682 41.421 4.204 1.00 15.32 450 TYR A O 1
ATOM 3511 N N . VAL A 1 453 ? 4.346 40.436 5.711 1.00 17.07 451 VAL A N 1
ATOM 3512 C CA . VAL A 1 453 ? 5.457 39.871 6.474 1.00 16.01 451 VAL A CA 1
ATOM 3513 C C . VAL A 1 453 ? 5.948 38.584 5.796 1.00 18.03 451 VAL A C 1
ATOM 3514 O O . VAL A 1 453 ? 5.161 37.697 5.480 1.00 17.54 451 VAL A O 1
ATOM 3518 N N . THR A 1 454 ? 7.251 38.489 5.542 1.00 17.60 452 THR A N 1
ATOM 3519 C CA . THR A 1 454 ? 7.780 37.342 4.804 1.00 18.77 452 THR A CA 1
ATOM 3520 C C . THR A 1 454 ? 8.585 36.348 5.655 1.00 20.97 452 THR A C 1
ATOM 3521 O O . THR A 1 454 ? 8.784 35.206 5.253 1.00 21.14 452 THR A O 1
ATOM 3525 N N . GLY A 1 455 ? 9.084 36.787 6.801 1.00 20.95 453 GLY A N 1
ATOM 3526 C CA . GLY A 1 455 ? 9.929 35.923 7.613 1.00 23.91 453 GLY A CA 1
ATOM 3527 C C . GLY A 1 455 ? 10.733 36.693 8.636 1.00 23.24 453 GLY A C 1
ATOM 3528 O O . GLY A 1 455 ? 10.422 37.853 8.919 1.00 19.85 453 GLY A O 1
ATOM 3529 N N . ARG A 1 456 ? 11.769 36.047 9.175 1.00 22.42 454 ARG A N 1
ATOM 3530 C CA . ARG A 1 456 ? 12.679 36.655 10.144 1.00 21.33 454 ARG A CA 1
ATOM 3531 C C . ARG A 1 456 ? 14.034 36.784 9.476 1.00 22.37 454 ARG A C 1
ATOM 3532 O O . ARG A 1 456 ? 14.368 35.986 8.609 1.00 21.78 454 ARG A O 1
ATOM 3540 N N . ILE A 1 457 ? 14.807 37.798 9.854 1.00 20.54 455 ILE A N 1
ATOM 3541 C CA . ILE A 1 457 ? 16.169 37.918 9.349 1.00 22.84 455 ILE A CA 1
ATOM 3542 C C . ILE A 1 457 ? 16.956 36.637 9.655 1.00 26.27 455 ILE A C 1
ATOM 3543 O O . ILE A 1 457 ? 17.633 36.060 8.790 1.00 22.72 455 ILE A O 1
ATOM 3548 N N . LYS A 1 458 ? 16.845 36.193 10.899 1.00 23.06 456 LYS A N 1
ATOM 3549 C CA . LYS A 1 458 ? 17.563 35.012 11.353 1.00 28.30 456 LYS A CA 1
ATOM 3550 C C . LYS A 1 458 ? 16.776 33.729 11.110 1.00 25.18 456 LYS A C 1
ATOM 3551 O O . LYS A 1 458 ? 15.583 33.654 11.395 1.00 25.51 456 LYS A O 1
ATOM 3557 N N . ASP A 1 459 ? 17.473 32.731 10.579 1.00 26.18 457 ASP A N 1
ATOM 3558 C CA . ASP A 1 459 ? 16.915 31.418 10.312 1.00 26.59 457 ASP A CA 1
ATOM 3559 C C . ASP A 1 459 ? 16.226 30.826 11.554 1.00 26.13 457 ASP A C 1
ATOM 3560 O O . ASP A 1 459 ? 16.829 30.716 12.617 1.00 24.50 457 ASP A O 1
ATOM 3565 N N . LEU A 1 460 ? 14.966 30.444 11.411 1.00 26.80 458 LEU A N 1
ATOM 3566 C CA . LEU A 1 460 ? 14.183 29.998 12.561 1.00 25.91 458 LEU A CA 1
ATOM 3567 C C . LEU A 1 460 ? 14.732 28.701 13.173 1.00 23.72 458 LEU A C 1
ATOM 3568 O O . LEU A 1 460 ? 14.619 28.466 14.374 1.00 22.17 458 LEU A O 1
ATOM 3573 N N . ILE A 1 461 ? 15.314 27.849 12.342 1.00 22.89 459 ILE A N 1
ATOM 3574 C CA . ILE A 1 461 ? 15.954 26.640 12.851 1.00 22.79 459 ILE A CA 1
ATOM 3575 C C . ILE A 1 461 ? 17.116 27.003 13.783 1.00 21.23 459 ILE A C 1
ATOM 3576 O O . ILE A 1 461 ? 17.313 26.378 14.826 1.00 16.50 459 ILE A O 1
ATOM 3581 N N . ILE A 1 462 ? 17.861 28.034 13.404 1.00 21.25 460 ILE A N 1
ATOM 3582 C CA . ILE A 1 462 ? 18.970 28.510 14.224 1.00 22.33 460 ILE A CA 1
ATOM 3583 C C . ILE A 1 462 ? 18.448 29.068 15.540 1.00 20.99 460 ILE A C 1
ATOM 3584 O O . ILE A 1 462 ? 19.012 28.823 16.602 1.00 22.51 460 ILE A O 1
ATOM 3589 N N . ILE A 1 463 ? 17.362 29.825 15.471 1.00 20.37 461 ILE A N 1
ATOM 3590 C CA . ILE A 1 463 ? 16.748 30.380 16.675 1.00 21.43 461 ILE A CA 1
ATOM 3591 C C . ILE A 1 463 ? 16.253 29.310 17.643 1.00 20.51 461 ILE A C 1
ATOM 3592 O O . ILE A 1 463 ? 16.503 29.395 18.847 1.00 19.39 461 ILE A O 1
ATOM 3597 N N . TYR A 1 464 ? 15.536 28.315 17.124 1.00 21.55 462 TYR A N 1
ATOM 3598 C CA . TYR A 1 464 ? 15.091 27.199 17.946 1.00 20.08 462 TYR A CA 1
ATOM 3599 C C . TYR A 1 464 ? 16.281 26.527 18.611 1.00 20.85 462 TYR A C 1
ATOM 3600 O O . TYR A 1 464 ? 16.200 26.147 19.779 1.00 21.51 462 TYR A O 1
ATOM 3609 N N . GLY A 1 465 ? 17.387 26.418 17.882 1.00 18.75 463 GLY A N 1
ATOM 3610 C CA . GLY A 1 465 ? 18.579 25.739 18.382 1.00 19.50 463 GLY A CA 1
ATOM 3611 C C . GLY A 1 465 ? 19.233 26.488 19.528 1.00 22.07 463 GLY A C 1
ATOM 3612 O O . GLY A 1 465 ? 19.527 25.911 20.571 1.00 19.37 463 GLY A O 1
ATOM 3613 N N . LYS A 1 466 ? 19.434 27.792 19.347 1.00 20.48 464 LYS A N 1
ATOM 3614 C CA . LYS A 1 466 ? 20.126 28.586 20.354 1.00 19.57 464 LYS A CA 1
ATOM 3615 C C . LYS A 1 466 ? 19.275 28.759 21.603 1.00 22.97 464 LYS A C 1
ATOM 3616 O O . LYS A 1 466 ? 19.805 28.965 22.694 1.00 22.07 464 LYS A O 1
ATOM 3622 N N . ASN A 1 467 ? 17.955 28.667 21.442 1.00 21.84 465 ASN A N 1
ATOM 3623 C CA . ASN A 1 467 ? 17.040 28.669 22.591 1.00 23.26 465 ASN A CA 1
ATOM 3624 C C . ASN A 1 467 ? 16.836 27.308 23.273 1.00 21.36 465 ASN A C 1
ATOM 3625 O O . ASN A 1 467 ? 16.116 27.225 24.257 1.00 21.69 465 ASN A O 1
ATOM 3630 N N . HIS A 1 468 ? 17.491 26.267 22.762 1.00 19.30 466 HIS A N 1
ATOM 3631 C CA . HIS A 1 468 ? 17.420 24.908 23.314 1.00 22.71 466 HIS A CA 1
ATOM 3632 C C . HIS A 1 468 ? 16.003 24.308 23.283 1.00 20.20 466 HIS A C 1
ATOM 3633 O O . HIS A 1 468 ? 15.686 23.436 24.085 1.00 18.73 466 HIS A O 1
ATOM 3640 N N . TYR A 1 469 ? 15.168 24.760 22.351 1.00 18.86 467 TYR A N 1
ATOM 3641 C CA . TYR A 1 469 ? 13.805 24.246 22.268 1.00 18.98 467 TYR A CA 1
ATOM 3642 C C . TYR A 1 469 ? 13.703 22.740 22.001 1.00 19.49 467 TYR A C 1
ATOM 3643 O O . TYR A 1 469 ? 12.876 22.068 22.608 1.00 20.70 467 TYR A O 1
ATOM 3652 N N . PRO A 1 470 ? 14.499 22.209 21.065 1.00 21.08 468 PRO A N 1
ATOM 3653 C CA . PRO A 1 470 ? 14.354 20.762 20.839 1.00 19.40 468 PRO A CA 1
ATOM 3654 C C . PRO A 1 470 ? 14.654 19.925 22.079 1.00 21.51 468 PRO A C 1
ATOM 3655 O O . PRO A 1 470 ? 13.852 19.069 22.479 1.00 21.30 468 PRO A O 1
ATOM 3659 N N . GLN A 1 471 ? 15.803 20.170 22.694 1.00 21.60 469 GLN A N 1
ATOM 3660 C CA . GLN A 1 471 ? 16.205 19.422 23.870 1.00 22.23 469 GLN A CA 1
ATOM 3661 C C . GLN A 1 471 ? 15.204 19.613 25.013 1.00 20.77 469 GLN A C 1
ATOM 3662 O O . GLN A 1 471 ? 14.884 18.665 25.737 1.00 20.98 469 GLN A O 1
ATOM 3668 N N . ASP A 1 472 ? 14.685 20.827 25.171 1.00 19.31 470 ASP A N 1
ATOM 3669 C CA . ASP A 1 472 ? 13.804 21.082 26.299 1.00 19.50 470 ASP A CA 1
ATOM 3670 C C . ASP A 1 472 ? 12.420 20.475 26.110 1.00 19.25 470 ASP A C 1
ATOM 3671 O O . ASP A 1 472 ? 11.789 20.054 27.076 1.00 17.71 470 ASP A O 1
ATOM 3676 N N . ILE A 1 473 ? 11.957 20.427 24.864 1.00 17.54 471 ILE A N 1
ATOM 3677 C CA . ILE A 1 473 ? 10.681 19.791 24.529 1.00 17.04 471 ILE A CA 1
ATOM 3678 C C . ILE A 1 473 ? 10.799 18.288 24.764 1.00 17.36 471 ILE A C 1
ATOM 3679 O O . ILE A 1 473 ? 9.894 17.669 25.305 1.00 15.96 471 ILE A O 1
ATOM 3684 N N . GLU A 1 474 ? 11.924 17.706 24.371 1.00 16.25 472 GLU A N 1
ATOM 3685 C CA . GLU A 1 474 ? 12.148 16.280 24.592 1.00 18.54 472 GLU A CA 1
ATOM 3686 C C . GLU A 1 474 ? 12.129 15.963 26.088 1.00 18.34 472 GLU A C 1
ATOM 3687 O O . GLU A 1 474 ? 11.545 14.960 26.514 1.00 19.56 472 GLU A O 1
ATOM 3693 N N . PHE A 1 475 ? 12.748 16.833 26.880 1.00 17.73 473 PHE A N 1
ATOM 3694 C CA . PHE A 1 475 ? 12.753 16.691 28.338 1.00 19.29 473 PHE A CA 1
ATOM 3695 C C . PHE A 1 475 ? 11.338 16.677 28.904 1.00 20.20 473 PHE A C 1
ATOM 3696 O O . PHE A 1 475 ? 11.006 15.830 29.751 1.00 20.02 473 PHE A O 1
ATOM 3704 N N . SER A 1 476 ? 10.522 17.634 28.458 1.00 18.11 474 SER A N 1
ATOM 3705 C CA . SER A 1 476 ? 9.134 17.731 28.882 1.00 17.69 474 SER A CA 1
ATOM 3706 C C . SER A 1 476 ? 8.376 16.427 28.626 1.00 18.18 474 SER A C 1
ATOM 3707 O O . SER A 1 476 ? 7.697 15.912 29.518 1.00 17.24 474 SER A O 1
ATOM 3710 N N . LEU A 1 477 ? 8.509 15.894 27.414 1.00 17.04 475 LEU A N 1
ATOM 3711 C CA . LEU A 1 477 ? 7.820 14.658 27.037 1.00 17.70 475 LEU A CA 1
ATOM 3712 C C . LEU A 1 477 ? 8.261 13.514 27.939 1.00 20.05 475 LEU A C 1
ATOM 3713 O O . LEU A 1 477 ? 7.438 12.731 28.444 1.00 20.12 475 LEU A O 1
ATOM 3726 N N . HIS A 1 479 ? 9.480 13.669 30.849 1.00 20.48 477 HIS A N 1
ATOM 3727 C CA . HIS A 1 479 ? 9.175 13.887 32.264 1.00 21.45 477 HIS A CA 1
ATOM 3728 C C . HIS A 1 479 ? 7.693 14.056 32.590 1.00 22.90 477 HIS A C 1
ATOM 3729 O O . HIS A 1 479 ? 7.304 14.277 33.747 1.00 24.03 477 HIS A O 1
ATOM 3736 N N . SER A 1 480 ? 6.855 13.927 31.573 1.00 21.67 478 SER A N 1
ATOM 3737 C CA . SER A 1 480 ? 5.416 14.009 31.774 1.00 19.69 478 SER A CA 1
ATOM 3738 C C . SER A 1 480 ? 4.891 12.591 31.857 1.00 21.55 478 SER A C 1
ATOM 3739 O O . SER A 1 480 ? 5.598 11.650 31.499 1.00 21.44 478 SER A O 1
ATOM 3742 N N . PRO A 1 481 ? 3.649 12.436 32.329 1.00 22.78 479 PRO A N 1
ATOM 3743 C CA . PRO A 1 481 ? 3.023 11.108 32.452 1.00 23.48 479 PRO A CA 1
ATOM 3744 C C . PRO A 1 481 ? 2.863 10.441 31.089 1.00 22.36 479 PRO A C 1
ATOM 3745 O O . PRO A 1 481 ? 2.685 9.222 31.003 1.00 21.40 479 PRO A O 1
ATOM 3749 N N . LEU A 1 482 ? 2.936 11.232 30.027 1.00 20.34 480 LEU A N 1
ATOM 3750 C CA . LEU A 1 482 ? 2.844 10.671 28.686 1.00 21.59 480 LEU A CA 1
ATOM 3751 C C . LEU A 1 482 ? 3.949 9.651 28.429 1.00 18.16 480 LEU A C 1
ATOM 3752 O O . LEU A 1 482 ? 3.772 8.747 27.641 1.00 18.60 480 LEU A O 1
ATOM 3757 N N . HIS A 1 483 ? 5.099 9.796 29.071 1.00 19.57 481 HIS A N 1
ATOM 3758 C CA . HIS A 1 483 ? 6.204 8.893 28.758 1.00 20.18 481 HIS A CA 1
ATOM 3759 C C . HIS A 1 483 ? 5.847 7.430 29.021 1.00 21.64 481 HIS A C 1
ATOM 3760 O O . HIS A 1 483 ? 6.473 6.527 28.459 1.00 18.36 481 HIS A O 1
ATOM 3767 N N . HIS A 1 484 ? 4.838 7.191 29.861 1.00 19.28 482 HIS A N 1
ATOM 3768 C CA . HIS A 1 484 ? 4.432 5.816 30.153 1.00 21.09 482 HIS A CA 1
ATOM 3769 C C . HIS A 1 484 ? 3.894 5.000 28.957 1.00 20.45 482 HIS A C 1
ATOM 3770 O O . HIS A 1 484 ? 3.835 3.780 29.033 1.00 20.69 482 HIS A O 1
ATOM 3777 N N . VAL A 1 485 ? 3.515 5.663 27.861 1.00 17.96 483 VAL A N 1
ATOM 3778 C CA . VAL A 1 485 ? 3.026 4.949 26.687 1.00 17.55 483 VAL A CA 1
ATOM 3779 C C . VAL A 1 485 ? 4.017 5.098 25.529 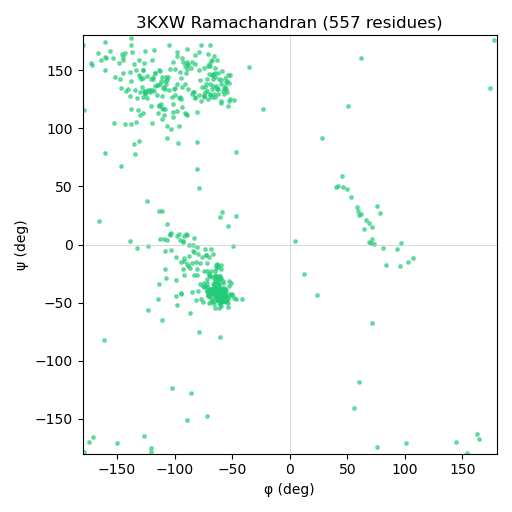1.00 17.21 483 VAL A C 1
ATOM 3780 O O . VAL A 1 485 ? 3.756 4.642 24.425 1.00 17.74 483 VAL A O 1
ATOM 3784 N N . LEU A 1 486 ? 5.155 5.730 25.798 1.00 16.94 484 LEU A N 1
ATOM 3785 C CA . LEU A 1 486 ? 6.129 6.013 24.746 1.00 16.20 484 LEU A CA 1
ATOM 3786 C C . LEU A 1 486 ? 7.466 5.340 24.980 1.00 17.64 484 LEU A C 1
ATOM 3787 O O . LEU A 1 486 ? 7.765 4.867 26.086 1.00 17.72 484 LEU A O 1
ATOM 3792 N N . GLY A 1 487 ? 8.285 5.347 23.931 1.00 18.73 485 GLY A N 1
ATOM 3793 C CA . GLY A 1 487 ? 9.689 5.009 24.048 1.00 19.30 485 GLY A CA 1
ATOM 3794 C C . GLY A 1 487 ? 10.458 6.316 24.027 1.00 20.28 485 GLY A C 1
ATOM 3795 O O . GLY A 1 487 ? 10.191 7.224 24.833 1.00 19.52 485 GLY A O 1
ATOM 3796 N N . LYS A 1 488 ? 11.390 6.415 23.086 1.00 20.19 486 LYS A N 1
ATOM 3797 C CA . LYS A 1 488 ? 12.156 7.638 22.874 1.00 23.27 486 LYS A CA 1
ATOM 3798 C C . LYS A 1 488 ? 11.417 8.680 22.026 1.00 19.62 486 LYS A C 1
ATOM 3799 O O . LYS A 1 488 ? 10.448 8.374 21.328 1.00 17.63 486 LYS A O 1
ATOM 3805 N N . CYS A 1 489 ? 11.883 9.921 22.086 1.00 19.89 487 CYS A N 1
ATOM 3806 C CA . CYS A 1 489 ? 11.244 10.982 21.325 1.00 17.71 487 CYS A CA 1
ATOM 3807 C C . CYS A 1 489 ? 12.279 11.977 20.787 1.00 18.39 487 CYS A C 1
ATOM 3808 O O . CYS A 1 489 ? 13.424 12.019 21.236 1.00 18.39 487 CYS A O 1
ATOM 3811 N N . ALA A 1 490 ? 11.850 12.790 19.841 1.00 17.27 488 ALA A N 1
ATOM 3812 C CA . ALA A 1 490 ? 12.716 13.797 19.267 1.00 16.39 488 ALA A CA 1
ATOM 3813 C C . ALA A 1 490 ? 11.831 14.942 18.796 1.00 16.45 488 ALA A C 1
ATOM 3814 O O . ALA A 1 490 ? 10.706 14.715 18.376 1.00 17.44 488 ALA A O 1
ATOM 3816 N N . ALA A 1 491 ? 12.332 16.167 18.923 1.00 15.76 489 ALA A N 1
ATOM 3817 C CA . ALA A 1 491 ? 11.610 17.353 18.466 1.00 16.00 489 ALA A CA 1
ATOM 3818 C C . ALA A 1 491 ? 12.543 18.179 17.599 1.00 17.99 489 ALA A C 1
ATOM 3819 O O . ALA A 1 491 ? 13.713 18.292 17.894 1.00 18.62 489 ALA A O 1
ATOM 3821 N N . PHE A 1 492 ? 12.009 18.769 16.541 1.00 17.67 490 PHE A N 1
ATOM 3822 C CA . PHE A 1 492 ? 12.827 19.562 15.646 1.00 19.62 490 PHE A CA 1
ATOM 3823 C C . PHE A 1 492 ? 11.924 20.364 14.754 1.00 19.72 490 PHE A C 1
ATOM 3824 O O . PHE A 1 492 ? 10.741 20.055 14.617 1.00 17.82 490 PHE A O 1
ATOM 3832 N N . VAL A 1 493 ? 12.496 21.369 14.106 1.00 20.35 491 VAL A N 1
ATOM 3833 C CA . VAL A 1 493 ? 11.735 22.186 13.171 1.00 21.37 491 VAL A CA 1
ATOM 3834 C C . VAL A 1 493 ? 12.147 21.908 11.744 1.00 25.60 491 VAL A C 1
ATOM 3835 O O . VAL A 1 493 ? 13.342 21.848 11.424 1.00 24.60 491 VAL A O 1
ATOM 3839 N N . ILE A 1 494 ? 11.141 21.743 10.892 1.00 25.02 492 ILE A N 1
ATOM 3840 C CA . ILE A 1 494 ? 11.318 21.470 9.474 1.00 26.71 492 ILE A CA 1
ATOM 3841 C C . ILE A 1 494 ? 10.893 22.698 8.705 1.00 27.90 492 ILE A C 1
ATOM 3842 O O . ILE A 1 494 ? 9.860 23.282 9.024 1.00 24.93 492 ILE A O 1
ATOM 3847 N N . GLN A 1 495 ? 11.680 23.110 7.713 1.00 28.20 493 GLN A N 1
ATOM 3848 C CA . GLN A 1 495 ? 11.206 24.160 6.807 1.00 29.03 493 GLN A CA 1
ATOM 3849 C C . GLN A 1 495 ? 10.634 23.499 5.573 1.00 32.47 493 GLN A C 1
ATOM 3850 O O . GLN A 1 495 ? 11.295 22.684 4.943 1.00 31.21 493 GLN A O 1
ATOM 3856 N N . GLU A 1 496 ? 9.397 23.836 5.238 1.00 31.49 494 GLU A N 1
ATOM 3857 C CA . GLU A 1 496 ? 8.665 23.068 4.250 1.00 34.56 494 GLU A CA 1
ATOM 3858 C C . GLU A 1 496 ? 7.816 24.004 3.403 1.00 37.89 494 GLU A C 1
ATOM 3859 O O . GLU A 1 496 ? 6.766 24.472 3.842 1.00 36.58 494 GLU A O 1
ATOM 3865 N N . GLU A 1 497 ? 8.291 24.258 2.184 1.00 39.45 495 GLU A N 1
ATOM 3866 C CA . GLU A 1 497 ? 7.792 25.326 1.309 1.00 40.84 495 GLU A CA 1
ATOM 3867 C C . GLU A 1 497 ? 7.197 26.523 2.040 1.00 37.87 495 GLU A C 1
ATOM 3868 O O . GLU A 1 497 ? 6.004 26.564 2.366 1.00 37.36 495 GLU A O 1
ATOM 3874 N N . HIS A 1 498 ? 8.061 27.496 2.302 1.00 35.87 496 HIS A N 1
ATOM 3875 C CA . HIS A 1 498 ? 7.615 28.795 2.764 1.00 34.20 496 HIS A CA 1
ATOM 3876 C C . HIS A 1 498 ? 7.066 28.813 4.194 1.00 33.19 496 HIS A C 1
ATOM 3877 O O . HIS A 1 498 ? 6.634 29.859 4.653 1.00 33.41 496 HIS A O 1
ATOM 3884 N N . GLU A 1 499 ? 7.069 27.672 4.886 1.00 29.24 497 GLU A N 1
ATOM 3885 C CA . GLU A 1 499 ? 6.634 27.622 6.284 1.00 30.65 497 GLU A CA 1
ATOM 3886 C C . GLU A 1 499 ? 7.566 26.804 7.173 1.00 28.33 497 GLU A C 1
ATOM 3887 O O . GLU A 1 499 ? 8.288 25.916 6.701 1.00 28.37 497 GLU A O 1
ATOM 3893 N N . TYR A 1 500 ? 7.548 27.108 8.463 1.00 23.47 498 TYR A N 1
ATOM 3894 C CA . TYR A 1 500 ? 8.289 26.298 9.419 1.00 24.33 498 TYR A CA 1
ATOM 3895 C C . TYR A 1 500 ? 7.316 25.485 10.261 1.00 24.70 498 TYR A C 1
ATOM 3896 O O . TYR A 1 500 ? 6.267 25.982 10.641 1.00 21.95 498 TYR A O 1
ATOM 3905 N N . LYS A 1 501 ? 7.664 24.235 10.550 1.00 21.33 499 LYS A N 1
ATOM 3906 C CA . LYS A 1 501 ? 6.758 23.363 11.307 1.00 21.66 499 LYS A CA 1
ATOM 3907 C C . LYS A 1 501 ? 7.512 22.680 12.437 1.00 20.22 499 LYS A C 1
ATOM 3908 O O . LYS A 1 501 ? 8.430 21.921 12.188 1.00 18.69 499 LYS A O 1
ATOM 3914 N N . LEU A 1 502 ? 7.136 22.985 13.670 1.00 18.00 500 LEU A N 1
ATOM 3915 C CA . LEU A 1 502 ? 7.667 22.271 14.811 1.00 16.24 500 LEU A CA 1
ATOM 3916 C C . LEU A 1 502 ? 7.145 20.847 14.751 1.00 15.77 500 LEU A C 1
ATOM 3917 O O . LEU A 1 502 ? 5.933 20.622 14.664 1.00 16.96 500 LEU A O 1
ATOM 3922 N N . THR A 1 503 ? 8.051 19.887 14.818 1.00 15.03 501 THR A N 1
ATOM 3923 C CA . THR A 1 503 ? 7.690 18.486 14.582 1.00 16.79 501 THR A CA 1
ATOM 3924 C C . THR A 1 503 ? 8.127 17.647 15.756 1.00 16.77 501 THR A C 1
ATOM 3925 O O . THR A 1 503 ? 9.246 17.772 16.197 1.00 15.04 501 THR A O 1
ATOM 3929 N N . VAL A 1 504 ? 7.246 16.789 16.262 1.00 15.34 502 VAL A N 1
ATOM 3930 C CA . VAL A 1 504 ? 7.601 15.928 17.377 1.00 15.92 502 VAL A CA 1
ATOM 3931 C C . VAL A 1 504 ? 7.434 14.494 16.914 1.00 14.14 502 VAL A C 1
ATOM 3932 O O . VAL A 1 504 ? 6.403 14.154 16.359 1.00 15.15 502 VAL A O 1
ATOM 3944 N N . CYS A 1 506 ? 7.599 10.416 18.231 1.00 15.40 504 CYS A N 1
ATOM 3945 C CA . CYS A 1 506 ? 7.643 9.587 19.437 1.00 16.31 504 CYS A CA 1
ATOM 3946 C C . CYS A 1 506 ? 7.549 8.128 19.077 1.00 15.64 504 CYS A C 1
ATOM 3947 O O . CYS A 1 506 ? 6.713 7.755 18.268 1.00 16.10 504 CYS A O 1
ATOM 3950 N N . GLU A 1 507 ? 8.393 7.297 19.678 1.00 16.99 505 GLU A N 1
ATOM 3951 C CA . GLU A 1 507 ? 8.153 5.854 19.649 1.00 17.02 505 GLU A CA 1
ATOM 3952 C C . GLU A 1 507 ? 6.965 5.579 20.573 1.00 16.75 505 GLU A C 1
ATOM 3953 O O . GLU A 1 507 ? 6.822 6.241 21.605 1.00 17.10 505 GLU A O 1
ATOM 3959 N N . VAL A 1 508 ? 6.103 4.638 20.205 1.00 16.30 506 VAL A N 1
ATOM 3960 C CA . VAL A 1 508 ? 5.029 4.235 21.093 1.00 15.43 506 VAL A CA 1
ATOM 3961 C C . VAL A 1 508 ? 5.258 2.787 21.480 1.00 16.25 506 VAL A C 1
ATOM 3962 O O . VAL A 1 508 ? 5.645 1.971 20.638 1.00 16.45 506 VAL A O 1
ATOM 3966 N N . LYS A 1 509 ? 5.053 2.471 22.758 1.00 14.96 507 LYS A N 1
ATOM 3967 C CA . LYS A 1 509 ? 5.217 1.092 23.202 1.00 18.18 507 LYS A CA 1
ATOM 3968 C C . LYS A 1 509 ? 4.312 0.153 22.422 1.00 17.29 507 LYS A C 1
ATOM 3969 O O . LYS A 1 509 ? 4.734 -0.922 22.032 1.00 20.44 507 LYS A O 1
ATOM 3975 N N . ASN A 1 510 ? 3.056 0.552 22.252 1.00 16.67 508 ASN A N 1
ATOM 3976 C CA . ASN A 1 510 ? 2.039 -0.268 21.601 1.00 17.19 508 ASN A CA 1
ATOM 3977 C C . ASN A 1 510 ? 1.715 0.246 20.202 1.00 17.98 508 ASN A C 1
ATOM 3978 O O . ASN A 1 510 ? 0.971 1.229 20.027 1.00 18.46 508 ASN A O 1
ATOM 3983 N N . ARG A 1 511 ? 2.275 -0.428 19.206 1.00 19.52 509 ARG A N 1
ATOM 3984 C CA . ARG A 1 511 ? 2.161 0.015 17.813 1.00 20.25 509 ARG A CA 1
ATOM 3985 C C . ARG A 1 511 ? 0.774 -0.195 17.228 1.00 20.85 509 ARG A C 1
ATOM 3986 O O . ARG A 1 511 ? 0.483 0.269 16.122 1.00 21.35 509 ARG A O 1
ATOM 3994 N N . PHE A 1 512 ? -0.072 -0.896 17.969 1.00 19.91 510 PHE A N 1
ATOM 3995 C CA . PHE A 1 512 ? -1.469 -1.055 17.587 1.00 21.37 510 PHE A CA 1
ATOM 3996 C C . PHE A 1 512 ? -2.363 -0.014 18.237 1.00 18.52 510 PHE A C 1
ATOM 3997 O O . PHE A 1 512 ? -3.579 -0.128 18.157 1.00 19.98 510 PHE A O 1
ATOM 4013 N N . ASP A 1 514 ? -4.967 2.317 19.273 1.00 20.31 512 ASP A N 1
ATOM 4014 C CA . ASP A 1 514 ? -6.198 2.546 18.503 1.00 20.50 512 ASP A CA 1
ATOM 4015 C C . ASP A 1 514 ? -6.415 4.026 18.187 1.00 19.85 512 ASP A C 1
ATOM 4016 O O . ASP A 1 514 ? -5.731 4.891 18.752 1.00 20.33 512 ASP A O 1
ATOM 4021 N N . ASP A 1 515 ? -7.342 4.328 17.275 1.00 21.78 513 ASP A N 1
ATOM 4022 C CA . ASP A 1 515 ? -7.474 5.714 16.782 1.00 23.22 513 ASP A CA 1
ATOM 4023 C C . ASP A 1 515 ? -7.837 6.718 17.863 1.00 22.62 513 ASP A C 1
ATOM 4024 O O . ASP A 1 515 ? -7.349 7.845 17.856 1.00 22.59 513 ASP A O 1
ATOM 4029 N N . VAL A 1 516 ? -8.688 6.320 18.800 1.00 21.33 514 VAL A N 1
ATOM 4030 C CA . VAL A 1 516 ? -9.027 7.226 19.882 1.00 22.10 514 VAL A CA 1
ATOM 4031 C C . VAL A 1 516 ? -7.825 7.539 20.768 1.00 20.27 514 VAL A C 1
ATOM 4032 O O . VAL A 1 516 ? -7.604 8.704 21.142 1.00 19.03 514 VAL A O 1
ATOM 4036 N N . ALA A 1 517 ? -7.047 6.514 21.104 1.00 18.48 515 ALA A N 1
ATOM 4037 C CA . ALA A 1 517 ? -5.884 6.709 21.969 1.00 20.05 515 ALA A CA 1
ATOM 4038 C C . ALA A 1 517 ? -4.864 7.602 21.261 1.00 19.12 515 ALA A C 1
ATOM 4039 O O . ALA A 1 517 ? -4.239 8.469 21.882 1.00 19.79 515 ALA A O 1
ATOM 4041 N N . GLN A 1 518 ? -4.715 7.395 19.957 1.00 17.91 516 GLN A N 1
ATOM 4042 C CA . GLN A 1 518 ? -3.815 8.213 19.162 1.00 19.45 516 GLN A CA 1
ATOM 4043 C C . GLN A 1 518 ? -4.242 9.678 19.236 1.00 19.53 516 GLN A C 1
ATOM 4044 O O . GLN A 1 518 ? -3.447 10.553 19.562 1.00 17.16 516 GLN A O 1
ATOM 4050 N N . ASP A 1 519 ? -5.510 9.933 18.941 1.00 18.54 517 ASP A N 1
ATOM 4051 C CA . ASP A 1 519 ? -6.041 11.286 19.030 1.00 20.20 517 ASP A CA 1
ATOM 4052 C C . ASP A 1 519 ? -5.806 11.942 20.377 1.00 20.36 517 ASP A C 1
ATOM 4053 O O . ASP A 1 519 ? -5.376 13.098 20.434 1.00 20.30 517 ASP A O 1
ATOM 4058 N N . ASN A 1 520 ? -6.095 11.215 21.456 1.00 18.13 518 ASN A N 1
ATOM 4059 C CA . ASN A 1 520 ? -5.858 11.693 22.812 1.00 19.89 518 ASN A CA 1
ATOM 4060 C C . ASN A 1 520 ? -4.383 11.996 23.015 1.00 20.58 518 ASN A C 1
ATOM 4061 O O . ASN A 1 520 ? -4.018 13.031 23.565 1.00 20.82 518 ASN A O 1
ATOM 4066 N N . LEU A 1 521 ? -3.531 11.090 22.549 1.00 18.04 519 LEU A N 1
ATOM 4067 C CA . LEU A 1 521 ? -2.085 11.276 22.690 1.00 19.20 519 LEU A CA 1
ATOM 4068 C C . LEU A 1 521 ? -1.604 12.537 21.969 1.00 16.02 519 LEU A C 1
ATOM 4069 O O . LEU A 1 521 ? -0.850 13.318 22.545 1.00 16.23 519 LEU A O 1
ATOM 4074 N N . PHE A 1 522 ? -2.037 12.714 20.720 1.00 16.17 520 PHE A N 1
ATOM 4075 C CA . PHE A 1 522 ? -1.694 13.903 19.925 1.00 18.62 520 PHE A CA 1
ATOM 4076 C C . PHE A 1 522 ? -2.106 15.180 20.657 1.00 17.68 520 PHE A C 1
ATOM 4077 O O . PHE A 1 522 ? -1.344 16.137 20.732 1.00 16.89 520 PHE A O 1
ATOM 4085 N N . ASN A 1 523 ? -3.324 15.192 21.184 1.00 18.41 521 ASN A N 1
ATOM 4086 C CA . ASN A 1 523 ? -3.798 16.344 21.950 1.00 20.01 521 ASN A CA 1
ATOM 4087 C C . ASN A 1 523 ? -2.997 16.605 23.226 1.00 18.66 521 ASN A C 1
ATOM 4088 O O . ASN A 1 523 ? -2.724 17.754 23.568 1.00 18.30 521 ASN A O 1
ATOM 4093 N N . GLU A 1 524 ? -2.604 15.536 23.917 1.00 19.33 522 GLU A N 1
ATOM 4094 C CA . GLU A 1 524 ? -1.815 15.665 25.141 1.00 19.47 522 GLU A CA 1
ATOM 4095 C C . GLU A 1 524 ? -0.449 16.221 24.825 1.00 17.51 522 GLU A C 1
ATOM 4096 O O . GLU A 1 524 ? 0.100 17.032 25.577 1.00 18.07 522 GLU A O 1
ATOM 4102 N N . ILE A 1 525 ? 0.115 15.777 23.709 1.00 16.03 523 ILE A N 1
ATOM 4103 C CA . ILE A 1 525 ? 1.404 16.290 23.315 1.00 17.10 523 ILE A CA 1
ATOM 4104 C C . ILE A 1 525 ? 1.288 17.784 22.996 1.00 16.91 523 ILE A C 1
ATOM 4105 O O . ILE A 1 525 ? 2.068 18.591 23.489 1.00 16.73 523 ILE A O 1
ATOM 4110 N N . PHE A 1 526 ? 0.295 18.151 22.197 1.00 15.72 524 PHE A N 1
ATOM 4111 C CA . PHE A 1 526 ? 0.123 19.559 21.862 1.00 15.83 524 PHE A CA 1
ATOM 4112 C C . PHE A 1 526 ? -0.012 20.419 23.118 1.00 17.26 524 PHE A C 1
ATOM 4113 O O . PHE A 1 526 ? 0.677 21.443 23.271 1.00 16.63 524 PHE A O 1
ATOM 4121 N N . GLU A 1 527 ? -0.871 19.996 24.034 1.00 18.30 525 GLU A N 1
ATOM 4122 C CA . GLU A 1 527 ? -1.064 20.736 25.293 1.00 20.39 525 GLU A CA 1
ATOM 4123 C C . GLU A 1 527 ? 0.205 20.849 26.151 1.00 21.04 525 GLU A C 1
ATOM 4124 O O . GLU A 1 527 ? 0.531 21.911 26.689 1.00 20.36 525 GLU A O 1
ATOM 4130 N N . LEU A 1 528 ? 0.948 19.756 26.253 1.00 19.69 526 LEU A N 1
ATOM 4131 C CA . LEU A 1 528 ? 2.183 19.764 27.027 1.00 17.04 526 LEU A CA 1
ATOM 4132 C C . LEU A 1 528 ? 3.190 20.781 26.543 1.00 17.87 526 LEU A C 1
ATOM 4133 O O . LEU A 1 528 ? 3.758 21.526 27.341 1.00 20.34 526 LEU A O 1
ATOM 4138 N N . VAL A 1 529 ? 3.444 20.803 25.236 1.00 16.77 527 VAL A N 1
ATOM 4139 C CA . VAL A 1 529 ? 4.446 21.704 24.689 1.00 18.73 527 VAL A CA 1
ATOM 4140 C C . VAL A 1 529 ? 3.965 23.168 24.784 1.00 17.53 527 VAL A C 1
ATOM 4141 O O . VAL A 1 529 ? 4.740 24.081 25.063 1.00 18.32 527 VAL A O 1
ATOM 4145 N N . TYR A 1 530 ? 2.684 23.378 24.544 1.00 18.50 528 TYR A N 1
ATOM 4146 C CA . TYR A 1 530 ? 2.117 24.720 24.673 1.00 17.77 528 TYR A CA 1
ATOM 4147 C C . TYR A 1 530 ? 2.298 25.281 26.087 1.00 20.02 528 TYR A C 1
ATOM 4148 O O . TYR A 1 530 ? 2.724 26.433 26.258 1.00 22.77 528 TYR A O 1
ATOM 4157 N N . GLU A 1 531 ? 1.992 24.460 27.085 1.00 19.39 529 GLU A N 1
ATOM 4158 C CA . GLU A 1 531 ? 2.099 24.851 28.497 1.00 23.71 529 GLU A CA 1
ATOM 4159 C C . GLU A 1 531 ? 3.529 25.024 29.002 1.00 24.91 529 GLU A C 1
ATOM 4160 O O . GLU A 1 531 ? 3.828 25.996 29.693 1.00 24.46 529 GLU A O 1
ATOM 4166 N N . ASN A 1 532 ? 4.410 24.090 28.641 1.00 21.63 530 ASN A N 1
ATOM 4167 C CA . ASN A 1 532 ? 5.789 24.113 29.110 1.00 21.45 530 ASN A CA 1
ATOM 4168 C C . ASN A 1 532 ? 6.700 25.062 28.345 1.00 22.95 530 ASN A C 1
ATOM 4169 O O . ASN A 1 532 ? 7.698 25.527 28.893 1.00 23.71 530 ASN A O 1
ATOM 4174 N N . HIS A 1 533 ? 6.374 25.349 27.086 1.00 21.67 531 HIS A N 1
ATOM 4175 C CA . HIS A 1 533 ? 7.307 26.078 26.217 1.00 22.95 531 HIS A CA 1
ATOM 4176 C C . HIS A 1 533 ? 6.716 27.242 25.431 1.00 22.09 531 HIS A C 1
ATOM 4177 O O . HIS A 1 533 ? 7.433 27.962 24.723 1.00 22.39 531 HIS A O 1
ATOM 4184 N N . GLN A 1 534 ? 5.415 27.429 25.565 1.00 22.12 532 GLN A N 1
ATOM 4185 C CA . GLN A 1 534 ? 4.719 28.458 24.789 1.00 23.67 532 GLN A CA 1
ATOM 4186 C C . GLN A 1 534 ? 5.001 28.288 23.304 1.00 25.78 532 GLN A C 1
ATOM 4187 O O . GLN A 1 534 ? 5.214 29.273 22.593 1.00 24.06 532 GLN A O 1
ATOM 4193 N N . LEU A 1 535 ? 5.009 27.036 22.835 1.00 19.67 533 LEU A N 1
ATOM 4194 C CA . LEU A 1 535 ? 5.186 26.758 21.422 1.00 20.79 533 LEU A CA 1
ATOM 4195 C C . LEU A 1 535 ? 4.047 25.868 20.930 1.00 18.78 533 LEU A C 1
ATOM 4196 O O . LEU A 1 535 ? 3.433 25.161 21.726 1.00 18.86 533 LEU A O 1
ATOM 4201 N N . GLU A 1 536 ? 3.768 25.917 19.631 1.00 17.04 534 GLU A N 1
ATOM 4202 C CA . GLU A 1 536 ? 2.718 25.080 19.042 1.00 18.53 534 GLU A CA 1
ATOM 4203 C C . GLU A 1 536 ? 3.268 23.987 18.134 1.00 17.74 534 GLU A C 1
ATOM 4204 O O . GLU A 1 536 ? 3.862 24.288 17.103 1.00 17.84 534 GLU A O 1
ATOM 4210 N N . VAL A 1 537 ? 3.043 22.721 18.495 1.00 17.73 535 VAL A N 1
ATOM 4211 C CA . VAL A 1 537 ? 3.432 21.598 17.617 1.00 16.57 535 VAL A CA 1
ATOM 4212 C C . VAL A 1 537 ? 2.575 21.520 16.355 1.00 18.04 535 VAL A C 1
ATOM 4213 O O . VAL A 1 537 ? 1.346 21.526 16.432 1.00 19.24 535 VAL A O 1
ATOM 4217 N N . HIS A 1 538 ? 3.214 21.424 15.187 1.00 18.35 536 HIS A N 1
ATOM 4218 C CA . HIS A 1 538 ? 2.481 21.415 13.928 1.00 18.14 536 HIS A CA 1
ATOM 4219 C C . HIS A 1 538 ? 2.284 20.015 13.385 1.00 18.39 536 HIS A C 1
ATOM 4220 O O . HIS A 1 538 ? 1.273 19.718 12.722 1.00 17.13 536 HIS A O 1
ATOM 4227 N N . THR A 1 539 ? 3.246 19.152 13.696 1.00 16.38 537 THR A N 1
ATOM 4228 C CA . THR A 1 539 ? 3.260 17.812 13.165 1.00 15.61 537 THR A CA 1
ATOM 4229 C C . THR A 1 539 ? 3.713 16.851 14.251 1.00 15.61 537 THR A C 1
ATOM 4230 O O . THR A 1 539 ? 4.695 17.104 14.948 1.00 14.41 537 THR A O 1
ATOM 4234 N N . ILE A 1 540 ? 3.000 15.742 14.400 1.00 14.19 538 ILE A N 1
ATOM 4235 C CA . ILE A 1 540 ? 3.442 14.695 15.323 1.00 16.86 538 ILE A CA 1
ATOM 4236 C C . ILE A 1 540 ? 3.496 13.376 14.590 1.00 16.65 538 ILE A C 1
ATOM 4237 O O . ILE A 1 540 ? 2.537 13.013 13.912 1.00 16.36 538 ILE A O 1
ATOM 4242 N N . VAL A 1 541 ? 4.604 12.653 14.746 1.00 17.18 539 VAL A N 1
ATOM 4243 C CA . VAL A 1 541 ? 4.756 11.355 14.089 1.00 18.74 539 VAL A CA 1
ATOM 4244 C C . VAL A 1 541 ? 4.999 10.260 15.123 1.00 17.61 539 VAL A C 1
ATOM 4245 O O . VAL A 1 541 ? 5.861 10.408 15.991 1.00 15.65 539 VAL A O 1
ATOM 4249 N N . LEU A 1 542 ? 4.253 9.162 15.004 1.00 19.30 540 LEU A N 1
ATOM 4250 C CA . LEU A 1 542 ? 4.358 8.041 15.925 1.00 17.42 540 LEU A CA 1
ATOM 4251 C C . LEU A 1 542 ? 5.021 6.900 15.161 1.00 18.36 540 LEU A C 1
ATOM 4252 O O . LEU A 1 542 ? 4.667 6.643 14.018 1.00 19.64 540 LEU A O 1
ATOM 4257 N N . ILE A 1 543 ? 5.982 6.242 15.796 1.00 17.26 541 ILE A N 1
ATOM 4258 C CA . ILE A 1 543 ? 6.672 5.103 15.209 1.00 20.39 541 ILE A CA 1
ATOM 4259 C C . ILE A 1 543 ? 6.816 4.005 16.270 1.00 19.91 541 ILE A C 1
ATOM 4260 O O . ILE A 1 543 ? 6.636 4.270 17.452 1.00 18.46 541 ILE A O 1
ATOM 4265 N N . PRO A 1 544 ? 7.152 2.772 15.849 1.00 23.17 542 PRO A N 1
ATOM 4266 C CA . PRO A 1 544 ? 7.268 1.653 16.795 1.00 21.45 542 PRO A CA 1
ATOM 4267 C C . PRO A 1 544 ? 8.450 1.785 17.750 1.00 21.37 542 PRO A C 1
ATOM 4268 O O . PRO A 1 544 ? 9.415 2.498 17.481 1.00 21.16 542 PRO A O 1
ATOM 4272 N N . LEU A 1 545 ? 8.355 1.084 18.874 1.00 20.67 543 LEU A N 1
ATOM 4273 C CA . LEU A 1 545 ? 9.446 0.976 19.830 1.00 24.64 543 LEU A CA 1
ATOM 4274 C C . LEU A 1 545 ? 10.738 0.533 19.164 1.00 25.43 543 LEU A C 1
ATOM 4275 O O . LEU A 1 545 ? 10.721 -0.249 18.218 1.00 26.70 543 LEU A O 1
ATOM 4280 N N . LYS A 1 546 ? 11.853 1.053 19.676 1.00 29.16 544 LYS A N 1
ATOM 4281 C CA . LYS A 1 546 ? 13.193 0.703 19.187 1.00 32.98 544 LYS A CA 1
ATOM 4282 C C . LYS A 1 546 ? 13.442 1.126 17.731 1.00 32.25 544 LYS A C 1
ATOM 4283 O O . LYS A 1 546 ? 14.423 0.715 17.113 1.00 34.07 544 LYS A O 1
ATOM 4289 N N . ALA A 1 547 ? 12.571 1.963 17.181 1.00 28.71 545 ALA A N 1
ATOM 4290 C CA . ALA A 1 547 ? 12.731 2.361 15.789 1.00 28.91 545 ALA A CA 1
ATOM 4291 C C . ALA A 1 547 ? 13.810 3.443 15.642 1.00 30.84 545 ALA A C 1
ATOM 4292 O O . ALA A 1 547 ? 14.336 3.652 14.555 1.00 34.38 545 ALA A O 1
ATOM 4302 N N . PRO A 1 549 ? 17.631 4.520 16.622 1.00 35.03 547 PRO A N 1
ATOM 4303 C CA . PRO A 1 549 ? 18.841 3.782 17.000 1.00 35.55 547 PRO A CA 1
ATOM 4304 C C . PRO A 1 549 ? 19.298 4.119 18.420 1.00 36.55 547 PRO A C 1
ATOM 4305 O O . PRO A 1 549 ? 19.098 5.248 18.885 1.00 34.23 547 PRO A O 1
ATOM 4309 N N . HIS A 1 550 ? 19.892 3.146 19.106 1.00 34.24 548 HIS A N 1
ATOM 4310 C CA . HIS A 1 550 ? 20.405 3.392 20.443 1.00 33.56 548 HIS A CA 1
ATOM 4311 C C . HIS A 1 550 ? 21.384 4.549 20.409 1.00 35.08 548 HIS A C 1
ATOM 4312 O O . HIS A 1 550 ? 22.234 4.638 19.516 1.00 33.98 548 HIS A O 1
ATOM 4319 N N . THR A 1 551 ? 21.259 5.439 21.383 1.00 34.23 549 THR A N 1
ATOM 4320 C CA . THR A 1 551 ? 22.194 6.543 21.521 1.00 34.72 549 THR A CA 1
ATOM 4321 C C . THR A 1 551 ? 21.935 7.264 22.823 1.00 35.43 549 THR A C 1
ATOM 4322 O O . THR A 1 551 ? 20.827 7.239 23.361 1.00 36.38 549 THR A O 1
ATOM 4326 N N . THR A 1 552 ? 22.973 7.902 23.335 1.00 33.56 550 THR A N 1
ATOM 4327 C CA . THR A 1 552 ? 22.855 8.665 24.553 1.00 35.82 550 THR A CA 1
ATOM 4328 C C . THR A 1 552 ? 22.814 10.140 24.163 1.00 35.34 550 THR A C 1
ATOM 4329 O O . THR A 1 552 ? 22.875 11.010 25.022 1.00 36.05 550 THR A O 1
ATOM 4333 N N . SER A 1 553 ? 22.700 10.406 22.860 1.00 34.58 551 SER A N 1
ATOM 4334 C CA . SER A 1 553 ? 22.753 11.773 22.348 1.00 32.53 551 SER A CA 1
ATOM 4335 C C . SER A 1 553 ? 21.437 12.221 21.726 1.00 31.08 551 SER A C 1
ATOM 4336 O O . SER A 1 553 ? 21.034 11.716 20.681 1.00 29.85 551 SER A O 1
ATOM 4339 N N . GLY A 1 554 ? 20.776 13.184 22.356 1.00 30.28 552 GLY A N 1
ATOM 4340 C CA . GLY A 1 554 ? 19.591 13.780 21.757 1.00 29.36 552 GLY A CA 1
ATOM 4341 C C . GLY A 1 554 ? 19.840 14.257 20.328 1.00 27.15 552 GLY A C 1
ATOM 4342 O O . GLY A 1 554 ? 19.009 14.055 19.444 1.00 25.08 552 GLY A O 1
ATOM 4343 N N . LYS A 1 555 ? 20.987 14.891 20.093 1.00 27.75 553 LYS A N 1
ATOM 4344 C CA . LYS A 1 555 ? 21.296 15.412 18.760 1.00 27.25 553 LYS A CA 1
ATOM 4345 C C . LYS A 1 555 ? 21.347 14.316 17.692 1.00 27.85 553 LYS A C 1
ATOM 4346 O O . LYS A 1 555 ? 20.770 14.460 16.626 1.00 25.44 553 LYS A O 1
ATOM 4352 N N . ILE A 1 556 ? 22.043 13.220 17.981 1.00 30.66 554 ILE A N 1
ATOM 4353 C CA . ILE A 1 556 ? 22.112 12.094 17.058 1.00 27.27 554 ILE A CA 1
ATOM 4354 C C . ILE A 1 556 ? 20.718 11.514 16.787 1.00 28.62 554 ILE A C 1
ATOM 4355 O O . ILE A 1 556 ? 20.336 11.238 15.634 1.00 26.59 554 ILE A O 1
ATOM 4360 N N . ARG A 1 557 ? 19.949 11.339 17.853 1.00 28.48 555 ARG A N 1
ATOM 4361 C CA . ARG A 1 557 ? 18.598 10.799 17.735 1.00 27.87 555 ARG A CA 1
ATOM 4362 C C . ARG A 1 557 ? 17.742 11.719 16.866 1.00 25.02 555 ARG A C 1
ATOM 4363 O O . ARG A 1 557 ? 16.997 11.275 15.994 1.00 24.55 555 ARG A O 1
ATOM 4371 N N . ARG A 1 558 ? 17.852 13.010 17.143 1.00 25.40 556 ARG A N 1
ATOM 4372 C CA . ARG A 1 558 ? 17.092 14.051 16.462 1.00 26.94 556 ARG A CA 1
ATOM 4373 C C . ARG A 1 558 ? 17.457 14.109 14.982 1.00 25.66 556 ARG A C 1
ATOM 4374 O O . ARG A 1 558 ? 16.586 14.232 14.113 1.00 24.47 556 ARG A O 1
ATOM 4382 N N . ASN A 1 559 ? 18.750 14.014 14.688 1.00 23.43 557 ASN A N 1
ATOM 4383 C CA . ASN A 1 559 ? 19.199 14.018 13.293 1.00 27.91 557 ASN A CA 1
ATOM 4384 C C . ASN A 1 559 ? 18.722 12.805 12.509 1.00 27.55 557 ASN A C 1
ATOM 4385 O O . ASN A 1 559 ? 18.405 12.907 11.330 1.00 28.83 557 ASN A O 1
ATOM 4390 N N . PHE A 1 560 ? 18.662 11.660 13.177 1.00 29.06 558 PHE A N 1
ATOM 4391 C CA . PHE A 1 560 ? 18.150 10.443 12.547 1.00 28.86 558 PHE A CA 1
ATOM 4392 C C . PHE A 1 560 ? 16.692 10.626 12.136 1.00 30.33 558 PHE A C 1
ATOM 4393 O O . PHE A 1 560 ? 16.316 10.311 11.006 1.00 30.49 558 PHE A O 1
ATOM 4401 N N . CYS A 1 561 ? 15.881 11.153 13.056 1.00 28.29 559 CYS A N 1
ATOM 4402 C CA . CYS A 1 561 ? 14.454 11.331 12.814 1.00 27.18 559 CYS A CA 1
ATOM 4403 C C . CYS A 1 561 ? 14.209 12.355 11.722 1.00 28.06 559 CYS A C 1
ATOM 4404 O O . CYS A 1 561 ? 13.327 12.196 10.875 1.00 31.10 559 CYS A O 1
ATOM 4407 N N . ARG A 1 562 ? 14.970 13.437 11.763 1.00 25.95 560 ARG A N 1
ATOM 4408 C CA . ARG A 1 562 ? 14.831 14.462 10.742 1.00 28.34 560 ARG A CA 1
ATOM 4409 C C . ARG A 1 562 ? 15.161 13.881 9.365 1.00 32.69 560 ARG A C 1
ATOM 4410 O O . ARG A 1 562 ? 14.445 14.123 8.397 1.00 30.72 560 ARG A O 1
ATOM 4418 N N . LYS A 1 563 ? 16.225 13.079 9.303 1.00 33.24 561 LYS A N 1
ATOM 4419 C CA . LYS A 1 563 ? 16.711 12.540 8.032 1.00 34.66 561 LYS A CA 1
ATOM 4420 C C . LYS A 1 563 ? 15.807 11.462 7.453 1.00 38.23 561 LYS A C 1
ATOM 4421 O O . LYS A 1 563 ? 15.647 11.366 6.233 1.00 40.51 561 LYS A O 1
ATOM 4427 N N . HIS A 1 564 ? 15.211 10.650 8.320 1.00 36.69 562 HIS A N 1
ATOM 4428 C CA . HIS A 1 564 ? 14.362 9.563 7.844 1.00 39.84 562 HIS A CA 1
ATOM 4429 C C . HIS A 1 564 ? 12.882 9.926 7.712 1.00 38.96 562 HIS A C 1
ATOM 4430 O O . HIS A 1 564 ? 12.112 9.188 7.110 1.00 43.73 562 HIS A O 1
ATOM 4437 N N . LEU A 1 565 ? 12.485 11.067 8.259 1.00 36.63 563 LEU A N 1
ATOM 4438 C CA . LEU A 1 565 ? 11.191 11.623 7.921 1.00 36.37 563 LEU A CA 1
ATOM 4439 C C . LEU A 1 565 ? 11.308 12.138 6.501 1.00 39.48 563 LEU A C 1
ATOM 4440 O O . LEU A 1 565 ? 10.391 12.001 5.689 1.00 41.36 563 LEU A O 1
ATOM 4445 N N . LEU A 1 566 ? 12.462 12.736 6.219 1.00 40.27 564 LEU A N 1
ATOM 4446 C CA . LEU A 1 566 ? 12.759 13.327 4.920 1.00 40.23 564 LEU A CA 1
ATOM 4447 C C . LEU A 1 566 ? 12.936 12.254 3.834 1.00 44.44 564 LEU A C 1
ATOM 4448 O O . LEU A 1 566 ? 12.486 12.434 2.703 1.00 47.85 564 LEU A O 1
ATOM 4453 N N . ASP A 1 567 ? 13.600 11.152 4.185 1.00 44.39 565 ASP A N 1
ATOM 4454 C CA . ASP A 1 567 ? 13.707 9.975 3.313 1.00 46.54 565 ASP A CA 1
ATOM 4455 C C . ASP A 1 567 ? 12.342 9.385 2.962 1.00 47.78 565 ASP A C 1
ATOM 4456 O O . ASP A 1 567 ? 12.092 9.019 1.813 1.00 50.77 565 ASP A O 1
ATOM 4461 N N . LYS A 1 568 ? 11.472 9.289 3.963 1.00 47.52 566 LYS A N 1
ATOM 4462 C CA . LYS A 1 568 ? 10.217 8.542 3.858 1.00 47.23 566 LYS A CA 1
ATOM 4463 C C . LYS A 1 568 ? 10.505 7.044 3.940 1.00 46.96 566 LYS A C 1
ATOM 4464 O O . LYS A 1 568 ? 9.806 6.225 3.329 1.00 48.77 566 LYS A O 1
ATOM 4466 N N . THR A 1 569 ? 11.532 6.701 4.716 1.00 44.84 567 THR A N 1
ATOM 4467 C CA . THR A 1 569 ? 11.955 5.319 4.901 1.00 46.33 567 THR A CA 1
ATOM 4468 C C . THR A 1 569 ? 11.356 4.644 6.144 1.00 47.50 567 THR A C 1
ATOM 4469 O O . THR A 1 569 ? 10.942 3.484 6.096 1.00 47.80 567 THR A O 1
ATOM 4473 N N . LEU A 1 570 ? 11.310 5.363 7.258 1.00 45.46 568 LEU A N 1
ATOM 4474 C CA . LEU A 1 570 ? 10.969 4.712 8.518 1.00 43.27 568 LEU A CA 1
ATOM 4475 C C . LEU A 1 570 ? 9.522 4.229 8.669 1.00 39.26 568 LEU A C 1
ATOM 4476 O O . LEU A 1 570 ? 8.590 4.748 8.037 1.00 38.17 568 LEU A O 1
ATOM 4481 N N . PRO A 1 571 ? 9.334 3.202 9.504 1.00 39.94 569 PRO A N 1
ATOM 4482 C CA . PRO A 1 571 ? 7.986 2.672 9.699 1.00 35.80 569 PRO A CA 1
ATOM 4483 C C . PRO A 1 571 ? 7.188 3.719 10.453 1.00 34.20 569 PRO A C 1
ATOM 4484 O O . PRO A 1 571 ? 7.663 4.191 11.484 1.00 34.45 569 PRO A O 1
ATOM 4488 N N . ILE A 1 572 ? 6.015 4.085 9.958 1.00 30.55 570 ILE A N 1
ATOM 4489 C CA . ILE A 1 572 ? 5.201 5.083 10.633 1.00 29.73 570 ILE A CA 1
ATOM 4490 C C . ILE A 1 572 ? 3.893 4.480 11.123 1.00 27.30 570 ILE A C 1
ATOM 4491 O O . ILE A 1 572 ? 3.175 3.841 10.359 1.00 30.25 570 ILE A O 1
ATOM 4496 N N . VAL A 1 573 ? 3.592 4.683 12.402 1.00 23.71 571 VAL A N 1
ATOM 4497 C CA . VAL A 1 573 ? 2.348 4.206 12.988 1.00 23.67 571 VAL A CA 1
ATOM 4498 C C . VAL A 1 573 ? 1.217 5.171 12.660 1.00 25.90 571 VAL A C 1
ATOM 4499 O O . VAL A 1 573 ? 0.129 4.762 12.253 1.00 24.52 571 VAL A O 1
ATOM 4503 N N . ALA A 1 574 ? 1.462 6.463 12.866 1.00 21.96 572 ALA A N 1
ATOM 4504 C CA . ALA A 1 574 ? 0.454 7.464 12.527 1.00 22.40 572 ALA A CA 1
ATOM 4505 C C . ALA A 1 574 ? 1.085 8.830 12.478 1.00 20.67 572 ALA A C 1
ATOM 4506 O O . ALA A 1 574 ? 2.157 9.054 13.054 1.00 18.78 572 ALA A O 1
ATOM 4508 N N . THR A 1 575 ? 0.424 9.739 11.774 1.00 20.61 573 THR A N 1
ATOM 4509 C CA . THR A 1 575 ? 0.896 11.115 11.685 1.00 20.17 573 THR A CA 1
ATOM 4510 C C . THR A 1 575 ? -0.272 12.009 12.016 1.00 19.45 573 THR A C 1
ATOM 4511 O O . THR A 1 575 ? -1.403 11.690 11.669 1.00 21.22 573 THR A O 1
ATOM 4515 N N . TRP A 1 576 ? -0.006 13.122 12.693 1.00 17.89 574 TRP A N 1
ATOM 4516 C CA . TRP A 1 576 ? -1.033 14.122 12.968 1.00 17.27 574 TRP A CA 1
ATOM 4517 C C . TRP A 1 576 ? -0.506 15.431 12.393 1.00 17.15 574 TRP A C 1
ATOM 4518 O O . TRP A 1 576 ? 0.657 15.772 12.611 1.00 15.77 574 TRP A O 1
ATOM 4529 N N . GLN A 1 577 ? -1.350 16.145 11.655 1.00 17.83 575 GLN A N 1
ATOM 4530 C CA . GLN A 1 577 ? -0.975 17.437 11.079 1.00 18.90 575 GLN A CA 1
ATOM 4531 C C . GLN A 1 577 ? -2.008 18.488 11.463 1.00 18.37 575 GLN A C 1
ATOM 4532 O O . GLN A 1 577 ? -3.164 18.431 11.022 1.00 19.43 575 GLN A O 1
ATOM 4538 N N . LEU A 1 578 ? -1.595 19.452 12.274 1.00 16.83 576 LEU A N 1
ATOM 4539 C CA . LEU A 1 578 ? -2.513 20.481 12.778 1.00 17.39 576 LEU A CA 1
ATOM 4540 C C . LEU A 1 578 ? -3.334 21.151 11.679 1.00 18.49 576 LEU A C 1
ATOM 4541 O O . LEU A 1 578 ? -4.542 21.371 11.833 1.00 19.22 576 LEU A O 1
ATOM 4546 N N . ASN A 1 579 ? -2.684 21.482 10.573 1.00 18.67 577 ASN A N 1
ATOM 4547 C CA . ASN A 1 579 ? -3.338 22.332 9.584 1.00 20.85 577 ASN A CA 1
ATOM 4548 C C . ASN A 1 579 ? -3.991 21.571 8.446 1.00 20.97 577 ASN A C 1
ATOM 4549 O O . ASN A 1 579 ? -4.466 22.172 7.486 1.00 20.16 577 ASN A O 1
ATOM 4554 N N . LYS A 1 580 ? -4.044 20.247 8.589 1.00 20.88 578 LYS A N 1
ATOM 4555 C CA . LYS A 1 580 ? -4.676 19.391 7.589 1.00 25.11 578 LYS A CA 1
ATOM 4556 C C . LYS A 1 580 ? -5.995 18.832 8.090 1.00 24.91 578 LYS A C 1
ATOM 4557 O O . LYS A 1 580 ? -6.150 18.525 9.269 1.00 24.38 578 LYS A O 1
ATOM 4563 N N . ILE A 1 581 ? -6.943 18.698 7.179 1.00 25.04 579 ILE A N 1
ATOM 4564 C CA . ILE A 1 581 ? -8.250 18.162 7.509 1.00 28.75 579 ILE A CA 1
ATOM 4565 C C . ILE A 1 581 ? -8.270 16.672 7.213 1.00 28.68 579 ILE A C 1
ATOM 4566 O O . ILE A 1 581 ? -7.847 16.267 6.129 1.00 33.82 579 ILE A O 1
#

InterPro domains:
  IPR000873 AMP-dependent synthetase/ligase domain [PF00501] (21-412)
  IPR025110 AMP-binding enzyme, C-terminal domain [PF23024] (457-571)
  IPR040097 Fatty acyl-AMP ligase /fatty acyl-CoA ligase [cd05931] (18-565)
  IPR042099 ANL, N-terminal domain [G3DSA:3.40.50.12780] (9-454)
  IPR045851 AMP-binding enzyme domain superfamily [G3DSA:3.30.300.30] (456-581)

B-factor: mean 22.77, std 8.08, range [10.88, 61.73]

Foldseek 3Di:
DPDPVLVPDLFLLVLLVVCCVVPVAQKAEWEDDPHDIDTGSVVLLLLLLLLLLVCVVVPDAAAAEEEEEDADDVLSSSNLSNCQQNNHAYEYAYHCPDDLSLLLVLLVCVQRVHQEYEAPVVLVVQWPVTDHNNHNYDHSVVGDSVSNVSGDGDDAHQQRHSYWQWAAFVSNTFTWAGRLLLVVVLVLLPVQQDDAVAEEEEQDGCNHLVVSNQRSSSSSVSYYRYHVLVCLVPVVVSQVVCQVVLHQEYEDALLSLLQCLVPADLVNCPPGANQSHQAHEHEDDFHAPLSVSSCVSCVVRNDDQLNYKAFYAHVQLSGGFFTAHTSHHWDKFKFAQDQDDPQATHGDPPCPPNIGMFTWNHATSFDWFFAAPVQLAGDDARGKHWIKTDDSNRIDATRPDVVVRCVAFARDHPPDDGTGGDQWMWGADPRTTTTQGGVDDVQVSCVVSCVFVVLQVLVVDPVCVQFDHKTWGWDDDSSDIAIEMTAGADLDDPVVVVVSVSVSQVSCCSSRVDGHFKYWYAHPCLPDDPDNVVVHVVVVVCVVVVPGGTSDMDGSNDD

Radius of gyration: 23.77 Å; Cα contacts (8 Å, |Δi|>4): 1174; chains: 1; bounding box: 50×65×68 Å

Sequence (559 aa):
SLKKEYLQCQSLVDVVRLRALHSPNKKSCTFLNKELEETTYEQLDQHAKAIAATLQAEGAKPGDRVLLLFAPGLPLIQAFLGCLYAGCIAVPIYPPAQEKLLDKAQRIVTNSKPVIVLIADHIKKFTANPKFLKIPAIALESIELNRSSSWQPTSIKSNDIAFLQYTSGSTHPKGVVSHHNLLDNLNKIFTSFHNDETIIFSWLPPHHDGLIGCILTPIYGGIQAISPFSFLQNPLSWLKHITKYKATISGSPNFAYDYCVKRIREEKKEGLDLSSWVTAFNGAEPVREETEHFYQAFKEFGFRKEAFYPCYGLAEATLLVTGGTPGSSYKTLTLAKEQFQDHRVHFADDNSPGSYKLVSSGNPIQEVKIIDPDTLIPCDFDQVGEIWVQSNSVAKGYWNQPEETRHAFAGKIKDDAIYLRTGDLGFLHENELYVTGRIKDLIIIYGKNHYPQDIEFSLHSPLHHVLGKCAAFVIQEEHEYKLTVCEVKNRFDDVAQDNLFNEIFELVYENHQLEVHTIVLIPLKAPHTTSGKIRRNFCRKHLLDKTLPIVATWQLNKI